Protein AF-A0A3D1RW85-F1 (afdb_monomer)

Radius of gyration: 30.06 Å; Cα contacts (8 Å, |Δi|>4): 1560; chains: 1; bounding box: 78×68×81 Å

pLDDT: mean 92.38, std 9.75, range [35.72, 98.94]

Nearest PDB structures (foldseek):
  4rjk-assembly1_D  TM=9.543E-01  e=1.472E-60  Bacillus subtilis PY79
  4rjk-assembly3_H-3  TM=9.537E-01  e=1.322E-58  Bacillus subtilis PY79
  1ozf-assembly1_B  TM=9.331E-01  e=2.661E-55  Klebsiella pneumoniae
  1ozh-assembly1_C  TM=9.400E-01  e=4.274E-54  Klebsiella pneumoniae
  2ez4-assembly1_A  TM=9.177E-01  e=3.997E-45  Lactiplantibacillus plantarum

Mean predicted aligned error: 10.15 Å

Structure (mmCIF, N/CA/C/O backbone):
data_AF-A0A3D1RW85-F1
#
_entry.id   AF-A0A3D1RW85-F1
#
loop_
_atom_site.group_PDB
_atom_site.id
_atom_site.type_symbol
_atom_site.label_atom_id
_atom_site.label_alt_id
_atom_site.label_comp_id
_atom_site.label_asym_id
_atom_site.label_entity_id
_atom_site.label_seq_id
_atom_site.pdbx_PDB_ins_code
_atom_site.Cartn_x
_atom_site.Cartn_y
_atom_site.Cartn_z
_atom_site.occupancy
_atom_site.B_iso_or_equiv
_atom_site.auth_seq_id
_atom_site.auth_comp_id
_atom_site.auth_asym_id
_atom_site.auth_atom_id
_atom_site.pdbx_PDB_model_num
ATOM 1 N N . MET A 1 1 ? 33.422 -11.230 -19.085 1.00 95.38 1 MET A N 1
ATOM 2 C CA . MET A 1 1 ? 32.113 -11.024 -19.757 1.00 95.38 1 MET A CA 1
ATOM 3 C C . MET A 1 1 ? 31.897 -9.533 -20.010 1.00 95.38 1 MET A C 1
ATOM 5 O O . MET A 1 1 ? 32.746 -8.760 -19.567 1.00 95.38 1 MET A O 1
ATOM 9 N N . LYS A 1 2 ? 30.890 -9.114 -20.792 1.00 97.25 2 LYS A N 1
ATOM 10 C CA . LYS A 1 2 ? 30.535 -7.681 -20.854 1.00 97.25 2 LYS A CA 1
ATOM 11 C C . LYS A 1 2 ? 29.948 -7.247 -19.506 1.00 97.25 2 LYS A C 1
ATOM 13 O O . LYS A 1 2 ? 29.463 -8.087 -18.752 1.00 97.25 2 LYS A O 1
ATOM 18 N N . ALA A 1 3 ? 30.000 -5.958 -19.203 1.00 98.19 3 ALA A N 1
ATOM 19 C CA . ALA A 1 3 ? 29.461 -5.406 -17.968 1.00 98.19 3 ALA A CA 1
ATOM 20 C C . ALA A 1 3 ? 27.942 -5.624 -17.870 1.00 98.19 3 ALA A C 1
ATOM 22 O O . ALA A 1 3 ? 27.457 -5.977 -16.803 1.00 98.19 3 ALA A O 1
ATOM 23 N N . SER A 1 4 ? 27.214 -5.522 -18.986 1.00 98.19 4 SER A N 1
ATOM 24 C CA . SER A 1 4 ? 25.789 -5.868 -19.068 1.00 98.19 4 SER A CA 1
ATOM 25 C C . SER A 1 4 ? 25.504 -7.339 -18.727 1.00 98.19 4 SER A C 1
ATOM 27 O O . SER A 1 4 ? 24.563 -7.620 -17.991 1.00 98.19 4 SER A O 1
ATOM 29 N N . ASP A 1 5 ? 26.352 -8.276 -19.173 1.00 98.38 5 ASP A N 1
ATOM 30 C CA . ASP A 1 5 ? 26.225 -9.703 -18.826 1.00 98.38 5 ASP A CA 1
ATOM 31 C C . ASP A 1 5 ? 26.448 -9.915 -17.321 1.00 98.38 5 ASP A C 1
ATOM 33 O O . ASP A 1 5 ? 25.742 -10.691 -16.681 1.00 98.38 5 ASP A O 1
ATOM 37 N N . LEU A 1 6 ? 27.440 -9.221 -16.748 1.00 98.62 6 LEU A N 1
ATOM 38 C CA . LEU A 1 6 ? 27.714 -9.264 -15.312 1.00 98.62 6 LEU A CA 1
ATOM 39 C C . LEU A 1 6 ? 26.547 -8.674 -14.514 1.00 98.62 6 LEU A C 1
ATOM 41 O O . LEU A 1 6 ? 26.152 -9.245 -13.506 1.00 98.62 6 LEU A O 1
ATOM 45 N N . PHE A 1 7 ? 25.984 -7.561 -14.984 1.00 98.56 7 PHE A N 1
ATOM 46 C CA . PHE A 1 7 ? 24.836 -6.896 -14.380 1.00 98.56 7 PHE A CA 1
ATOM 47 C C . PHE A 1 7 ? 23.625 -7.827 -14.308 1.00 98.56 7 PHE A C 1
ATOM 49 O O . PHE A 1 7 ? 23.094 -8.043 -13.222 1.00 98.56 7 PHE A O 1
ATOM 56 N N . VAL A 1 8 ? 23.252 -8.446 -15.432 1.00 98.62 8 VAL A N 1
ATOM 57 C CA . VAL A 1 8 ? 22.147 -9.415 -15.497 1.00 98.62 8 VAL A CA 1
ATOM 58 C C . VAL A 1 8 ? 22.411 -10.619 -14.590 1.00 98.62 8 VAL A C 1
ATOM 60 O O . VAL A 1 8 ? 21.548 -10.968 -13.793 1.00 98.62 8 VAL A O 1
ATOM 63 N N . ARG A 1 9 ? 23.624 -11.188 -14.595 1.00 98.19 9 ARG A N 1
ATOM 64 C CA . ARG A 1 9 ? 23.977 -12.295 -13.684 1.00 98.19 9 ARG A CA 1
ATOM 65 C C . ARG A 1 9 ? 23.903 -11.917 -12.209 1.00 98.19 9 ARG A C 1
ATOM 67 O O . ARG A 1 9 ? 23.579 -12.760 -11.379 1.00 98.19 9 ARG A O 1
ATOM 74 N N . CYS A 1 10 ? 24.225 -10.674 -11.858 1.00 98.44 10 CYS A N 1
ATOM 75 C CA . CYS A 1 10 ? 24.030 -10.190 -10.497 1.00 98.44 10 CYS A CA 1
ATOM 76 C C . CYS A 1 10 ? 22.540 -10.135 -10.142 1.00 98.44 10 CYS A C 1
ATOM 78 O O . CYS A 1 10 ? 22.197 -10.562 -9.049 1.00 98.44 10 CYS A O 1
ATOM 80 N N . LEU A 1 11 ? 21.663 -9.690 -11.049 1.00 98.50 11 LEU A N 1
ATOM 81 C CA . LEU A 1 11 ? 20.210 -9.726 -10.832 1.00 98.50 11 LEU A CA 1
ATOM 82 C C . LEU A 1 11 ? 19.678 -11.163 -10.689 1.00 98.50 11 LEU A C 1
ATOM 84 O O . LEU A 1 11 ? 18.889 -11.436 -9.790 1.00 98.50 11 LEU A O 1
ATOM 88 N N . GLU A 1 12 ? 20.157 -12.106 -11.506 1.00 98.25 12 GLU A N 1
ATOM 89 C CA . GLU A 1 12 ? 19.814 -13.532 -11.364 1.00 98.25 12 GLU A CA 1
ATOM 90 C C . GLU A 1 12 ? 20.242 -14.073 -9.995 1.00 98.25 12 GLU A C 1
ATOM 92 O O . GLU A 1 12 ? 19.501 -14.797 -9.334 1.00 98.25 12 GLU A O 1
ATOM 97 N N . GLN A 1 13 ? 21.430 -13.679 -9.533 1.00 97.25 13 GLN A N 1
ATOM 98 C CA . GLN A 1 13 ? 21.968 -14.068 -8.233 1.00 97.25 13 GLN A CA 1
ATOM 99 C C . GLN A 1 13 ? 21.178 -13.471 -7.052 1.00 97.25 13 GLN A C 1
ATOM 101 O O . GLN A 1 13 ? 21.243 -14.017 -5.950 1.00 97.25 13 GLN A O 1
ATOM 106 N N . GLU A 1 14 ? 20.451 -12.373 -7.270 1.00 97.38 14 GLU A N 1
ATOM 107 C CA . GLU A 1 14 ? 19.476 -11.795 -6.330 1.00 97.38 14 GLU A CA 1
ATOM 108 C C . GLU A 1 14 ? 18.097 -12.470 -6.405 1.00 97.38 14 GLU A C 1
ATOM 110 O O . GLU A 1 14 ? 17.219 -12.180 -5.594 1.00 97.38 14 GLU A O 1
ATOM 115 N N . GLY A 1 15 ? 17.897 -13.388 -7.355 1.00 96.69 15 GLY A N 1
ATOM 116 C CA . GLY A 1 15 ? 16.630 -14.083 -7.555 1.00 96.69 15 GLY A CA 1
ATOM 117 C C . GLY A 1 15 ? 15.567 -13.231 -8.245 1.00 96.69 15 GLY A C 1
ATOM 118 O O . GLY A 1 15 ? 14.381 -13.439 -7.992 1.00 96.69 15 GLY A O 1
ATOM 119 N N . VAL A 1 16 ? 15.975 -12.268 -9.079 1.00 98.56 16 VAL A N 1
ATOM 120 C CA . VAL A 1 16 ? 15.050 -11.526 -9.946 1.00 98.56 16 VAL A CA 1
ATOM 121 C C . VAL A 1 16 ? 14.423 -12.491 -10.947 1.00 98.56 16 VAL A C 1
ATOM 123 O O . VAL A 1 16 ? 15.127 -13.250 -11.606 1.00 98.56 16 VAL A O 1
ATOM 126 N N . GLU A 1 17 ? 13.099 -12.444 -11.055 1.00 98.25 17 GLU A N 1
ATOM 127 C CA . GLU A 1 17 ? 12.316 -13.279 -11.976 1.00 98.25 17 GLU A CA 1
ATOM 128 C C . GLU A 1 17 ? 11.824 -12.447 -13.167 1.00 98.25 17 GLU A C 1
ATOM 130 O O . GLU A 1 17 ? 11.892 -12.892 -14.310 1.00 98.25 17 GLU A O 1
ATOM 135 N N . TYR A 1 18 ? 11.417 -11.200 -12.903 1.00 98.75 18 TYR A N 1
ATOM 136 C CA . TYR A 1 18 ? 10.861 -10.286 -13.894 1.00 98.75 18 TYR A CA 1
ATOM 137 C C . TYR A 1 18 ? 11.536 -8.915 -13.846 1.00 98.75 18 TYR A C 1
ATOM 139 O O . TYR A 1 18 ? 11.852 -8.400 -12.771 1.00 98.75 18 TYR A O 1
ATOM 147 N N . ILE A 1 19 ? 11.683 -8.292 -15.016 1.00 98.88 19 ILE A N 1
ATOM 148 C CA . ILE A 1 19 ? 11.952 -6.857 -15.152 1.00 98.88 19 ILE A CA 1
ATOM 149 C C . ILE A 1 19 ? 10.813 -6.240 -15.956 1.00 98.88 19 ILE A C 1
ATOM 151 O O . ILE A 1 19 ? 10.582 -6.621 -17.101 1.00 98.88 19 ILE A O 1
ATOM 155 N N . PHE A 1 20 ? 10.130 -5.261 -15.371 1.00 98.88 20 PHE A N 1
ATOM 156 C CA . PHE A 1 20 ? 9.021 -4.548 -16.003 1.00 98.88 20 PHE A CA 1
ATOM 157 C C . PHE A 1 20 ? 9.533 -3.248 -16.608 1.00 98.88 20 PHE A C 1
ATOM 159 O O . PHE A 1 20 ? 10.178 -2.469 -15.908 1.00 98.88 20 PHE A O 1
ATOM 166 N N . GLY A 1 21 ? 9.254 -2.940 -17.872 1.00 98.38 21 GLY A N 1
ATOM 167 C CA . GLY A 1 21 ? 9.743 -1.666 -18.393 1.00 98.38 21 GLY A CA 1
ATOM 168 C C . GLY A 1 21 ? 9.508 -1.378 -19.857 1.00 98.38 21 GLY A C 1
ATOM 169 O O . GLY A 1 21 ? 8.965 -2.184 -20.613 1.00 98.38 21 GLY A O 1
ATOM 170 N N . VAL A 1 22 ? 9.976 -0.197 -20.250 1.00 98.12 22 VAL A N 1
ATOM 171 C CA . VAL A 1 22 ? 10.053 0.235 -21.645 1.00 98.12 22 VAL A CA 1
ATOM 172 C C . VAL A 1 22 ? 11.537 0.313 -22.021 1.00 98.12 22 VAL A C 1
ATOM 174 O O . VAL A 1 22 ? 12.278 1.096 -21.420 1.00 98.12 22 VAL A O 1
ATOM 177 N N . PRO A 1 23 ? 12.019 -0.514 -22.967 1.00 95.56 23 PRO A N 1
ATOM 178 C CA . PRO A 1 23 ? 13.420 -0.489 -23.363 1.00 95.56 23 PRO A CA 1
ATOM 179 C C . PRO A 1 23 ? 13.725 0.738 -24.235 1.00 95.56 23 PRO A C 1
ATOM 181 O O . PRO A 1 23 ? 12.888 1.184 -25.019 1.00 95.56 23 PRO A O 1
ATOM 184 N N . GLY A 1 24 ? 14.957 1.242 -24.142 1.00 93.44 24 GLY A N 1
ATOM 185 C CA . GLY A 1 24 ? 15.487 2.321 -24.983 1.00 93.44 24 GLY A CA 1
ATOM 186 C C . GLY A 1 24 ? 16.905 2.025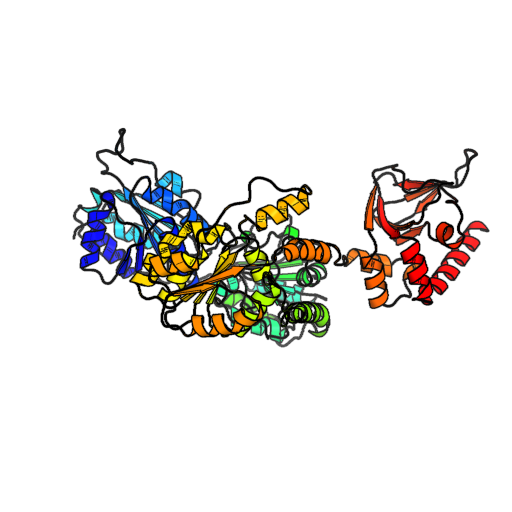 -25.474 1.00 93.44 24 GLY A C 1
ATOM 187 O O . GLY A 1 24 ? 17.491 1.003 -25.109 1.00 93.44 24 GLY A O 1
ATOM 188 N N . GLU A 1 25 ? 17.453 2.916 -26.305 1.00 93.12 25 GLU A N 1
ATOM 189 C CA . GLU A 1 25 ? 18.778 2.753 -26.927 1.00 93.12 25 GLU A CA 1
ATOM 190 C C . GLU A 1 25 ? 19.886 2.601 -25.874 1.00 93.12 25 GLU A C 1
ATOM 192 O O . GLU A 1 25 ? 20.688 1.670 -25.942 1.00 93.12 25 GLU A O 1
ATOM 197 N N . GLU A 1 26 ? 19.867 3.430 -24.832 1.00 94.75 26 GLU A N 1
ATOM 198 C CA . GLU A 1 26 ? 20.880 3.437 -23.775 1.00 94.75 26 GLU A CA 1
ATOM 199 C C . GLU A 1 26 ? 20.849 2.191 -22.874 1.00 94.75 26 GLU A C 1
ATOM 201 O O . GLU A 1 26 ? 21.807 1.925 -22.148 1.00 94.75 26 GLU A O 1
ATOM 206 N N . ASN A 1 27 ? 19.794 1.377 -22.963 1.00 94.75 27 ASN A N 1
ATOM 207 C CA . ASN A 1 27 ? 19.672 0.113 -22.236 1.00 94.75 27 ASN A CA 1
ATOM 208 C C . ASN A 1 27 ? 19.875 -1.094 -23.169 1.00 94.75 27 ASN A C 1
ATOM 210 O O . ASN A 1 27 ? 19.761 -2.234 -22.718 1.00 94.75 27 ASN A O 1
ATOM 214 N N . ALA A 1 28 ? 20.177 -0.884 -24.458 1.00 96.50 28 ALA A N 1
ATOM 215 C CA . ALA A 1 28 ? 20.192 -1.943 -25.468 1.00 96.50 28 ALA A CA 1
ATOM 216 C C . ALA A 1 28 ? 21.144 -3.098 -25.123 1.00 96.50 28 ALA A C 1
ATOM 218 O O . ALA A 1 28 ? 20.795 -4.257 -25.331 1.00 96.50 28 ALA A O 1
ATOM 219 N N . ASP A 1 29 ? 22.320 -2.817 -24.551 1.00 97.19 29 ASP A N 1
ATOM 220 C CA . ASP A 1 29 ? 23.250 -3.873 -24.133 1.00 97.19 29 ASP A CA 1
ATOM 221 C C . ASP A 1 29 ? 22.677 -4.755 -23.011 1.00 97.19 29 ASP A C 1
ATOM 223 O O . ASP A 1 29 ? 22.882 -5.968 -23.049 1.00 97.19 29 ASP A O 1
ATOM 227 N N . ILE A 1 30 ? 21.918 -4.185 -22.062 1.00 97.62 30 ILE A N 1
ATOM 228 C CA . ILE A 1 30 ? 21.187 -4.959 -21.040 1.00 97.62 30 ILE A CA 1
ATOM 229 C C . ILE A 1 30 ? 20.141 -5.844 -21.722 1.00 97.62 30 ILE A C 1
ATOM 231 O O . ILE A 1 30 ? 20.081 -7.039 -21.443 1.00 97.62 30 ILE A O 1
ATOM 235 N N . MET A 1 31 ? 19.372 -5.288 -22.666 1.00 97.94 31 MET A N 1
ATOM 236 C CA . MET A 1 31 ? 18.348 -6.037 -23.405 1.00 97.94 31 MET A CA 1
ATOM 237 C C . MET A 1 31 ? 18.937 -7.219 -24.178 1.00 97.94 31 MET A C 1
ATOM 239 O O . MET A 1 31 ? 18.340 -8.289 -24.209 1.00 97.94 31 MET A O 1
ATOM 243 N N . MET A 1 32 ? 20.120 -7.049 -24.776 1.00 97.94 32 MET A N 1
ATOM 244 C CA . MET A 1 32 ? 20.813 -8.144 -25.457 1.00 97.94 32 MET A CA 1
ATOM 245 C C . MET A 1 32 ? 21.316 -9.205 -24.473 1.00 97.94 32 MET A C 1
ATOM 247 O O . MET A 1 32 ? 21.241 -10.389 -24.781 1.00 97.94 32 MET A O 1
ATOM 251 N N . SER A 1 33 ? 21.809 -8.808 -23.296 1.00 98.19 33 SER A N 1
ATOM 252 C CA . SER A 1 33 ? 22.264 -9.754 -22.267 1.00 98.19 33 SER A CA 1
ATOM 253 C C . SER A 1 33 ? 21.118 -10.548 -21.625 1.00 98.19 33 SER A C 1
ATOM 255 O O . SER A 1 33 ? 21.346 -11.668 -21.179 1.00 98.19 33 SER A O 1
ATOM 257 N N . LEU A 1 34 ? 19.892 -10.013 -21.607 1.00 98.25 34 LEU A N 1
ATOM 258 C CA . LEU A 1 34 ? 18.709 -10.725 -21.106 1.00 98.25 34 LEU A CA 1
ATOM 259 C C . LEU A 1 34 ? 18.292 -11.914 -21.990 1.00 98.25 34 LEU A C 1
ATOM 261 O O . LEU A 1 34 ? 17.623 -12.813 -21.498 1.00 98.25 34 LEU A O 1
ATOM 265 N N . LEU A 1 35 ? 18.713 -11.971 -23.262 1.00 97.31 35 LEU A N 1
ATOM 266 C CA . LEU A 1 35 ? 18.368 -13.082 -24.167 1.00 97.31 35 LEU A CA 1
ATOM 267 C C . LEU A 1 35 ? 18.907 -14.444 -23.699 1.00 97.31 35 LEU A C 1
ATOM 269 O O . LEU A 1 35 ? 18.306 -15.470 -24.006 1.00 97.31 35 LEU A O 1
ATOM 273 N N . ASP A 1 36 ? 20.022 -14.443 -22.964 1.00 94.75 36 ASP A N 1
ATOM 274 C CA . ASP A 1 36 ? 20.655 -15.644 -22.405 1.00 94.75 36 ASP A CA 1
ATOM 275 C C . ASP A 1 36 ? 20.361 -15.812 -20.896 1.00 94.75 36 ASP A C 1
ATOM 277 O O . ASP A 1 36 ? 21.022 -16.605 -20.220 1.00 94.75 36 ASP A O 1
ATOM 281 N N . SER A 1 37 ? 19.408 -15.044 -20.353 1.00 97.88 37 SER A N 1
ATOM 282 C CA . SER A 1 37 ? 19.048 -15.027 -18.932 1.00 97.88 37 SER A CA 1
ATOM 283 C C . SER A 1 37 ? 17.775 -15.821 -18.645 1.00 97.88 37 SER A C 1
ATOM 285 O O . SER A 1 37 ? 16.940 -16.044 -19.519 1.00 97.88 37 SER A O 1
ATOM 287 N N . SER A 1 38 ? 17.618 -16.223 -17.385 1.00 97.56 38 SER A N 1
ATOM 288 C CA . SER A 1 38 ? 16.348 -16.736 -16.851 1.00 97.56 38 SER A CA 1
ATOM 289 C C . SER A 1 38 ? 15.326 -15.642 -16.513 1.00 97.56 38 SER A C 1
ATOM 291 O O . SER A 1 38 ? 14.157 -15.958 -16.316 1.00 97.56 38 SER A O 1
ATOM 293 N N . ILE A 1 39 ? 15.753 -14.377 -16.455 1.00 98.69 39 ILE A N 1
ATOM 294 C CA . ILE A 1 39 ? 14.887 -13.234 -16.157 1.00 98.69 39 ILE A CA 1
ATOM 295 C C . ILE A 1 39 ? 13.981 -12.944 -17.351 1.00 98.69 39 ILE A C 1
ATOM 297 O O . ILE A 1 39 ? 14.454 -12.717 -18.467 1.00 98.69 39 ILE A O 1
ATOM 301 N N . GLU A 1 40 ? 12.680 -12.851 -17.103 1.00 98.44 40 GLU A N 1
ATOM 302 C CA . GLU A 1 40 ? 11.717 -12.437 -18.113 1.00 98.44 40 GLU A CA 1
ATOM 303 C C . GLU A 1 40 ? 11.594 -10.907 -18.154 1.00 98.44 40 GLU A C 1
ATOM 305 O O . GLU A 1 40 ? 11.264 -10.249 -17.165 1.00 98.44 40 GLU A O 1
ATOM 310 N N . PHE A 1 41 ? 11.838 -10.314 -19.325 1.00 98.62 41 PHE A N 1
ATOM 311 C CA . PHE A 1 41 ? 11.554 -8.898 -19.536 1.00 98.62 41 PHE A CA 1
ATOM 312 C C . PHE A 1 41 ? 10.106 -8.702 -19.982 1.00 98.62 41 PHE A C 1
ATOM 314 O O . PHE A 1 41 ? 9.733 -9.017 -21.116 1.00 98.62 41 PHE A O 1
ATOM 321 N N . VAL A 1 42 ? 9.302 -8.108 -19.110 1.00 98.69 42 VAL A N 1
ATOM 322 C CA . VAL A 1 42 ? 7.915 -7.760 -19.389 1.00 98.69 42 VAL A CA 1
ATOM 323 C C . VAL A 1 42 ? 7.870 -6.355 -19.979 1.00 98.69 42 VAL A C 1
ATOM 325 O O . VAL A 1 42 ? 8.007 -5.348 -19.282 1.00 98.69 42 VAL A O 1
ATOM 328 N N . VAL A 1 43 ? 7.660 -6.293 -21.295 1.00 98.44 43 VAL A N 1
ATOM 329 C CA . VAL A 1 43 ? 7.458 -5.023 -22.002 1.00 98.44 43 VAL A CA 1
ATOM 330 C C . VAL A 1 43 ? 6.157 -4.385 -21.521 1.00 98.44 43 VAL A C 1
ATOM 332 O O . VAL A 1 43 ? 5.086 -4.977 -21.673 1.00 98.44 43 VAL A O 1
ATOM 335 N N . CYS A 1 44 ? 6.255 -3.171 -20.991 1.00 98.62 44 CYS A N 1
ATOM 336 C CA . CYS A 1 44 ? 5.119 -2.353 -20.575 1.00 98.62 44 CYS A CA 1
ATOM 337 C C . CYS A 1 44 ? 4.820 -1.262 -21.610 1.00 98.62 44 CYS A C 1
ATOM 339 O O . CYS A 1 44 ? 5.600 -1.015 -22.533 1.00 98.62 44 CYS A O 1
ATOM 341 N N . ARG A 1 45 ? 3.679 -0.582 -21.460 1.00 98.19 45 ARG A N 1
ATOM 342 C CA . ARG A 1 45 ? 3.271 0.505 -22.366 1.00 98.19 45 ARG A CA 1
ATOM 343 C C . ARG A 1 45 ? 3.650 1.897 -21.870 1.00 98.19 45 ARG A C 1
ATOM 345 O O . ARG A 1 45 ? 3.632 2.835 -22.663 1.00 98.19 45 ARG A O 1
ATOM 352 N N . HIS A 1 46 ? 4.006 2.014 -20.595 1.00 98.62 46 HIS A N 1
ATOM 353 C CA . HIS A 1 46 ? 4.506 3.230 -19.965 1.00 98.62 46 HIS A CA 1
ATOM 354 C C . HIS A 1 46 ? 5.339 2.863 -18.727 1.00 98.62 46 HIS A C 1
ATOM 356 O O . HIS A 1 46 ? 4.995 1.920 -18.012 1.00 98.62 46 HIS A O 1
ATOM 362 N N . GLU A 1 47 ? 6.411 3.601 -18.436 1.00 98.81 47 GLU A N 1
ATOM 363 C CA . GLU A 1 47 ? 7.306 3.288 -17.315 1.00 98.81 47 GLU A CA 1
ATOM 364 C C . GLU A 1 47 ? 6.618 3.447 -15.950 1.00 98.81 47 GLU A C 1
ATOM 366 O O . GLU A 1 47 ? 6.852 2.649 -15.048 1.00 98.81 47 GLU A O 1
ATOM 371 N N . GLN A 1 48 ? 5.696 4.405 -15.810 1.00 98.62 48 GLN A N 1
ATOM 372 C CA . GLN A 1 48 ? 4.849 4.526 -14.613 1.00 98.62 48 GLN A CA 1
ATOM 373 C C . GLN A 1 48 ? 4.111 3.214 -14.280 1.00 98.62 48 GLN A C 1
ATOM 375 O O . GLN A 1 48 ? 4.146 2.765 -13.137 1.00 98.62 48 GLN A O 1
ATOM 380 N N . GLY A 1 49 ? 3.480 2.581 -15.276 1.00 98.62 49 GLY A N 1
ATOM 381 C CA . GLY A 1 49 ? 2.810 1.290 -15.104 1.00 98.62 49 GLY A CA 1
ATOM 382 C C . GLY A 1 49 ? 3.793 0.184 -14.721 1.00 98.62 49 GLY A C 1
ATOM 383 O O . GLY A 1 49 ? 3.529 -0.590 -13.807 1.00 98.62 49 GLY A O 1
ATOM 384 N N . ALA A 1 50 ? 4.982 0.170 -15.333 1.00 98.88 50 ALA A N 1
ATOM 385 C CA . ALA A 1 50 ? 6.052 -0.759 -14.969 1.00 98.88 50 ALA A CA 1
ATOM 386 C C . ALA A 1 50 ? 6.499 -0.625 -13.503 1.00 98.88 50 ALA A C 1
ATOM 388 O O . ALA A 1 50 ? 6.704 -1.635 -12.830 1.00 98.88 50 ALA A O 1
ATOM 389 N N . ALA A 1 51 ? 6.617 0.605 -12.997 1.00 98.88 51 ALA A N 1
ATOM 390 C CA . ALA A 1 51 ? 6.944 0.856 -11.599 1.00 98.88 51 ALA A CA 1
ATOM 391 C C . ALA A 1 51 ? 5.831 0.378 -10.649 1.00 98.88 51 ALA A C 1
ATOM 393 O O . ALA A 1 51 ? 6.146 -0.242 -9.640 1.00 98.88 51 ALA A O 1
ATOM 394 N N . PHE A 1 52 ? 4.549 0.567 -10.986 1.00 98.88 52 PHE A N 1
ATOM 395 C CA . PHE A 1 52 ? 3.435 0.042 -10.178 1.00 98.88 52 PHE A CA 1
ATOM 396 C C . PHE A 1 52 ? 3.323 -1.492 -10.206 1.00 98.88 52 PHE A C 1
ATOM 398 O O . PHE A 1 52 ? 2.991 -2.103 -9.190 1.00 98.88 52 PHE A O 1
ATOM 405 N N . ILE A 1 53 ? 3.635 -2.137 -11.338 1.00 98.94 53 ILE A N 1
ATOM 406 C CA . ILE A 1 53 ? 3.727 -3.605 -11.412 1.00 98.94 53 ILE A CA 1
ATOM 407 C C . ILE A 1 53 ? 4.829 -4.102 -10.464 1.00 98.94 53 ILE A C 1
ATOM 409 O O . ILE A 1 53 ? 4.591 -5.005 -9.659 1.00 98.94 53 ILE A O 1
ATOM 413 N N . ALA A 1 54 ? 6.018 -3.489 -10.533 1.00 98.88 54 ALA A N 1
ATOM 414 C CA . ALA A 1 54 ? 7.152 -3.816 -9.671 1.00 98.88 54 ALA A CA 1
ATOM 415 C C . ALA A 1 54 ? 6.846 -3.570 -8.185 1.00 98.88 54 ALA A C 1
ATOM 417 O O . ALA A 1 54 ? 7.205 -4.390 -7.344 1.00 98.88 54 ALA A O 1
ATOM 418 N N . ASP A 1 55 ? 6.158 -2.476 -7.867 1.00 98.69 55 ASP A N 1
ATOM 419 C CA . ASP A 1 55 ? 5.712 -2.142 -6.516 1.00 98.69 55 ASP A CA 1
ATOM 420 C C . ASP A 1 55 ? 4.858 -3.271 -5.918 1.00 98.69 55 ASP A C 1
ATOM 422 O O . ASP A 1 55 ? 5.232 -3.882 -4.913 1.00 98.69 55 ASP A O 1
ATOM 426 N N . VAL A 1 56 ? 3.754 -3.634 -6.578 1.00 98.81 56 VAL A N 1
ATOM 427 C CA . VAL A 1 56 ? 2.869 -4.698 -6.080 1.00 98.81 56 VAL A CA 1
ATOM 428 C C . VAL A 1 56 ? 3.571 -6.052 -6.034 1.00 98.81 56 VAL A C 1
ATOM 430 O O . VAL A 1 56 ? 3.369 -6.810 -5.079 1.00 98.81 56 VAL A O 1
ATOM 433 N N . TYR A 1 57 ? 4.435 -6.347 -7.012 1.00 98.75 57 TYR A N 1
ATOM 434 C CA . TYR A 1 57 ? 5.271 -7.544 -6.967 1.00 98.75 57 TYR A CA 1
ATOM 435 C C . TYR A 1 57 ? 6.122 -7.575 -5.691 1.00 98.75 57 TYR A C 1
ATOM 437 O O . TYR A 1 57 ? 6.152 -8.587 -4.984 1.00 98.75 57 TYR A O 1
ATOM 445 N N . GLY A 1 58 ? 6.741 -6.441 -5.354 1.00 98.19 58 GLY A N 1
ATOM 446 C CA . GLY A 1 58 ? 7.539 -6.261 -4.149 1.00 98.19 58 GLY A CA 1
ATOM 447 C C . GLY A 1 58 ? 6.750 -6.447 -2.859 1.00 98.19 58 GLY A C 1
ATOM 448 O O . GLY A 1 58 ? 7.182 -7.195 -1.980 1.00 98.19 58 GLY A O 1
ATOM 449 N N . ARG A 1 59 ? 5.566 -5.830 -2.754 1.00 96.62 59 ARG A N 1
ATOM 450 C CA . ARG A 1 59 ? 4.701 -5.945 -1.565 1.00 96.62 59 ARG A CA 1
ATOM 451 C C . ARG A 1 59 ? 4.260 -7.383 -1.298 1.00 96.62 59 ARG A C 1
ATOM 453 O O . ARG A 1 59 ? 4.255 -7.813 -0.151 1.00 96.62 59 ARG A O 1
ATOM 460 N N . LEU A 1 60 ? 3.885 -8.120 -2.345 1.00 97.56 60 LEU A N 1
ATOM 461 C CA . LEU A 1 60 ? 3.324 -9.467 -2.201 1.00 97.56 60 LEU A CA 1
ATOM 462 C C . LEU A 1 60 ? 4.381 -10.555 -2.006 1.00 97.56 60 LEU A C 1
ATOM 464 O O . LEU A 1 60 ? 4.098 -11.559 -1.358 1.00 97.56 60 LEU A O 1
ATOM 468 N N . THR A 1 61 ? 5.576 -10.387 -2.578 1.00 96.69 61 THR A N 1
ATOM 469 C CA . THR A 1 61 ? 6.632 -11.413 -2.516 1.00 96.69 61 THR A CA 1
ATOM 470 C C . THR A 1 61 ? 7.670 -11.151 -1.427 1.00 96.69 61 THR A C 1
ATOM 472 O O . THR A 1 61 ? 8.398 -12.070 -1.055 1.00 96.69 61 THR A O 1
ATOM 475 N N . GLY A 1 62 ? 7.802 -9.904 -0.959 1.00 93.88 62 GLY A N 1
ATOM 476 C CA . GLY A 1 62 ? 8.910 -9.462 -0.104 1.00 93.88 62 GLY A CA 1
ATOM 477 C C . GLY A 1 62 ? 10.271 -9.398 -0.821 1.00 93.88 62 GLY A C 1
ATOM 478 O O . GLY A 1 62 ? 11.267 -8.969 -0.234 1.00 93.88 62 GLY A O 1
ATOM 479 N N . LYS A 1 63 ? 10.341 -9.798 -2.097 1.00 95.19 63 LYS A N 1
ATOM 480 C CA . LYS A 1 63 ? 11.525 -9.651 -2.952 1.00 95.19 63 LYS A CA 1
ATOM 481 C C . LYS A 1 63 ? 11.425 -8.334 -3.723 1.00 95.19 63 LYS A C 1
ATOM 483 O O . LYS A 1 63 ? 10.329 -8.009 -4.162 1.00 95.19 63 LYS A O 1
ATOM 488 N N . PRO A 1 64 ? 12.519 -7.590 -3.959 1.00 98.12 64 PRO A N 1
ATOM 489 C CA . PRO A 1 64 ? 12.432 -6.352 -4.718 1.00 98.12 64 PRO A CA 1
ATOM 490 C C . PRO A 1 64 ? 11.859 -6.562 -6.121 1.00 98.12 64 PRO A C 1
ATOM 492 O O . PRO A 1 64 ? 12.430 -7.308 -6.918 1.00 98.12 64 PRO A O 1
ATOM 495 N N . GLY A 1 65 ? 10.757 -5.880 -6.436 1.00 98.69 65 GLY A N 1
ATOM 496 C CA . GLY A 1 65 ? 10.297 -5.776 -7.818 1.00 98.69 65 GLY A CA 1
ATOM 497 C C . GLY A 1 65 ? 11.265 -4.914 -8.625 1.00 98.69 65 GLY A C 1
ATOM 498 O O . GLY A 1 65 ? 11.814 -3.945 -8.101 1.00 98.69 65 GLY A O 1
ATOM 499 N N . VAL A 1 66 ? 11.500 -5.250 -9.894 1.00 98.94 66 VAL A N 1
ATOM 500 C CA . VAL A 1 66 ? 12.470 -4.530 -10.731 1.00 98.94 66 VAL A CA 1
ATOM 501 C C . VAL A 1 66 ? 11.757 -3.829 -11.877 1.00 98.94 66 VAL A C 1
ATOM 503 O O . VAL A 1 66 ? 11.128 -4.481 -12.710 1.00 98.94 66 VAL A O 1
ATOM 506 N N . CYS A 1 67 ? 11.876 -2.504 -11.946 1.00 98.81 67 CYS A N 1
ATOM 507 C CA . CYS A 1 67 ? 11.373 -1.714 -13.067 1.00 98.81 67 CYS A CA 1
ATOM 508 C C . CYS A 1 67 ? 12.517 -1.068 -13.854 1.00 98.81 67 CYS A C 1
ATOM 510 O O . CYS A 1 67 ? 13.556 -0.730 -13.288 1.00 98.81 67 CYS A O 1
ATOM 512 N N . LEU A 1 68 ? 12.324 -0.867 -15.157 1.00 98.69 68 LEU A N 1
ATOM 513 C CA . LEU A 1 68 ? 13.332 -0.328 -16.064 1.00 98.69 68 LEU A CA 1
ATOM 514 C C . LEU A 1 68 ? 12.765 0.781 -16.954 1.00 98.69 68 LEU A C 1
ATOM 516 O O . LEU A 1 68 ? 11.705 0.638 -17.565 1.00 98.69 68 LEU A O 1
ATOM 520 N N . GLY A 1 69 ? 13.533 1.860 -17.069 1.00 97.94 69 GLY A N 1
ATOM 521 C CA . GLY A 1 69 ? 13.344 2.930 -18.040 1.00 97.94 69 GLY A CA 1
ATOM 522 C C . GLY A 1 69 ? 14.672 3.283 -18.704 1.00 97.94 69 GLY A C 1
ATOM 523 O O . GLY A 1 69 ? 15.749 2.921 -18.226 1.00 97.94 69 GLY A O 1
ATOM 524 N N . THR A 1 70 ? 14.619 3.982 -19.830 1.00 95.44 70 THR A N 1
ATOM 525 C CA . THR A 1 70 ? 15.830 4.573 -20.419 1.00 95.44 70 THR A CA 1
ATOM 526 C C . THR A 1 70 ? 16.205 5.893 -19.734 1.00 95.44 70 THR A C 1
ATOM 528 O O . THR A 1 70 ? 15.647 6.223 -18.687 1.00 95.44 70 THR A O 1
ATOM 531 N N . LEU A 1 71 ? 17.163 6.646 -20.275 1.00 94.19 71 LEU A N 1
ATOM 532 C CA . LEU A 1 71 ? 17.492 7.983 -19.770 1.00 94.19 71 LEU A CA 1
ATOM 533 C C . LEU A 1 71 ? 16.362 8.993 -20.049 1.00 94.19 71 LEU A C 1
ATOM 535 O O . LEU A 1 71 ? 15.378 8.690 -20.726 1.00 94.19 71 LEU A O 1
ATOM 539 N N . GLY A 1 72 ? 16.510 10.214 -19.529 1.00 94.06 72 GLY A N 1
ATOM 540 C CA . GLY A 1 72 ? 15.608 11.334 -19.809 1.00 94.06 72 GLY A CA 1
ATOM 541 C C . GLY A 1 72 ? 14.136 10.986 -19.541 1.00 94.06 72 GLY A C 1
ATOM 542 O O . GLY A 1 72 ? 13.799 10.746 -18.381 1.00 94.06 72 GLY A O 1
ATOM 543 N N . PRO A 1 73 ? 13.261 10.946 -20.569 1.00 96.19 73 PRO A N 1
ATOM 544 C CA . PRO A 1 73 ? 11.833 10.692 -20.387 1.00 96.19 73 PRO A CA 1
ATOM 545 C C . PRO A 1 73 ? 11.530 9.356 -19.697 1.00 96.19 73 PRO A C 1
ATOM 547 O O . PRO A 1 73 ? 10.640 9.318 -18.849 1.00 96.19 73 PRO A O 1
ATOM 550 N N . GLY A 1 74 ? 12.281 8.288 -19.994 1.00 97.50 74 GLY A N 1
ATOM 551 C CA . GLY A 1 74 ? 12.041 6.983 -19.370 1.00 97.50 74 GLY A CA 1
ATOM 552 C C . GLY A 1 74 ? 12.295 7.018 -17.864 1.00 97.50 74 GLY A C 1
ATOM 553 O O . GLY A 1 74 ? 11.461 6.587 -17.070 1.00 97.50 74 GLY A O 1
ATOM 554 N N . ALA A 1 75 ? 13.404 7.637 -17.462 1.00 97.50 75 ALA A N 1
ATOM 555 C CA . ALA A 1 75 ? 13.736 7.860 -16.064 1.00 97.50 75 ALA A CA 1
ATOM 556 C C . ALA A 1 75 ? 12.712 8.768 -15.361 1.00 97.50 75 ALA A C 1
ATOM 558 O O . ALA A 1 75 ? 12.295 8.470 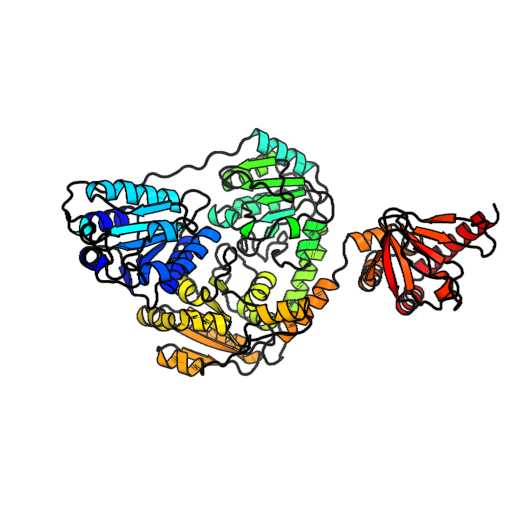-14.244 1.00 97.50 75 ALA A O 1
ATOM 559 N N . THR A 1 76 ? 12.260 9.854 -16.002 1.00 98.00 76 THR A N 1
ATOM 560 C CA . THR A 1 76 ? 11.265 10.754 -15.395 1.00 98.00 76 THR A CA 1
ATOM 561 C C . THR A 1 76 ? 9.877 10.123 -15.284 1.00 98.00 76 THR A C 1
ATOM 563 O O . THR A 1 76 ? 9.165 10.399 -14.323 1.00 98.00 76 THR A O 1
ATOM 566 N N . ASN A 1 77 ? 9.504 9.239 -16.213 1.00 98.50 77 ASN A N 1
ATOM 567 C CA . ASN A 1 77 ? 8.224 8.529 -16.188 1.00 98.50 77 ASN A CA 1
ATOM 568 C C . ASN A 1 77 ? 8.145 7.468 -15.077 1.00 98.50 77 ASN A C 1
ATOM 570 O O . ASN A 1 77 ? 7.043 7.109 -14.665 1.00 98.50 77 ASN A O 1
ATOM 574 N N . LEU A 1 78 ? 9.284 6.977 -14.575 1.00 98.56 78 LEU A N 1
ATOM 575 C CA . LEU A 1 78 ? 9.332 6.063 -13.427 1.00 98.56 78 LEU A CA 1
ATOM 576 C C . LEU A 1 78 ? 9.056 6.761 -12.087 1.00 98.56 78 LEU A C 1
ATOM 578 O O . LEU A 1 78 ? 8.622 6.099 -11.146 1.00 98.56 78 LEU A O 1
ATOM 582 N N . LEU A 1 79 ? 9.318 8.071 -11.980 1.00 98.12 79 LEU A N 1
ATOM 583 C CA . LEU A 1 79 ? 9.401 8.781 -10.695 1.00 98.12 79 LEU A CA 1
ATOM 584 C C . LEU A 1 79 ? 8.166 8.576 -9.808 1.00 98.12 79 LEU A C 1
ATOM 586 O O . LEU A 1 79 ? 8.323 8.271 -8.630 1.00 98.12 79 LEU A O 1
ATOM 590 N N . THR A 1 80 ? 6.954 8.707 -10.357 1.00 98.44 80 THR A N 1
ATOM 591 C CA . THR A 1 80 ? 5.707 8.584 -9.582 1.00 98.44 80 THR A CA 1
ATOM 592 C C . THR A 1 80 ? 5.546 7.195 -8.969 1.00 98.44 80 THR A C 1
ATOM 594 O O . THR A 1 80 ? 5.325 7.086 -7.767 1.00 98.44 80 THR A O 1
ATOM 597 N N . GLY A 1 81 ? 5.696 6.129 -9.763 1.00 98.44 81 GLY A N 1
ATOM 598 C CA . GLY A 1 81 ? 5.529 4.764 -9.255 1.00 98.44 81 GLY A CA 1
ATOM 599 C C . GLY A 1 81 ? 6.648 4.345 -8.300 1.00 98.44 81 GLY A C 1
ATOM 600 O O . GLY A 1 81 ? 6.403 3.640 -7.328 1.00 98.44 81 GLY A O 1
ATOM 601 N N . VAL A 1 82 ? 7.869 4.842 -8.517 1.00 98.75 82 VAL A N 1
ATOM 602 C CA . VAL A 1 82 ? 9.001 4.610 -7.607 1.00 98.75 82 VAL A CA 1
ATOM 603 C C . VAL A 1 82 ? 8.806 5.338 -6.272 1.00 98.75 82 VAL A C 1
ATOM 605 O O . VAL A 1 82 ? 9.104 4.773 -5.219 1.00 98.75 82 VAL A O 1
ATOM 608 N N . ALA A 1 83 ? 8.284 6.567 -6.299 1.00 98.56 83 ALA A N 1
ATOM 609 C CA . ALA A 1 83 ? 7.939 7.307 -5.090 1.00 98.56 83 ALA A CA 1
ATOM 610 C C . ALA A 1 83 ? 6.815 6.616 -4.303 1.00 98.56 83 ALA A C 1
ATOM 612 O O . ALA A 1 83 ? 6.922 6.520 -3.080 1.00 98.56 83 ALA A O 1
ATOM 613 N N . ASP A 1 84 ? 5.792 6.094 -4.993 1.00 98.44 84 ASP A N 1
ATOM 614 C CA . ASP A 1 84 ? 4.710 5.311 -4.380 1.00 98.44 84 ASP A CA 1
ATOM 615 C C . ASP A 1 84 ? 5.256 4.093 -3.634 1.00 98.44 84 ASP A C 1
ATOM 617 O O . ASP A 1 84 ? 5.083 3.993 -2.419 1.00 98.44 84 ASP A O 1
ATOM 621 N N . ALA A 1 85 ? 6.035 3.255 -4.327 1.00 98.19 85 ALA A N 1
ATOM 622 C CA . ALA A 1 85 ? 6.672 2.078 -3.747 1.00 98.19 85 ALA A CA 1
ATOM 623 C C . ALA A 1 85 ? 7.492 2.422 -2.494 1.00 98.19 85 ALA A C 1
ATOM 625 O O . ALA A 1 85 ? 7.411 1.743 -1.471 1.00 98.19 85 ALA A O 1
ATOM 626 N N . ASN A 1 86 ? 8.269 3.508 -2.535 1.00 98.12 86 ASN A N 1
ATOM 627 C CA . ASN A 1 86 ? 9.096 3.910 -1.402 1.00 98.12 86 ASN A CA 1
ATOM 628 C C . ASN A 1 86 ? 8.277 4.398 -0.194 1.00 98.12 86 ASN A C 1
ATOM 630 O O . ASN A 1 86 ? 8.625 4.078 0.946 1.00 98.12 86 ASN A O 1
ATOM 634 N N . MET A 1 87 ? 7.211 5.175 -0.420 1.00 96.06 87 MET A N 1
ATOM 635 C CA . MET A 1 87 ? 6.355 5.674 0.665 1.00 96.06 87 MET A CA 1
ATOM 636 C C . MET A 1 87 ? 5.496 4.573 1.282 1.00 96.06 87 MET A C 1
ATOM 638 O O . MET A 1 87 ? 5.281 4.576 2.491 1.00 96.06 87 MET A O 1
ATOM 642 N N . ASP A 1 88 ? 5.079 3.599 0.480 1.00 96.19 88 ASP A N 1
ATOM 643 C CA . ASP A 1 88 ? 4.248 2.481 0.924 1.00 96.19 88 ASP A CA 1
ATOM 644 C C . ASP A 1 88 ? 5.060 1.256 1.385 1.00 96.19 88 ASP A C 1
ATOM 646 O O . ASP A 1 88 ? 4.502 0.205 1.716 1.00 96.19 88 ASP A O 1
ATOM 650 N N . ARG A 1 89 ? 6.385 1.410 1.475 1.00 96.69 89 ARG A N 1
ATOM 651 C CA . ARG A 1 89 ? 7.332 0.407 1.986 1.00 96.69 89 ARG A CA 1
ATOM 652 C C . ARG A 1 89 ? 7.412 -0.868 1.147 1.00 96.69 89 ARG A C 1
ATOM 654 O O . ARG A 1 89 ? 7.579 -1.961 1.688 1.00 96.69 89 ARG A O 1
ATOM 661 N N . ALA A 1 90 ? 7.315 -0.735 -0.169 1.00 97.44 90 ALA A N 1
ATOM 662 C CA . ALA A 1 90 ? 7.556 -1.822 -1.102 1.00 97.44 90 ALA A CA 1
ATOM 663 C C . ALA A 1 90 ? 9.045 -1.902 -1.478 1.00 97.44 90 ALA A C 1
ATOM 665 O O . ALA A 1 90 ? 9.632 -0.894 -1.889 1.00 97.44 90 ALA A O 1
ATOM 666 N N . PRO A 1 91 ? 9.681 -3.082 -1.373 1.00 98.19 91 PRO A N 1
ATOM 667 C CA . PRO A 1 91 ? 11.032 -3.264 -1.880 1.00 98.19 91 PRO A CA 1
ATOM 668 C C . PRO A 1 91 ? 11.018 -3.157 -3.412 1.00 98.19 91 PRO A C 1
ATOM 670 O O . PRO A 1 91 ? 10.304 -3.900 -4.088 1.00 98.19 91 PRO A O 1
ATOM 673 N N . LEU A 1 92 ? 11.817 -2.244 -3.969 1.00 98.81 92 LEU A N 1
ATOM 674 C CA . LEU A 1 92 ? 11.859 -2.005 -5.414 1.00 98.81 92 LEU A CA 1
ATOM 675 C C . LEU A 1 92 ? 13.258 -1.596 -5.888 1.00 98.81 92 LEU A C 1
ATOM 677 O O . LEU A 1 92 ? 13.943 -0.812 -5.232 1.00 98.81 92 LEU A O 1
ATOM 681 N N . ILE A 1 93 ? 13.661 -2.082 -7.063 1.00 98.88 93 ILE A N 1
ATOM 682 C CA . ILE A 1 93 ? 14.859 -1.642 -7.785 1.00 98.88 93 ILE A CA 1
ATOM 683 C C . ILE A 1 93 ? 14.442 -0.952 -9.086 1.00 98.88 93 ILE A C 1
ATOM 685 O O . ILE A 1 93 ? 13.913 -1.582 -9.999 1.00 98.88 93 ILE A O 1
ATOM 689 N N . ALA A 1 94 ? 14.716 0.345 -9.182 1.00 98.88 94 ALA A N 1
ATOM 690 C CA . ALA A 1 94 ? 14.531 1.137 -10.388 1.00 98.88 94 ALA A CA 1
ATOM 691 C C . ALA A 1 94 ? 15.835 1.193 -11.187 1.00 98.88 94 ALA A C 1
ATOM 693 O O . ALA A 1 94 ? 16.860 1.671 -10.697 1.00 98.88 94 ALA A O 1
ATOM 694 N N . LEU A 1 95 ? 15.790 0.721 -12.427 1.00 98.81 95 LEU A N 1
ATOM 695 C CA . LEU A 1 95 ? 16.920 0.693 -13.343 1.00 98.81 95 LEU A CA 1
ATOM 696 C C . LEU A 1 95 ? 16.753 1.750 -14.425 1.00 98.81 95 LEU A C 1
ATOM 698 O O . LEU A 1 95 ? 15.723 1.796 -15.100 1.00 98.81 95 LEU A O 1
ATOM 702 N N . THR A 1 96 ? 17.784 2.563 -14.631 1.00 98.44 96 THR A N 1
ATOM 703 C CA . THR A 1 96 ? 17.823 3.524 -15.736 1.00 98.44 96 THR A CA 1
ATOM 704 C C . THR A 1 96 ? 19.073 3.358 -16.588 1.00 98.44 96 THR A C 1
ATOM 706 O O . THR A 1 96 ? 20.138 2.961 -16.107 1.00 98.44 96 THR A O 1
ATOM 709 N N . GLY A 1 97 ? 18.939 3.639 -17.883 1.00 96.81 97 GLY A N 1
ATOM 710 C CA . GLY A 1 97 ? 20.093 3.867 -18.748 1.00 96.81 97 GLY A CA 1
ATOM 711 C C . GLY A 1 97 ? 20.599 5.297 -18.626 1.00 96.81 97 GLY A C 1
ATOM 712 O O . GLY A 1 97 ? 19.891 6.186 -18.155 1.00 96.81 97 GLY A O 1
ATOM 713 N N . GLN A 1 98 ? 21.812 5.532 -19.114 1.00 95.94 98 GLN A N 1
ATOM 714 C CA . GLN A 1 98 ? 22.383 6.870 -19.242 1.00 95.94 98 GLN A CA 1
ATOM 715 C C . GLN A 1 98 ? 23.245 6.969 -20.497 1.00 95.94 98 GLN A C 1
ATOM 717 O O . GLN A 1 98 ? 23.803 5.978 -20.976 1.00 95.94 98 GLN A O 1
ATOM 722 N N . GLY A 1 99 ? 23.363 8.182 -21.033 1.00 94.88 99 GLY A N 1
ATOM 723 C CA . GLY A 1 99 ? 24.238 8.442 -22.163 1.00 94.88 99 GLY A CA 1
ATOM 724 C C . GLY A 1 99 ? 25.705 8.187 -21.815 1.00 94.88 99 GLY A C 1
ATOM 725 O O . GLY A 1 99 ? 26.108 8.252 -20.654 1.00 94.88 99 GLY A O 1
ATOM 726 N N . SER A 1 100 ? 26.514 7.923 -22.843 1.00 95.19 100 SER A N 1
ATOM 727 C CA . SER A 1 100 ? 27.947 7.651 -22.688 1.00 95.19 100 SER A CA 1
ATOM 728 C C . SER A 1 100 ? 28.642 8.654 -21.762 1.00 95.19 100 SER A C 1
ATOM 730 O O . SER A 1 100 ? 28.496 9.871 -21.936 1.00 95.19 100 SER A O 1
ATOM 732 N N . THR A 1 101 ? 29.484 8.172 -20.845 1.00 94.31 101 THR A N 1
ATOM 733 C CA . THR A 1 101 ? 30.241 9.032 -19.915 1.00 94.31 101 THR A CA 1
ATOM 734 C C . THR A 1 101 ? 31.082 10.096 -20.638 1.00 94.31 101 THR A C 1
ATOM 736 O O . THR A 1 101 ? 31.324 11.184 -20.113 1.00 94.31 101 THR A O 1
ATOM 739 N N . THR A 1 102 ? 31.444 9.855 -21.903 1.00 93.56 102 THR A N 1
ATOM 740 C CA . THR A 1 102 ? 32.173 10.804 -22.758 1.00 93.56 102 THR A CA 1
ATOM 741 C C . THR A 1 102 ? 31.347 12.007 -23.236 1.00 93.56 102 THR A C 1
ATOM 743 O O . THR A 1 102 ? 31.934 12.980 -23.714 1.00 93.56 102 THR A O 1
ATOM 746 N N . ARG A 1 103 ? 30.008 11.985 -23.123 1.00 93.44 103 ARG A N 1
ATOM 747 C CA . ARG A 1 103 ? 29.112 13.063 -23.597 1.00 93.44 103 ARG A CA 1
ATOM 748 C C . ARG A 1 103 ? 28.328 13.792 -22.502 1.00 93.44 103 ARG A C 1
ATOM 750 O O . ARG A 1 103 ? 27.709 14.799 -22.821 1.00 93.44 103 ARG A O 1
ATOM 757 N N . LEU A 1 104 ? 28.406 13.360 -21.242 1.00 90.19 104 LEU A N 1
ATOM 758 C CA . LEU A 1 104 ? 27.607 13.930 -20.141 1.00 90.19 104 LEU A CA 1
ATOM 759 C C . LEU A 1 104 ? 27.995 15.365 -19.729 1.00 90.19 104 LEU A C 1
ATOM 761 O O . LEU A 1 104 ? 27.205 16.056 -19.102 1.00 90.19 104 LEU A O 1
ATOM 765 N N . HIS A 1 105 ? 29.190 15.843 -20.089 1.00 89.31 105 HIS A N 1
ATOM 766 C CA . HIS A 1 105 ? 29.686 17.181 -19.722 1.00 89.31 105 HIS A CA 1
ATOM 767 C C . HIS A 1 105 ? 29.143 18.330 -20.595 1.00 89.31 105 HIS A C 1
ATOM 769 O O . HIS A 1 105 ? 29.508 19.486 -20.384 1.00 89.31 105 HIS A O 1
ATOM 775 N N . LYS A 1 106 ? 28.346 18.022 -21.621 1.00 87.25 106 LYS A N 1
ATOM 776 C CA . LYS A 1 106 ? 27.836 18.982 -22.608 1.00 87.25 106 LYS A CA 1
ATOM 777 C C . LYS A 1 106 ? 26.353 18.750 -22.859 1.00 87.25 106 LYS A C 1
ATOM 779 O O . LYS A 1 106 ? 25.822 17.694 -22.526 1.00 87.25 106 LYS A O 1
ATOM 784 N N . GLU A 1 107 ? 25.711 19.711 -23.514 1.00 88.12 107 GLU A N 1
ATOM 785 C CA . GLU A 1 107 ? 24.357 19.531 -24.033 1.00 88.12 107 GLU A CA 1
ATOM 786 C C . GLU A 1 107 ? 24.317 18.295 -24.940 1.00 88.12 107 GLU A C 1
ATOM 788 O O . GLU A 1 107 ? 25.041 18.184 -25.935 1.00 88.12 107 GLU A O 1
ATOM 793 N N . SER A 1 108 ? 23.503 17.328 -24.538 1.00 89.06 108 SER A N 1
ATOM 794 C CA . SER A 1 108 ? 23.411 16.018 -25.161 1.00 89.06 108 SER A CA 1
ATOM 795 C C . SER A 1 108 ? 21.958 15.568 -25.141 1.00 89.06 108 SER A C 1
ATOM 797 O O . SER A 1 108 ? 21.209 15.885 -24.218 1.00 89.06 108 SER A O 1
ATOM 799 N N . HIS A 1 109 ? 21.559 14.825 -26.172 1.00 87.94 109 HIS A N 1
ATOM 800 C CA . HIS A 1 109 ? 20.204 14.304 -26.300 1.00 87.94 109 HIS A CA 1
ATOM 801 C C . HIS A 1 109 ? 19.803 13.525 -25.038 1.00 87.94 109 HIS A C 1
ATOM 803 O O . HIS A 1 109 ? 20.531 12.619 -24.637 1.00 87.94 109 HIS A O 1
ATOM 809 N N . GLN A 1 110 ? 18.683 13.929 -24.423 1.00 90.31 110 GLN A N 1
ATOM 810 C CA . GLN A 1 110 ? 18.069 13.337 -23.221 1.00 90.31 110 GLN A CA 1
ATOM 811 C C . GLN A 1 110 ? 18.947 13.276 -21.953 1.00 90.31 110 GLN A C 1
ATOM 813 O O . GLN A 1 110 ? 18.518 12.722 -20.943 1.00 90.31 110 GLN A O 1
ATOM 818 N N . ALA A 1 111 ? 20.144 13.872 -21.964 1.00 88.44 111 ALA A N 1
ATOM 819 C CA . ALA A 1 111 ? 21.028 13.879 -20.805 1.00 88.44 111 ALA A CA 1
ATOM 820 C C . ALA A 1 111 ? 20.441 14.757 -19.688 1.00 88.44 111 ALA A C 1
ATOM 822 O O . ALA A 1 111 ? 20.233 15.957 -19.866 1.00 88.44 111 ALA A O 1
ATOM 823 N N . MET A 1 112 ? 20.186 14.145 -18.534 1.00 90.81 112 MET A N 1
ATOM 824 C CA . MET A 1 112 ? 19.691 14.789 -17.316 1.00 90.81 112 MET A CA 1
ATOM 825 C C . MET A 1 112 ? 20.370 14.160 -16.098 1.00 90.81 112 MET A C 1
ATOM 827 O O . MET A 1 112 ? 20.848 13.028 -16.169 1.00 90.81 112 MET A O 1
ATOM 831 N N . ASP A 1 113 ? 20.387 14.878 -14.973 1.00 94.31 113 ASP A N 1
ATOM 832 C CA . ASP A 1 113 ? 20.891 14.352 -13.700 1.00 94.31 113 ASP A CA 1
ATOM 833 C C . ASP A 1 113 ? 19.831 13.464 -13.027 1.00 94.31 113 ASP A C 1
ATOM 835 O O . ASP A 1 113 ? 19.091 13.888 -12.134 1.00 94.31 113 ASP A O 1
ATOM 839 N N . VAL A 1 114 ? 19.729 12.220 -13.503 1.00 96.06 114 VAL A N 1
ATOM 840 C CA . VAL A 1 114 ? 18.761 11.232 -13.009 1.00 96.06 114 VAL A CA 1
ATOM 841 C C . VAL A 1 114 ? 19.005 10.917 -11.536 1.00 96.06 114 VAL A C 1
ATOM 843 O O . VAL A 1 114 ? 18.063 10.881 -10.746 1.00 96.06 114 VAL A O 1
ATOM 846 N N . VAL A 1 115 ? 20.266 10.760 -11.126 1.00 97.44 115 VAL A N 1
ATOM 847 C CA . VAL A 1 115 ? 20.614 10.460 -9.731 1.00 97.44 115 VAL A CA 1
ATOM 848 C C . VAL A 1 115 ? 20.078 11.530 -8.783 1.00 97.44 115 VAL A C 1
ATOM 850 O O . VAL A 1 115 ? 19.487 11.181 -7.758 1.00 97.44 115 VAL A O 1
ATOM 853 N N . SER A 1 116 ? 20.239 12.816 -9.102 1.00 97.69 116 SER A N 1
ATOM 854 C CA . SER A 1 116 ? 19.695 13.896 -8.271 1.00 97.69 116 SER A CA 1
ATOM 855 C C . SER A 1 116 ? 18.165 13.929 -8.263 1.00 97.69 116 SER A C 1
ATOM 857 O O . SER A 1 116 ? 17.590 14.200 -7.210 1.00 97.69 116 SER A O 1
ATOM 859 N N . MET A 1 117 ? 17.501 13.606 -9.381 1.00 97.75 117 MET A N 1
ATOM 860 C CA . MET A 1 117 ? 16.031 13.535 -9.450 1.00 97.75 117 MET A CA 1
ATOM 861 C C . MET A 1 117 ? 15.449 12.401 -8.595 1.00 97.75 117 MET A C 1
ATOM 863 O O . MET A 1 117 ? 14.419 12.593 -7.955 1.00 97.75 117 MET A O 1
ATOM 867 N N . PHE A 1 118 ? 16.113 11.242 -8.543 1.00 98.50 118 PHE A N 1
ATOM 868 C CA . PHE A 1 118 ? 15.652 10.094 -7.752 1.00 98.50 118 PHE A CA 1
ATOM 869 C C . PHE A 1 118 ? 15.985 10.215 -6.265 1.00 98.50 118 PHE A C 1
ATOM 871 O O . PHE A 1 118 ? 15.242 9.705 -5.432 1.00 98.50 118 PHE A O 1
ATOM 878 N N . ARG A 1 119 ? 17.077 10.902 -5.906 1.00 98.50 119 ARG A N 1
ATOM 879 C CA . ARG A 1 119 ? 17.573 11.007 -4.522 1.00 98.50 119 ARG A CA 1
ATOM 880 C C . ARG A 1 119 ? 16.510 11.298 -3.446 1.00 98.50 119 ARG A C 1
ATOM 882 O O . ARG A 1 119 ? 16.620 10.674 -2.396 1.00 98.50 119 ARG A O 1
ATOM 889 N N . PRO A 1 120 ? 15.524 12.200 -3.633 1.00 97.50 120 PRO A N 1
ATOM 890 C CA . PRO A 1 120 ? 14.521 12.468 -2.600 1.00 97.50 120 PRO A CA 1
ATOM 891 C C . PRO A 1 120 ? 13.433 11.391 -2.460 1.00 97.50 120 PRO A C 1
ATOM 893 O O . PRO A 1 120 ? 12.686 11.437 -1.488 1.00 97.50 120 PRO A O 1
ATOM 896 N N . ILE A 1 121 ? 13.314 10.454 -3.406 1.00 97.44 121 ILE A N 1
ATOM 897 C CA . ILE A 1 121 ? 12.204 9.485 -3.465 1.00 97.44 121 ILE A CA 1
ATOM 898 C C . ILE A 1 121 ? 12.647 8.020 -3.329 1.00 97.44 121 ILE A C 1
ATOM 900 O O . ILE A 1 121 ? 11.816 7.125 -3.426 1.00 97.44 121 ILE A O 1
ATOM 904 N N . VAL A 1 122 ? 13.938 7.760 -3.100 1.00 98.69 122 VAL A N 1
ATOM 905 C CA . VAL A 1 122 ? 14.495 6.410 -2.912 1.00 98.69 122 VAL A CA 1
ATOM 906 C C . VAL A 1 122 ? 15.414 6.360 -1.694 1.00 98.69 122 VAL A C 1
ATOM 908 O O . VAL A 1 122 ? 16.003 7.366 -1.302 1.00 98.69 122 VAL A O 1
ATOM 911 N N . LYS A 1 123 ? 15.618 5.167 -1.130 1.00 98.62 123 LYS A N 1
ATOM 912 C CA . LYS A 1 123 ? 16.568 4.926 -0.031 1.00 98.62 123 LYS A CA 1
ATOM 913 C C . LYS A 1 123 ? 18.019 5.126 -0.464 1.00 98.62 123 LYS A C 1
ATOM 915 O O . LYS A 1 123 ? 18.863 5.541 0.329 1.00 98.62 123 LYS A O 1
ATOM 920 N N . TRP A 1 124 ? 18.328 4.802 -1.720 1.00 98.75 124 TRP A N 1
ATOM 921 C CA . TRP A 1 124 ? 19.664 4.951 -2.285 1.00 98.75 124 TRP A CA 1
ATOM 922 C C . TRP A 1 124 ? 19.619 5.086 -3.806 1.00 98.75 124 TRP A C 1
ATOM 924 O O . TRP A 1 124 ? 18.765 4.501 -4.463 1.00 98.75 124 TRP A O 1
ATOM 934 N N . THR A 1 125 ? 20.537 5.869 -4.366 1.00 98.81 125 THR A N 1
ATOM 935 C CA . THR A 1 125 ? 20.652 6.097 -5.810 1.00 98.81 125 THR A CA 1
ATOM 936 C C . THR A 1 125 ? 22.117 6.239 -6.205 1.00 98.81 125 THR A C 1
ATOM 938 O O . THR A 1 125 ? 22.892 6.884 -5.487 1.00 98.81 125 THR A O 1
ATOM 941 N N . THR A 1 126 ? 22.526 5.628 -7.318 1.00 98.62 126 THR A N 1
ATOM 942 C CA . THR A 1 126 ? 23.898 5.760 -7.824 1.00 98.62 126 THR A CA 1
ATOM 943 C C . THR A 1 126 ? 24.021 5.487 -9.323 1.00 98.62 126 THR A C 1
ATOM 945 O O . THR A 1 126 ? 23.197 4.775 -9.893 1.00 98.62 126 THR A O 1
ATOM 948 N N . THR A 1 127 ? 25.098 5.996 -9.926 1.00 98.12 127 THR A N 1
ATOM 949 C CA . THR A 1 127 ? 25.530 5.661 -11.290 1.00 98.12 127 THR A CA 1
ATOM 950 C C . THR A 1 127 ? 26.679 4.661 -11.240 1.00 98.12 127 THR A C 1
ATOM 952 O O . THR A 1 127 ? 27.652 4.844 -10.502 1.00 98.12 127 THR A O 1
ATOM 955 N N . ILE A 1 128 ? 26.617 3.627 -12.073 1.00 98.38 128 ILE A N 1
ATOM 956 C CA . ILE A 1 128 ? 27.708 2.670 -12.250 1.00 98.38 128 ILE A CA 1
ATOM 957 C C . ILE A 1 128 ? 28.773 3.292 -13.157 1.00 98.38 128 ILE A C 1
ATOM 959 O O . ILE A 1 128 ? 28.643 3.312 -14.377 1.00 98.38 128 ILE A O 1
ATOM 963 N N . ALA A 1 129 ? 29.858 3.781 -12.557 1.00 96.88 129 ALA A N 1
ATOM 964 C CA . ALA A 1 129 ? 30.978 4.378 -13.290 1.00 96.88 129 ALA A CA 1
ATOM 965 C C . ALA A 1 129 ? 32.059 3.362 -13.716 1.00 96.88 129 ALA A C 1
ATOM 967 O O . ALA A 1 129 ? 32.920 3.681 -14.535 1.00 96.88 129 ALA A O 1
ATOM 968 N N . ASN A 1 130 ? 32.052 2.148 -13.154 1.00 97.69 130 ASN A N 1
ATOM 969 C CA . ASN A 1 130 ? 33.019 1.092 -13.454 1.00 97.69 130 ASN A CA 1
ATOM 970 C C . ASN A 1 130 ? 32.319 -0.278 -13.511 1.00 97.69 130 ASN A C 1
ATOM 972 O O . ASN A 1 130 ? 31.508 -0.609 -12.649 1.00 97.69 130 ASN A O 1
ATOM 976 N N . ALA A 1 131 ? 32.652 -1.089 -14.516 1.00 97.88 131 ALA A N 1
ATOM 977 C CA . ALA A 1 131 ? 32.104 -2.432 -14.682 1.00 97.88 131 ALA A CA 1
ATOM 978 C C . ALA A 1 131 ? 32.447 -3.369 -13.510 1.00 97.88 131 ALA A C 1
ATOM 980 O O . ALA A 1 131 ? 31.618 -4.185 -13.115 1.00 97.88 131 ALA A O 1
ATOM 981 N N . ASP A 1 132 ? 33.637 -3.235 -12.920 1.00 98.31 132 ASP A N 1
ATOM 982 C CA . ASP A 1 132 ? 34.087 -4.127 -11.844 1.00 98.31 132 ASP A CA 1
ATOM 983 C C . ASP A 1 132 ? 33.345 -3.890 -10.517 1.00 98.31 132 ASP A C 1
ATOM 985 O O . ASP A 1 132 ? 33.318 -4.778 -9.669 1.00 98.31 132 ASP A O 1
ATOM 989 N N . THR A 1 133 ? 32.684 -2.737 -10.345 1.00 98.12 133 THR A N 1
ATOM 990 C CA . THR A 1 133 ? 31.898 -2.422 -9.136 1.00 98.12 133 THR A CA 1
ATOM 991 C C . THR A 1 133 ? 30.447 -2.902 -9.206 1.00 98.12 133 THR A C 1
ATOM 993 O O . THR A 1 133 ? 29.717 -2.780 -8.225 1.00 98.12 133 THR A O 1
ATOM 996 N N . ILE A 1 134 ? 30.004 -3.446 -10.347 1.00 98.69 134 ILE A N 1
ATOM 997 C CA . ILE A 1 134 ? 28.622 -3.912 -10.548 1.00 98.69 134 ILE A CA 1
ATOM 998 C C . ILE A 1 134 ? 28.167 -4.885 -9.447 1.00 98.69 134 ILE A C 1
ATOM 1000 O O . ILE A 1 134 ? 27.104 -4.645 -8.874 1.00 98.69 134 ILE A O 1
ATOM 1004 N N . PRO A 1 135 ? 28.931 -5.937 -9.086 1.00 98.44 135 PRO A N 1
ATOM 1005 C CA . PRO A 1 135 ? 28.485 -6.892 -8.072 1.00 98.44 135 PRO A CA 1
ATOM 1006 C C . PRO A 1 135 ? 28.252 -6.262 -6.699 1.00 98.44 135 PRO A C 1
ATOM 1008 O O . PRO A 1 135 ? 27.283 -6.610 -6.031 1.00 98.44 135 PRO A O 1
ATOM 1011 N N . GLU A 1 136 ? 29.095 -5.310 -6.294 1.00 98.00 136 GLU A N 1
ATOM 1012 C CA . GLU A 1 136 ? 28.956 -4.590 -5.022 1.00 98.00 136 GLU A CA 1
ATOM 1013 C C . GLU A 1 136 ? 27.750 -3.645 -5.031 1.00 98.00 136 GLU A C 1
ATOM 1015 O O . GLU A 1 136 ? 26.991 -3.599 -4.061 1.00 98.00 136 GLU A O 1
ATOM 1020 N N . ILE A 1 137 ? 27.550 -2.915 -6.133 1.00 98.69 137 ILE A N 1
ATOM 1021 C CA . ILE A 1 137 ? 26.439 -1.970 -6.295 1.00 98.69 137 ILE A CA 1
ATOM 1022 C C . ILE A 1 137 ? 25.098 -2.701 -6.284 1.00 98.69 137 ILE A C 1
ATOM 1024 O O . ILE A 1 137 ? 24.209 -2.294 -5.540 1.00 98.69 137 ILE A O 1
ATOM 1028 N N . ILE A 1 138 ? 24.963 -3.790 -7.050 1.00 98.56 138 ILE A N 1
ATOM 1029 C CA . ILE A 1 138 ? 23.737 -4.599 -7.064 1.00 98.56 138 ILE A CA 1
ATOM 1030 C C . ILE A 1 138 ? 23.471 -5.179 -5.673 1.00 98.56 138 ILE A C 1
ATOM 1032 O O . ILE A 1 138 ? 22.400 -4.952 -5.117 1.00 98.56 138 ILE A O 1
ATOM 1036 N N . ARG A 1 139 ? 24.474 -5.815 -5.056 1.00 97.56 139 ARG A N 1
ATOM 1037 C CA . ARG A 1 139 ? 24.345 -6.412 -3.719 1.00 97.56 139 ARG A CA 1
ATOM 1038 C C . ARG A 1 139 ? 23.863 -5.410 -2.675 1.00 97.56 139 ARG A C 1
ATOM 1040 O O . ARG A 1 139 ? 22.970 -5.700 -1.880 1.00 97.56 139 ARG A O 1
ATOM 1047 N N . LYS A 1 140 ? 24.458 -4.216 -2.682 1.00 97.88 140 LYS A N 1
ATOM 1048 C CA . LYS A 1 140 ? 24.068 -3.123 -1.793 1.00 97.88 140 LYS A CA 1
ATOM 1049 C C . LYS A 1 140 ? 22.660 -2.619 -2.102 1.00 97.88 140 LYS A C 1
ATOM 1051 O O . LYS A 1 140 ? 21.918 -2.331 -1.168 1.00 97.88 140 LYS A O 1
ATOM 1056 N N . ALA A 1 141 ? 22.298 -2.498 -3.377 1.00 98.44 141 ALA A N 1
ATOM 1057 C CA . ALA A 1 141 ? 20.988 -2.008 -3.780 1.00 98.44 141 ALA A CA 1
ATOM 1058 C C . ALA A 1 141 ? 19.859 -2.909 -3.275 1.00 98.44 141 ALA A C 1
ATOM 1060 O O . ALA A 1 141 ? 18.935 -2.413 -2.636 1.00 98.44 141 ALA A O 1
ATOM 1061 N N . PHE A 1 142 ? 19.973 -4.221 -3.490 1.00 97.94 142 PHE A N 1
ATOM 1062 C CA . PHE A 1 142 ? 18.983 -5.195 -3.028 1.00 97.94 142 PHE A CA 1
ATOM 1063 C C . PHE A 1 142 ? 18.906 -5.239 -1.503 1.00 97.94 142 PHE A C 1
ATOM 1065 O O . PHE A 1 142 ? 17.816 -5.129 -0.947 1.00 97.94 142 PHE A O 1
ATOM 1072 N N . HIS A 1 143 ? 20.056 -5.260 -0.819 1.00 96.38 143 HIS A N 1
ATOM 1073 C CA . HIS A 1 143 ? 20.084 -5.183 0.641 1.00 96.38 143 HIS A CA 1
ATOM 1074 C C . HIS A 1 143 ? 19.355 -3.937 1.175 1.00 96.38 143 HIS A C 1
ATOM 1076 O O . HIS A 1 143 ? 18.543 -4.044 2.091 1.00 96.38 143 HIS A O 1
ATOM 1082 N N . LEU A 1 144 ? 19.598 -2.756 0.594 1.00 97.19 144 LEU A N 1
ATOM 1083 C CA . LEU A 1 144 ? 18.948 -1.517 1.032 1.00 97.19 144 LEU A CA 1
ATOM 1084 C C . LEU A 1 144 ? 17.465 -1.455 0.659 1.00 97.19 144 LEU A C 1
ATOM 1086 O O . LEU A 1 144 ? 16.690 -0.882 1.422 1.00 97.19 144 LEU A O 1
ATOM 1090 N N . ALA A 1 145 ? 17.056 -2.035 -0.469 1.00 98.12 145 ALA A N 1
ATOM 1091 C CA . ALA A 1 145 ? 15.646 -2.117 -0.839 1.00 98.12 145 ALA A CA 1
ATOM 1092 C C . ALA A 1 145 ? 14.850 -2.996 0.140 1.00 98.12 145 ALA A C 1
ATOM 1094 O O . ALA A 1 145 ? 13.699 -2.684 0.430 1.00 98.12 145 ALA A O 1
ATOM 1095 N N . GLN A 1 146 ? 15.474 -4.048 0.686 1.00 95.25 146 GLN A N 1
ATOM 1096 C CA . GLN A 1 146 ? 14.832 -5.028 1.572 1.00 95.25 146 GLN A CA 1
ATOM 1097 C C . GLN A 1 146 ? 14.942 -4.711 3.066 1.00 95.25 146 GLN A C 1
ATOM 1099 O O . GLN A 1 146 ? 14.044 -5.075 3.815 1.00 95.25 146 GLN A O 1
ATOM 1104 N N . VAL A 1 147 ? 16.028 -4.072 3.524 1.00 93.44 147 VAL A N 1
ATOM 1105 C CA . VAL A 1 147 ? 16.203 -3.783 4.957 1.00 93.44 147 VAL A CA 1
ATOM 1106 C C . VAL A 1 147 ? 15.050 -2.925 5.474 1.00 93.44 147 VAL A C 1
ATOM 1108 O O . VAL A 1 147 ? 14.642 -1.970 4.810 1.00 93.44 147 VAL A O 1
ATOM 1111 N N . GLU A 1 148 ? 14.535 -3.247 6.656 1.00 92.69 148 GLU A N 1
ATOM 1112 C CA . GLU A 1 148 ? 13.371 -2.558 7.206 1.00 92.69 148 GLU A CA 1
ATOM 1113 C C . GLU A 1 148 ? 13.676 -1.085 7.561 1.00 92.69 148 GLU A C 1
ATOM 1115 O O . GLU A 1 148 ? 14.760 -0.751 8.041 1.00 92.69 148 GLU A O 1
ATOM 1120 N N . LYS A 1 149 ? 12.758 -0.148 7.296 1.00 93.19 149 LYS A N 1
ATOM 1121 C CA . LYS A 1 149 ? 11.544 -0.321 6.472 1.00 93.19 149 LYS A CA 1
ATOM 1122 C C . LYS A 1 149 ? 11.917 -0.435 4.977 1.00 93.19 149 LYS A C 1
ATOM 1124 O O . LYS A 1 149 ? 12.735 0.380 4.525 1.00 93.19 149 LYS A O 1
ATOM 1129 N N . PRO A 1 150 ? 11.370 -1.395 4.197 1.00 96.44 150 PRO A N 1
ATOM 1130 C CA . PRO A 1 150 ? 11.719 -1.582 2.794 1.00 96.44 150 PRO A CA 1
ATOM 1131 C C . PRO A 1 150 ? 11.358 -0.350 1.970 1.00 96.44 150 PRO A C 1
ATOM 1133 O O . PRO A 1 150 ? 10.603 0.520 2.409 1.00 96.44 150 PRO A O 1
ATOM 1136 N N . GLY A 1 151 ? 11.917 -0.256 0.773 1.00 98.00 151 GLY A N 1
ATOM 1137 C CA . GLY A 1 151 ? 11.632 0.860 -0.116 1.00 98.00 151 GLY A CA 1
ATOM 1138 C C . GLY A 1 151 ? 12.372 0.755 -1.435 1.00 98.00 151 GLY A C 1
ATOM 1139 O O . GLY A 1 151 ? 13.046 -0.237 -1.726 1.00 98.00 151 GLY A O 1
ATOM 1140 N N . ALA A 1 152 ? 12.267 1.814 -2.229 1.00 98.75 152 ALA A N 1
ATOM 1141 C CA . ALA A 1 152 ? 12.868 1.837 -3.545 1.00 98.75 152 ALA A CA 1
ATOM 1142 C C . ALA A 1 152 ? 14.358 2.193 -3.492 1.00 98.75 152 ALA A C 1
ATOM 1144 O O . ALA A 1 152 ? 14.810 2.983 -2.659 1.00 98.75 152 ALA A O 1
ATOM 1145 N N . VAL A 1 153 ? 15.120 1.652 -4.436 1.00 98.88 153 VAL A N 1
ATOM 1146 C CA . VAL A 1 153 ? 16.514 1.999 -4.722 1.00 98.88 153 VAL A CA 1
ATOM 1147 C C . VAL A 1 153 ? 16.668 2.195 -6.224 1.00 98.88 153 VAL A C 1
ATOM 1149 O O . VAL A 1 153 ? 16.057 1.480 -7.009 1.00 98.88 153 VAL A O 1
ATOM 1152 N N . HIS A 1 154 ? 17.496 3.150 -6.635 1.00 98.88 154 HIS A N 1
ATOM 1153 C CA . HIS A 1 154 ? 17.749 3.454 -8.038 1.00 98.88 154 HIS A CA 1
ATOM 1154 C C . HIS A 1 154 ? 19.196 3.149 -8.446 1.00 98.88 154 HIS A C 1
ATOM 1156 O O . HIS A 1 154 ? 20.143 3.460 -7.719 1.00 98.88 154 HIS A O 1
ATOM 1162 N N . ILE A 1 155 ? 19.372 2.578 -9.635 1.00 98.69 155 ILE A N 1
ATOM 1163 C CA . ILE A 1 155 ? 20.679 2.308 -10.233 1.00 98.69 155 ILE A CA 1
ATOM 1164 C C . ILE A 1 155 ? 20.662 2.767 -11.688 1.00 98.69 155 ILE A C 1
ATOM 1166 O O . ILE A 1 155 ? 19.829 2.330 -12.478 1.00 98.69 155 ILE A O 1
ATOM 1170 N N . GLU A 1 156 ? 21.627 3.606 -12.044 1.00 98.12 156 GLU A N 1
ATOM 1171 C CA . GLU A 1 156 ? 21.834 4.088 -13.406 1.00 98.12 156 GLU A CA 1
ATOM 1172 C C . GLU A 1 156 ? 23.053 3.401 -14.039 1.00 98.12 156 GLU A C 1
ATOM 1174 O O . GLU A 1 156 ? 24.143 3.397 -13.454 1.00 98.12 156 GLU A O 1
ATOM 1179 N N . LEU A 1 157 ? 22.896 2.841 -15.243 1.00 98.00 157 LEU A N 1
ATOM 1180 C CA . LEU A 1 157 ? 23.988 2.244 -16.019 1.00 98.00 157 LEU A CA 1
ATOM 1181 C C . LEU A 1 157 ? 24.213 3.011 -17.336 1.00 98.00 157 LEU A C 1
ATOM 1183 O O . LEU A 1 157 ? 23.377 2.930 -18.237 1.00 98.00 157 LEU A O 1
ATOM 1187 N N . PRO A 1 158 ? 25.354 3.706 -17.497 1.00 97.56 158 PRO A N 1
ATOM 1188 C CA . PRO A 1 158 ? 25.716 4.324 -18.767 1.00 97.56 158 PRO A CA 1
ATOM 1189 C C . PRO A 1 158 ? 25.984 3.305 -19.884 1.00 97.56 158 PRO A C 1
ATOM 1191 O O . PRO A 1 158 ? 26.619 2.266 -19.672 1.00 97.56 158 PRO A O 1
ATOM 1194 N N . GLU A 1 159 ? 25.550 3.636 -21.101 1.00 96.94 159 GLU A N 1
ATOM 1195 C CA . GLU A 1 159 ? 25.616 2.766 -22.286 1.00 96.94 159 GLU A CA 1
ATOM 1196 C C . GLU A 1 159 ? 27.044 2.342 -22.690 1.00 96.94 159 GLU A C 1
ATOM 1198 O O . GLU A 1 159 ? 27.247 1.287 -23.294 1.00 96.94 159 GLU A O 1
ATOM 1203 N N . ASP A 1 160 ? 28.056 3.164 -22.404 1.00 97.12 160 ASP A N 1
ATOM 1204 C CA . ASP A 1 160 ? 29.462 2.878 -22.701 1.00 97.12 160 ASP A CA 1
ATOM 1205 C C . ASP A 1 160 ? 30.056 1.930 -21.658 1.00 97.12 160 ASP A C 1
ATOM 1207 O O . ASP A 1 160 ? 30.734 0.961 -22.015 1.00 97.12 160 ASP A O 1
ATOM 1211 N N . ILE A 1 161 ? 29.713 2.137 -20.384 1.00 98.25 161 ILE A N 1
ATOM 1212 C CA . ILE A 1 161 ? 30.114 1.254 -19.286 1.00 98.25 161 ILE A CA 1
ATOM 1213 C C . ILE A 1 161 ? 29.517 -0.144 -19.465 1.00 98.25 161 ILE A C 1
ATOM 1215 O O . ILE A 1 161 ? 30.230 -1.126 -19.262 1.00 98.25 161 ILE A O 1
ATOM 1219 N N . ALA A 1 162 ? 28.270 -0.261 -19.935 1.00 97.75 162 ALA A N 1
ATOM 1220 C CA . ALA A 1 162 ? 27.618 -1.544 -20.226 1.00 97.75 162 ALA A CA 1
ATOM 1221 C C . ALA A 1 162 ? 28.428 -2.445 -21.190 1.00 97.75 162 ALA A C 1
ATOM 1223 O O . ALA A 1 162 ? 28.370 -3.677 -21.102 1.00 97.75 162 ALA A O 1
ATOM 1224 N N . LYS A 1 163 ? 29.239 -1.840 -22.070 1.00 97.69 163 LYS A N 1
ATOM 1225 C CA . LYS A 1 163 ? 30.057 -2.522 -23.090 1.00 97.69 163 LYS A CA 1
ATOM 1226 C C . LYS A 1 163 ? 31.439 -2.941 -22.584 1.00 97.69 163 LYS A C 1
ATOM 1228 O O . LYS A 1 163 ? 32.113 -3.745 -23.237 1.00 97.69 163 LYS A O 1
ATOM 1233 N N . HIS A 1 164 ? 31.885 -2.414 -21.444 1.00 97.94 164 HIS A N 1
ATOM 1234 C CA . HIS A 1 164 ? 33.200 -2.725 -20.886 1.00 97.94 164 HIS A CA 1
ATOM 1235 C C . HIS A 1 164 ? 33.325 -4.210 -20.517 1.00 97.94 164 HIS A C 1
ATOM 1237 O O . HIS A 1 164 ? 32.340 -4.910 -20.288 1.00 97.94 164 HIS A O 1
ATOM 1243 N N . ARG A 1 165 ? 34.560 -4.722 -20.477 1.00 97.94 165 ARG A N 1
ATOM 1244 C CA . ARG A 1 165 ? 34.841 -6.104 -20.066 1.00 97.94 165 ARG A CA 1
ATOM 1245 C C . ARG A 1 165 ? 35.164 -6.148 -18.579 1.00 97.94 165 ARG A C 1
ATOM 1247 O O . ARG A 1 165 ? 35.975 -5.359 -18.117 1.00 97.94 165 ARG A O 1
ATOM 1254 N N . SER A 1 166 ? 34.594 -7.127 -17.883 1.00 96.94 166 SER A N 1
ATOM 1255 C CA . SER A 1 166 ? 34.936 -7.456 -16.498 1.00 96.94 166 SER A CA 1
ATOM 1256 C C . SER A 1 166 ? 35.219 -8.954 -16.342 1.00 96.94 166 SER A C 1
ATOM 1258 O O . SER A 1 166 ? 34.693 -9.789 -17.097 1.00 96.94 166 SER A O 1
ATOM 1260 N N . LEU A 1 167 ? 36.076 -9.284 -15.375 1.00 96.12 167 LEU A N 1
ATOM 1261 C CA . LEU A 1 167 ? 36.384 -10.648 -14.929 1.00 96.12 167 LEU A CA 1
ATOM 1262 C C . LEU A 1 167 ? 35.836 -10.942 -13.522 1.00 96.12 167 LEU A C 1
ATOM 1264 O O . LEU A 1 167 ? 36.034 -12.046 -13.016 1.00 96.12 167 LEU A O 1
ATOM 1268 N N . ILE A 1 168 ? 35.166 -9.972 -12.892 1.00 97.31 168 ILE A N 1
ATOM 1269 C CA . ILE A 1 168 ? 34.589 -10.124 -11.556 1.00 97.31 168 ILE A CA 1
ATOM 1270 C C . ILE A 1 168 ? 33.350 -11.027 -11.630 1.00 97.31 168 ILE A C 1
ATOM 1272 O O . ILE A 1 168 ? 32.677 -11.110 -12.658 1.00 97.31 168 ILE A O 1
ATOM 1276 N N . SER A 1 169 ? 33.084 -11.746 -10.542 1.00 95.69 169 SER A N 1
ATOM 1277 C CA . SER A 1 169 ? 31.912 -12.614 -10.397 1.00 95.69 169 SER A CA 1
ATOM 1278 C C . SER A 1 169 ? 30.852 -11.962 -9.500 1.00 95.69 169 SER A C 1
ATOM 1280 O O . SER A 1 169 ? 31.218 -11.170 -8.629 1.00 95.69 169 SER A O 1
ATOM 1282 N N . PRO A 1 170 ? 29.559 -12.294 -9.673 1.00 96.69 170 PRO A N 1
ATOM 1283 C CA . PRO A 1 170 ? 28.506 -11.859 -8.761 1.00 96.69 170 PRO A CA 1
ATOM 1284 C C . PRO A 1 170 ? 28.813 -12.189 -7.296 1.00 96.69 170 PRO A C 1
ATOM 1286 O O . PRO A 1 170 ? 29.386 -13.237 -6.989 1.00 96.69 170 PRO A O 1
ATOM 1289 N N . LEU A 1 171 ? 28.402 -11.303 -6.388 1.00 96.19 171 LEU A N 1
ATOM 1290 C CA . LEU A 1 171 ? 28.425 -11.575 -4.951 1.00 96.19 171 LEU A CA 1
ATOM 1291 C C . LEU A 1 171 ? 27.237 -12.458 -4.568 1.00 96.19 171 LEU A C 1
ATOM 1293 O O . LEU A 1 171 ? 26.169 -12.335 -5.161 1.00 96.19 171 LEU A O 1
ATOM 1297 N N . VAL A 1 172 ? 27.405 -13.297 -3.548 1.00 92.06 172 VAL A N 1
ATOM 1298 C CA . VAL A 1 172 ? 26.337 -14.156 -3.014 1.00 92.06 172 VAL A CA 1
ATOM 1299 C C . VAL A 1 172 ? 25.492 -13.371 -1.996 1.00 92.06 172 VAL A C 1
ATOM 1301 O O . VAL A 1 172 ? 26.076 -12.677 -1.158 1.00 92.06 172 VAL A O 1
ATOM 1304 N N . PRO A 1 173 ? 24.147 -13.470 -2.028 1.00 88.12 173 PRO A N 1
ATOM 1305 C CA . PRO A 1 173 ? 23.292 -12.907 -0.991 1.00 88.12 173 PRO A CA 1
ATOM 1306 C C . PRO A 1 173 ? 23.571 -13.509 0.377 1.00 88.12 173 PRO A C 1
ATOM 1308 O O . PRO A 1 173 ? 23.700 -14.722 0.516 1.00 88.12 173 PRO A O 1
ATOM 1311 N N . ALA A 1 174 ? 23.616 -12.653 1.394 1.00 80.25 174 ALA A N 1
ATOM 1312 C CA . ALA A 1 174 ? 23.609 -13.066 2.789 1.00 80.25 174 ALA A CA 1
ATOM 1313 C C . ALA A 1 174 ? 22.248 -12.726 3.402 1.00 80.25 174 ALA A C 1
ATOM 1315 O O . ALA A 1 174 ? 21.690 -11.664 3.122 1.00 80.25 174 ALA A O 1
ATOM 1316 N N . SER A 1 175 ? 21.728 -13.611 4.250 1.00 75.75 175 SER A N 1
ATOM 1317 C CA . SER A 1 175 ? 20.528 -13.337 5.040 1.00 75.75 175 SER A CA 1
ATOM 1318 C C . SER A 1 175 ? 20.810 -12.238 6.066 1.00 75.75 175 SER A C 1
ATOM 1320 O O . SER A 1 175 ? 21.786 -12.331 6.814 1.00 75.75 175 SER A O 1
ATOM 1322 N N . SER A 1 176 ? 19.948 -11.227 6.142 1.00 74.38 176 SER A N 1
ATOM 1323 C CA . SER A 1 176 ? 19.929 -10.288 7.266 1.00 74.38 176 SER A CA 1
ATOM 1324 C C . SER A 1 176 ? 19.122 -10.871 8.422 1.00 74.38 176 SER A C 1
ATOM 1326 O O . SER A 1 176 ? 18.045 -11.418 8.199 1.00 74.38 176 SER A O 1
ATOM 1328 N N . VAL A 1 177 ? 19.626 -10.725 9.644 1.00 78.50 177 VAL A N 1
ATOM 1329 C CA . VAL A 1 177 ? 18.903 -11.071 10.874 1.00 78.50 177 VAL A CA 1
ATOM 1330 C C . VAL A 1 177 ? 18.421 -9.771 11.508 1.00 78.50 177 VAL A C 1
ATOM 1332 O O . VAL A 1 177 ? 19.199 -8.817 11.598 1.00 78.50 177 VAL A O 1
ATOM 1335 N N . GLN A 1 178 ? 17.152 -9.724 11.907 1.00 84.38 178 GLN A N 1
ATOM 1336 C CA . GLN A 1 178 ? 16.608 -8.592 12.651 1.00 84.38 178 GLN A CA 1
ATOM 1337 C C . GLN A 1 178 ? 17.097 -8.632 14.107 1.00 84.38 178 GLN A C 1
ATOM 1339 O O . GLN A 1 178 ? 17.341 -9.715 14.641 1.00 84.38 178 GLN A O 1
ATOM 1344 N N . PRO A 1 179 ? 17.303 -7.477 14.755 1.00 89.62 179 PRO A N 1
ATOM 1345 C CA . PRO A 1 179 ? 17.710 -7.452 16.151 1.00 89.62 179 PRO A CA 1
ATOM 1346 C C . PRO A 1 179 ? 16.588 -7.973 17.060 1.00 89.62 179 PRO A C 1
ATOM 1348 O O . PRO A 1 179 ? 15.415 -7.660 16.862 1.00 89.62 179 PRO A O 1
ATOM 1351 N N . GLU A 1 180 ? 16.976 -8.739 18.079 1.00 93.31 180 GLU A N 1
ATOM 1352 C CA . GLU A 1 180 ? 16.068 -9.208 19.131 1.00 93.31 180 GLU A CA 1
ATOM 1353 C C . GLU A 1 180 ? 15.516 -8.027 19.951 1.00 93.31 180 GLU A C 1
ATOM 1355 O O . GLU A 1 180 ? 16.270 -7.090 20.259 1.00 93.31 180 GLU A O 1
ATOM 1360 N N . PRO A 1 181 ? 14.235 -8.067 20.356 1.00 95.31 181 PRO A N 1
ATOM 1361 C CA . PRO A 1 181 ? 13.635 -7.029 21.180 1.00 95.31 181 PRO A CA 1
ATOM 1362 C C . PRO A 1 181 ? 14.275 -6.975 22.573 1.00 95.31 181 PRO A C 1
ATOM 1364 O O . PRO A 1 181 ? 14.683 -7.980 23.162 1.00 95.31 181 PRO A O 1
ATOM 1367 N N . ASN A 1 182 ? 14.349 -5.775 23.151 1.00 97.31 182 ASN A N 1
ATOM 1368 C CA . ASN A 1 182 ? 14.906 -5.603 24.488 1.00 97.31 182 ASN A CA 1
ATOM 1369 C C . ASN A 1 182 ? 13.960 -6.169 25.563 1.00 97.31 182 ASN A C 1
ATOM 1371 O O . ASN A 1 182 ? 12.891 -5.614 25.806 1.00 97.31 182 ASN A O 1
ATOM 1375 N N . ALA A 1 183 ? 14.394 -7.210 26.280 1.00 97.50 183 ALA A N 1
ATOM 1376 C CA . ALA A 1 183 ? 13.600 -7.850 27.335 1.00 97.50 183 ALA A CA 1
ATOM 1377 C C . ALA A 1 183 ? 13.124 -6.887 28.445 1.00 97.50 183 ALA A C 1
ATOM 1379 O O . ALA A 1 183 ? 12.052 -7.072 29.016 1.00 97.50 183 ALA A O 1
ATOM 1380 N N . GLY A 1 184 ? 13.896 -5.838 28.753 1.00 98.19 184 GLY A N 1
ATOM 1381 C CA . GLY A 1 184 ? 13.502 -4.821 29.728 1.00 98.19 184 GLY A CA 1
ATOM 1382 C C . GLY A 1 184 ? 12.343 -3.945 29.244 1.00 98.19 184 GLY A C 1
ATOM 1383 O O . GLY A 1 184 ? 11.459 -3.625 30.036 1.00 98.19 184 GLY A O 1
ATOM 1384 N N . GLU A 1 185 ? 12.318 -3.588 27.958 1.00 98.38 185 GLU A N 1
ATOM 1385 C CA . GLU A 1 185 ? 11.196 -2.857 27.354 1.00 98.38 185 GLU A CA 1
ATOM 1386 C C . GLU A 1 185 ? 9.953 -3.750 27.219 1.00 98.38 185 GLU A C 1
ATOM 1388 O O . GLU A 1 185 ? 8.854 -3.295 27.528 1.00 98.38 185 GLU A O 1
ATOM 1393 N N . ILE A 1 186 ? 10.121 -5.041 26.902 1.00 98.69 186 ILE A N 1
ATOM 1394 C CA . ILE A 1 186 ? 9.027 -6.032 26.933 1.00 98.69 186 ILE A CA 1
ATOM 1395 C C . ILE A 1 186 ? 8.381 -6.102 28.327 1.00 98.69 186 ILE A C 1
ATOM 1397 O O . ILE A 1 186 ? 7.163 -5.964 28.456 1.00 98.69 186 ILE A O 1
ATOM 1401 N N . ALA A 1 187 ? 9.182 -6.228 29.391 1.00 98.56 187 ALA A N 1
ATOM 1402 C CA . ALA A 1 187 ? 8.673 -6.280 30.764 1.00 98.56 187 ALA A CA 1
ATOM 1403 C C . ALA A 1 187 ? 7.936 -4.991 31.181 1.00 98.56 187 ALA A C 1
ATOM 1405 O O . ALA A 1 187 ? 6.920 -5.039 31.889 1.00 98.56 187 ALA A O 1
ATOM 1406 N N . LYS A 1 188 ? 8.412 -3.821 30.731 1.00 98.62 188 LYS A N 1
ATOM 1407 C CA . LYS A 1 188 ? 7.720 -2.539 30.946 1.00 98.62 188 LYS A CA 1
ATOM 1408 C C . LYS A 1 188 ? 6.393 -2.486 30.192 1.00 98.62 188 LYS A C 1
ATOM 1410 O O . LYS A 1 188 ? 5.386 -2.136 30.804 1.00 98.62 188 LYS A O 1
ATOM 1415 N N . ALA A 1 189 ? 6.376 -2.864 28.913 1.00 98.62 189 ALA A N 1
ATOM 1416 C CA . ALA A 1 189 ? 5.162 -2.918 28.101 1.00 98.62 189 ALA A CA 1
ATOM 1417 C C . ALA A 1 189 ? 4.104 -3.831 28.735 1.00 98.62 189 ALA A C 1
ATOM 1419 O O . ALA A 1 189 ? 2.967 -3.407 28.936 1.00 98.62 189 ALA A O 1
ATOM 1420 N N . ALA A 1 190 ? 4.492 -5.038 29.155 1.00 98.62 190 ALA A N 1
ATOM 1421 C CA . ALA A 1 190 ? 3.603 -5.959 29.856 1.00 98.62 190 ALA A CA 1
ATOM 1422 C C . ALA A 1 190 ? 3.061 -5.367 31.166 1.00 98.62 190 ALA A C 1
ATOM 1424 O O . ALA A 1 190 ? 1.881 -5.509 31.474 1.00 98.62 190 ALA A O 1
ATOM 1425 N N . THR A 1 191 ? 3.901 -4.670 31.938 1.00 98.44 191 THR A N 1
ATOM 1426 C CA . THR A 1 191 ? 3.475 -4.002 33.180 1.00 98.44 191 THR A CA 1
ATOM 1427 C C . THR A 1 191 ? 2.425 -2.922 32.916 1.00 98.44 191 THR A C 1
ATOM 1429 O O . THR A 1 191 ? 1.426 -2.872 33.632 1.00 98.44 191 THR A O 1
ATOM 1432 N N . LEU A 1 192 ? 2.623 -2.089 31.889 1.00 98.50 192 LEU A N 1
ATOM 1433 C CA . LEU A 1 192 ? 1.658 -1.056 31.504 1.00 98.50 192 LEU A CA 1
ATOM 1434 C C . LEU A 1 192 ? 0.340 -1.670 31.016 1.00 98.50 192 LEU A C 1
ATOM 1436 O O . LEU A 1 192 ? -0.723 -1.266 31.479 1.00 98.50 192 LEU A O 1
ATOM 1440 N N . LEU A 1 193 ? 0.400 -2.695 30.159 1.00 98.38 193 LEU A N 1
ATOM 1441 C CA . LEU A 1 193 ? -0.793 -3.380 29.650 1.00 98.38 193 LEU A CA 1
ATOM 1442 C C . LEU A 1 193 ? -1.594 -4.066 30.763 1.00 98.38 193 LEU A C 1
ATOM 1444 O O . LEU A 1 193 ? -2.816 -3.964 30.775 1.00 98.38 193 LEU A O 1
ATOM 1448 N N . ARG A 1 194 ? -0.933 -4.713 31.736 1.00 97.75 194 ARG A N 1
ATOM 1449 C CA . ARG A 1 194 ? -1.614 -5.324 32.897 1.00 97.75 194 ARG A CA 1
ATOM 1450 C C . ARG A 1 194 ? -2.355 -4.300 33.766 1.00 97.75 194 ARG A C 1
ATOM 1452 O O . ARG A 1 194 ? -3.272 -4.683 34.488 1.00 97.75 194 ARG A O 1
ATOM 1459 N N . GLY A 1 195 ? -1.932 -3.036 33.742 1.00 96.00 195 GLY A N 1
ATOM 1460 C CA . GLY A 1 195 ? -2.554 -1.942 34.489 1.00 96.00 195 GLY A CA 1
ATOM 1461 C C . GLY A 1 195 ? -3.649 -1.190 33.729 1.00 96.00 195 GLY A C 1
ATOM 1462 O O . GLY A 1 195 ? -4.265 -0.306 34.320 1.00 96.00 195 GLY A O 1
ATOM 1463 N N . ALA A 1 196 ? -3.876 -1.508 32.453 1.00 96.69 196 ALA A N 1
ATOM 1464 C CA . ALA A 1 196 ? -4.819 -0.794 31.604 1.00 96.69 196 ALA A CA 1
ATOM 1465 C C . ALA A 1 196 ? -6.264 -1.272 31.793 1.00 96.69 196 ALA A C 1
ATOM 1467 O O . ALA A 1 196 ? -6.533 -2.462 31.955 1.00 96.69 196 ALA A O 1
ATOM 1468 N N . GLU A 1 197 ? -7.206 -0.336 31.725 1.00 94.75 197 GLU A N 1
ATOM 1469 C CA . GLU A 1 197 ? -8.643 -0.599 31.805 1.00 94.75 197 GLU A CA 1
ATOM 1470 C C . GLU A 1 197 ? -9.278 -0.770 30.421 1.00 94.75 197 GLU A C 1
ATOM 1472 O O . GLU A 1 197 ? -10.266 -1.496 30.300 1.00 94.75 197 GLU A O 1
ATOM 1477 N N . PHE A 1 198 ? -8.747 -0.090 29.396 1.00 96.12 198 PHE A N 1
ATOM 1478 C CA . PHE A 1 198 ? -9.300 -0.071 28.039 1.00 96.12 198 PHE A CA 1
ATOM 1479 C C . PHE A 1 198 ? -8.203 -0.090 26.942 1.00 96.12 198 PHE A C 1
ATOM 1481 O O . PHE A 1 198 ? -8.165 0.790 26.081 1.00 96.12 198 PHE A O 1
ATOM 1488 N N . PRO A 1 199 ? -7.301 -1.089 26.912 1.00 98.00 199 PRO A N 1
ATOM 1489 C CA . PRO A 1 199 ? -6.261 -1.219 25.894 1.00 98.00 199 PRO A CA 1
ATOM 1490 C C . PRO A 1 199 ? -6.818 -1.484 24.486 1.00 98.00 199 PRO A C 1
ATOM 1492 O O . PRO A 1 199 ? -7.773 -2.237 24.309 1.00 98.00 199 PRO A O 1
ATOM 1495 N N . VAL A 1 200 ? -6.175 -0.938 23.453 1.00 98.50 200 VAL A N 1
ATOM 1496 C CA . VAL A 1 200 ? -6.459 -1.269 22.042 1.00 98.50 200 VAL A CA 1
A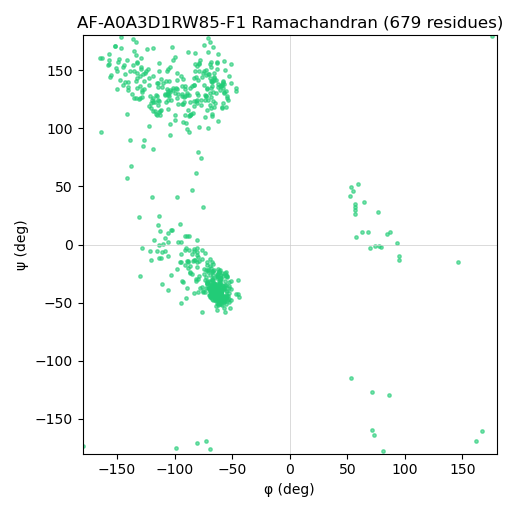TOM 1497 C C . VAL A 1 200 ? -5.153 -1.523 21.296 1.00 98.50 200 VAL A C 1
ATOM 1499 O O . VAL A 1 200 ? -4.175 -0.805 21.494 1.00 98.50 200 VAL A O 1
ATOM 1502 N N . ILE A 1 201 ? -5.134 -2.515 20.403 1.00 98.88 201 ILE A N 1
ATOM 1503 C CA . ILE A 1 201 ? -4.030 -2.701 19.458 1.00 98.88 201 ILE A CA 1
ATOM 1504 C C . ILE A 1 201 ? -4.329 -1.940 18.164 1.00 98.88 201 ILE A C 1
ATOM 1506 O O . ILE A 1 201 ? -5.388 -2.125 17.561 1.00 98.88 201 ILE A O 1
ATOM 1510 N N . LEU A 1 202 ? -3.383 -1.111 17.720 1.00 98.75 202 LEU A N 1
ATOM 1511 C CA . LEU A 1 202 ? -3.383 -0.475 16.404 1.00 98.75 202 LEU A CA 1
ATOM 1512 C C . LEU A 1 202 ? -2.373 -1.198 15.503 1.00 98.75 202 LEU A C 1
ATOM 1514 O O . LEU A 1 202 ? -1.165 -1.005 15.641 1.00 98.75 202 LEU A O 1
ATOM 1518 N N . ALA A 1 203 ? -2.868 -2.028 14.587 1.00 98.69 203 ALA A N 1
ATOM 1519 C CA . ALA A 1 203 ? -2.050 -2.813 13.667 1.00 98.69 203 ALA A CA 1
ATOM 1520 C C . ALA A 1 203 ? -1.838 -2.073 12.337 1.00 98.69 203 ALA A C 1
ATOM 1522 O O . ALA A 1 203 ? -2.802 -1.743 11.639 1.00 98.69 203 ALA A O 1
ATOM 1523 N N . GLY A 1 204 ? -0.575 -1.816 11.991 1.00 97.88 204 GLY A N 1
ATOM 1524 C CA . GLY A 1 204 ? -0.173 -1.232 10.710 1.00 97.88 204 GLY A CA 1
ATOM 1525 C C . GLY A 1 204 ? 0.321 -2.254 9.688 1.00 97.88 204 GLY A C 1
ATOM 1526 O O . GLY A 1 204 ? 0.339 -3.463 9.933 1.00 97.88 204 GLY A O 1
ATOM 1527 N N . ASN A 1 205 ? 0.789 -1.762 8.540 1.00 95.88 205 ASN A N 1
ATOM 1528 C CA . ASN A 1 205 ? 1.337 -2.599 7.466 1.00 95.88 205 ASN A CA 1
ATOM 1529 C C . ASN A 1 205 ? 2.585 -3.396 7.895 1.00 95.88 205 ASN A C 1
ATOM 1531 O O . ASN A 1 205 ? 2.908 -4.421 7.300 1.00 95.88 205 ASN A O 1
ATOM 1535 N N . GLY A 1 206 ? 3.310 -2.948 8.924 1.00 97.06 206 GLY A N 1
ATOM 1536 C CA . GLY A 1 206 ? 4.487 -3.655 9.436 1.00 97.06 206 GLY A CA 1
ATOM 1537 C C . GLY A 1 206 ? 4.179 -5.064 9.942 1.00 97.06 206 GLY A C 1
ATOM 1538 O O . GLY A 1 206 ? 5.012 -5.945 9.767 1.00 97.06 206 GLY A O 1
ATOM 1539 N N . VAL A 1 207 ? 2.969 -5.315 10.462 1.00 98.12 207 VAL A N 1
ATOM 1540 C CA . VAL A 1 207 ? 2.546 -6.668 10.874 1.00 98.12 207 VAL A CA 1
ATOM 1541 C C . VAL A 1 207 ? 2.547 -7.625 9.681 1.00 98.12 207 VAL A C 1
ATOM 1543 O O . VAL A 1 207 ? 3.058 -8.738 9.774 1.00 98.12 207 VAL A O 1
ATOM 1546 N N . LEU A 1 208 ? 2.010 -7.177 8.544 1.00 97.00 208 LEU A N 1
ATOM 1547 C CA . LEU A 1 208 ? 1.888 -7.981 7.328 1.00 97.00 208 LEU A CA 1
ATOM 1548 C C . LEU A 1 208 ? 3.264 -8.237 6.710 1.00 97.00 208 LEU A C 1
ATOM 1550 O O . LEU A 1 208 ? 3.561 -9.366 6.324 1.00 97.00 208 LEU A O 1
ATOM 1554 N N . ARG A 1 209 ? 4.117 -7.203 6.647 1.00 95.06 209 ARG A N 1
ATOM 1555 C CA . ARG A 1 209 ? 5.485 -7.329 6.117 1.00 95.06 209 ARG A CA 1
ATOM 1556 C C . ARG A 1 209 ? 6.349 -8.267 6.960 1.00 95.06 209 ARG A C 1
ATOM 1558 O O . ARG A 1 209 ? 7.079 -9.075 6.397 1.00 95.06 209 ARG A O 1
ATOM 1565 N N . ALA A 1 210 ? 6.224 -8.195 8.286 1.00 95.12 210 ALA A N 1
ATOM 1566 C CA . ALA A 1 210 ? 6.928 -9.079 9.215 1.00 95.12 210 ALA A CA 1
ATOM 1567 C C . ALA A 1 210 ? 6.325 -10.494 9.297 1.00 95.12 210 ALA A C 1
ATOM 1569 O O . ALA A 1 210 ? 6.890 -11.348 9.972 1.00 95.12 210 ALA A O 1
ATOM 1570 N N . GLN A 1 211 ? 5.196 -10.751 8.621 1.00 95.88 211 GLN A N 1
ATOM 1571 C CA . GLN A 1 211 ? 4.441 -12.008 8.709 1.00 95.88 211 GLN A CA 1
ATOM 1572 C C . GLN A 1 211 ? 4.023 -12.354 10.152 1.00 95.88 211 GLN A C 1
ATOM 1574 O O . GLN A 1 211 ? 3.950 -13.519 10.523 1.00 95.88 211 GLN A O 1
ATOM 1579 N N . ALA A 1 212 ? 3.714 -11.333 10.957 1.00 97.75 212 ALA A N 1
ATOM 1580 C CA . ALA A 1 212 ? 3.460 -11.452 12.394 1.00 97.75 212 ALA A CA 1
ATOM 1581 C C . ALA A 1 212 ? 1.963 -11.582 12.753 1.00 97.75 212 ALA A C 1
ATOM 1583 O O . ALA A 1 212 ? 1.557 -11.316 13.887 1.00 97.75 212 ALA A O 1
ATOM 1584 N N . THR A 1 213 ? 1.117 -11.938 11.779 1.00 98.00 213 THR A N 1
ATOM 1585 C CA . THR A 1 213 ? -0.341 -12.062 11.947 1.00 98.00 213 THR A CA 1
ATOM 1586 C C . THR A 1 213 ? -0.705 -13.081 13.029 1.00 98.00 213 THR A C 1
ATOM 1588 O O . THR A 1 213 ? -1.520 -12.773 13.895 1.00 98.00 213 THR A O 1
ATOM 1591 N N . ASP A 1 214 ? -0.070 -14.255 13.040 1.00 98.31 214 ASP A N 1
ATOM 1592 C CA . ASP A 1 214 ? -0.387 -15.314 14.007 1.00 98.31 214 ASP A CA 1
ATOM 1593 C C . ASP A 1 214 ? -0.009 -14.903 15.436 1.00 98.31 214 ASP A C 1
ATOM 1595 O O . ASP A 1 214 ? -0.780 -15.090 16.374 1.00 98.31 214 ASP A O 1
ATOM 1599 N N . GLN A 1 215 ? 1.150 -14.267 15.609 1.00 98.62 215 GLN A N 1
ATOM 1600 C CA . GLN A 1 215 ? 1.628 -13.757 16.893 1.00 98.62 215 GLN A CA 1
ATOM 1601 C C . GLN A 1 215 ? 0.729 -12.639 17.425 1.00 98.62 215 GLN A C 1
ATOM 1603 O O . GLN A 1 215 ? 0.411 -12.609 18.615 1.00 98.62 215 GLN A O 1
ATOM 1608 N N . LEU A 1 216 ? 0.271 -11.745 16.543 1.00 98.75 216 LEU A N 1
ATOM 1609 C CA . LEU A 1 216 ? -0.682 -10.696 16.891 1.00 98.75 216 LEU A CA 1
ATOM 1610 C C . LEU A 1 216 ? -2.028 -11.286 17.336 1.00 98.75 216 LEU A C 1
ATOM 1612 O O . LEU A 1 216 ? -2.594 -10.833 18.335 1.00 98.75 216 LEU A O 1
ATOM 1616 N N . ILE A 1 217 ? -2.534 -12.293 16.615 1.00 98.50 217 ILE A N 1
ATOM 1617 C CA . ILE A 1 217 ? -3.772 -12.999 16.967 1.00 98.50 217 ILE A CA 1
ATOM 1618 C C . ILE A 1 217 ? -3.614 -13.676 18.326 1.00 98.50 217 ILE A C 1
ATOM 1620 O O . ILE A 1 217 ? -4.442 -13.442 19.203 1.00 98.50 217 ILE A O 1
ATOM 1624 N N . ASN A 1 218 ? -2.528 -14.421 18.541 1.00 98.19 218 ASN A N 1
ATOM 1625 C CA . ASN A 1 218 ? -2.260 -15.109 19.803 1.00 98.19 218 ASN A CA 1
ATOM 1626 C C . ASN A 1 218 ? -2.220 -14.133 20.988 1.00 98.19 218 ASN A C 1
ATOM 1628 O O . ASN A 1 218 ? -2.862 -14.384 22.008 1.00 98.19 218 ASN A O 1
ATOM 1632 N N . LEU A 1 219 ? -1.530 -12.993 20.844 1.00 98.50 219 LEU A N 1
ATOM 1633 C CA . LEU A 1 219 ? -1.504 -11.943 21.867 1.00 98.50 219 LEU A CA 1
ATOM 1634 C C . LEU A 1 219 ? -2.908 -11.372 22.121 1.00 98.50 219 LEU A C 1
ATOM 1636 O O . LEU A 1 219 ? -3.312 -11.195 23.270 1.00 98.50 219 LEU A O 1
ATOM 1640 N N . SER A 1 220 ? -3.669 -11.082 21.064 1.00 98.12 220 SER A N 1
ATOM 1641 C CA . SER A 1 220 ? -5.037 -10.565 21.178 1.00 98.12 220 SER A CA 1
ATOM 1642 C C . SER A 1 220 ? -5.979 -11.568 21.856 1.00 98.12 220 SER A C 1
ATOM 1644 O O . SER A 1 220 ? -6.821 -11.182 22.669 1.00 98.12 220 SER A O 1
ATOM 1646 N N . GLU A 1 221 ? -5.864 -12.857 21.540 1.00 97.25 221 GLU A N 1
ATOM 1647 C CA . GLU A 1 221 ? -6.700 -13.913 22.107 1.00 97.25 221 GLU A CA 1
ATOM 1648 C C . GLU A 1 221 ? -6.403 -14.167 23.584 1.00 97.25 221 GLU A C 1
ATOM 1650 O O . GLU A 1 221 ? -7.352 -14.256 24.368 1.00 97.25 221 GLU A O 1
ATOM 1655 N N . SER A 1 222 ? -5.125 -14.245 23.968 1.00 96.19 222 SER A N 1
ATOM 1656 C CA . SER A 1 222 ? -4.718 -14.521 25.352 1.00 96.19 222 SER A CA 1
ATOM 1657 C C . SER A 1 222 ? -5.045 -13.362 26.296 1.00 96.19 222 SER A C 1
ATOM 1659 O O . SER A 1 222 ? -5.533 -13.575 27.406 1.00 96.19 222 SER A O 1
ATOM 1661 N N . THR A 1 223 ? -4.849 -12.125 25.835 1.00 97.25 223 THR A N 1
ATOM 1662 C CA . THR A 1 223 ? -5.072 -10.914 26.641 1.00 97.25 223 THR A CA 1
ATOM 1663 C C . THR A 1 223 ? -6.502 -10.381 26.559 1.00 97.25 223 THR A C 1
ATOM 1665 O O . THR A 1 223 ? -6.932 -9.620 27.428 1.00 97.25 223 THR A O 1
ATOM 1668 N N . GLY A 1 224 ? -7.246 -10.755 25.516 1.00 96.75 224 GLY A N 1
ATOM 1669 C CA . GLY A 1 224 ? -8.561 -10.202 25.195 1.00 96.75 224 GLY A CA 1
ATOM 1670 C C . GLY A 1 224 ? -8.528 -8.823 24.524 1.00 96.75 224 GLY A C 1
ATOM 1671 O O . GLY A 1 224 ? -9.596 -8.305 24.195 1.00 96.75 224 GLY A O 1
ATOM 1672 N N . ILE A 1 225 ? -7.346 -8.230 24.302 1.00 98.12 225 ILE A N 1
ATOM 1673 C CA . ILE A 1 225 ? -7.207 -6.880 23.737 1.00 98.12 225 ILE A CA 1
ATOM 1674 C C . ILE A 1 225 ? -7.660 -6.877 22.266 1.00 98.12 225 ILE A C 1
ATOM 1676 O O . ILE A 1 225 ? -7.159 -7.680 21.471 1.00 98.12 225 ILE A O 1
ATOM 1680 N N . PRO A 1 226 ? -8.586 -5.991 21.862 1.00 98.25 226 PRO A N 1
ATOM 1681 C CA . PRO A 1 226 ? -9.076 -5.935 20.493 1.00 98.25 226 PRO A CA 1
ATOM 1682 C C . PRO A 1 226 ? -8.095 -5.228 19.546 1.00 98.25 226 PRO A C 1
ATOM 1684 O O . PRO A 1 226 ? -7.261 -4.424 19.965 1.00 98.25 226 PRO A O 1
ATOM 1687 N N . VAL A 1 227 ? -8.230 -5.500 18.247 1.00 98.69 227 VAL A N 1
ATOM 1688 C CA . VAL A 1 227 ? -7.320 -5.024 17.197 1.00 98.69 227 VAL A CA 1
ATOM 1689 C C . VAL A 1 227 ? -8.077 -4.162 16.187 1.00 98.69 227 VAL A C 1
ATOM 1691 O O . VAL A 1 227 ? -9.048 -4.613 15.577 1.00 98.69 227 VAL A O 1
ATOM 1694 N N . ALA A 1 228 ? -7.606 -2.935 15.973 1.00 98.19 228 ALA A N 1
ATOM 1695 C CA . ALA A 1 228 ? -7.995 -2.071 14.865 1.00 98.19 228 ALA A CA 1
ATOM 1696 C C . ALA A 1 228 ? -6.855 -2.001 13.842 1.00 98.19 228 ALA A C 1
ATOM 1698 O O . ALA A 1 228 ? -5.700 -1.785 14.202 1.00 98.19 228 ALA A O 1
ATOM 1699 N N . ASN A 1 229 ? -7.180 -2.152 12.561 1.00 97.50 229 ASN A N 1
ATOM 1700 C CA . ASN A 1 229 ? -6.195 -2.124 11.479 1.00 97.50 229 ASN A CA 1
ATOM 1701 C C . ASN A 1 229 ? -6.142 -0.738 10.830 1.00 97.50 229 ASN A C 1
ATOM 1703 O O . ASN A 1 229 ? -7.179 -0.090 10.688 1.00 97.50 229 ASN A O 1
ATOM 1707 N N . THR A 1 230 ? -4.982 -0.302 10.352 1.00 97.56 230 THR A N 1
ATOM 1708 C CA . THR A 1 230 ? -4.897 0.790 9.367 1.00 97.56 230 THR A CA 1
ATOM 1709 C C . THR A 1 230 ? -5.404 0.328 7.990 1.00 97.56 230 THR A C 1
ATOM 1711 O O . THR A 1 230 ? -5.742 -0.841 7.784 1.00 97.56 230 THR A O 1
ATOM 1714 N N . PHE A 1 231 ? -5.438 1.227 7.000 1.00 96.88 231 PHE A N 1
ATOM 1715 C CA . PHE A 1 231 ? -5.799 0.868 5.621 1.00 96.88 231 PHE A CA 1
ATOM 1716 C C . PHE A 1 231 ? -4.847 -0.150 4.992 1.00 96.88 231 PHE A C 1
ATOM 1718 O O . PHE A 1 231 ? -5.326 -1.071 4.334 1.00 96.88 231 PHE A O 1
ATOM 1725 N N . MET A 1 232 ? -3.533 -0.010 5.194 1.00 96.75 232 MET A N 1
ATOM 1726 C CA . MET A 1 232 ? -2.561 -0.966 4.656 1.00 96.75 232 MET A CA 1
ATOM 1727 C C . MET A 1 232 ? -2.334 -2.157 5.599 1.00 96.75 232 MET A C 1
ATOM 1729 O O . MET A 1 232 ? -1.897 -3.198 5.136 1.00 96.75 232 MET A O 1
ATOM 1733 N N . GLY A 1 233 ? -2.689 -2.053 6.885 1.00 96.88 233 GLY A N 1
ATOM 1734 C CA . GLY A 1 233 ? -2.682 -3.161 7.850 1.00 96.88 233 GLY A CA 1
ATOM 1735 C C . GLY A 1 233 ? -3.901 -4.089 7.766 1.00 96.88 233 GLY A C 1
ATOM 1736 O O . GLY A 1 233 ? -4.054 -4.992 8.589 1.00 96.88 233 GLY A O 1
ATOM 1737 N N . LYS A 1 234 ? -4.814 -3.879 6.807 1.00 95.75 234 LYS A N 1
ATOM 1738 C CA . LYS A 1 234 ? -5.988 -4.743 6.612 1.00 95.75 234 LYS A CA 1
ATOM 1739 C C . LYS A 1 234 ? -5.572 -6.204 6.440 1.00 95.75 234 LYS A C 1
ATOM 1741 O O . LYS A 1 234 ? -4.780 -6.530 5.563 1.00 95.75 234 LYS A O 1
ATOM 1746 N N . GLY A 1 235 ? -6.174 -7.083 7.240 1.00 96.06 235 GLY A N 1
ATOM 1747 C CA . GLY A 1 235 ? -5.839 -8.507 7.249 1.00 96.06 235 GLY A CA 1
ATOM 1748 C C . GLY A 1 235 ? -4.792 -8.904 8.291 1.00 96.06 235 GLY A C 1
ATOM 1749 O O . GLY A 1 235 ? -4.478 -10.085 8.384 1.00 96.06 235 GLY A O 1
ATOM 1750 N N . ALA A 1 236 ? -4.294 -7.969 9.115 1.00 97.81 236 ALA A N 1
ATOM 1751 C CA . ALA A 1 236 ? -3.482 -8.312 10.290 1.00 97.81 236 ALA A CA 1
ATOM 1752 C C . ALA A 1 236 ? -4.257 -9.166 11.311 1.00 97.81 236 ALA A C 1
ATOM 1754 O O . ALA A 1 236 ? -3.659 -9.897 12.089 1.00 97.81 236 ALA A O 1
ATOM 1755 N N . ILE A 1 237 ? -5.588 -9.089 11.287 1.00 98.00 237 ILE A N 1
ATOM 1756 C CA . ILE A 1 237 ? -6.505 -9.983 11.990 1.00 98.00 237 ILE A CA 1
ATOM 1757 C C . ILE A 1 237 ? -7.709 -10.257 11.069 1.00 98.00 237 ILE A C 1
ATOM 1759 O O . ILE A 1 237 ? -8.181 -9.315 10.415 1.00 98.00 237 ILE A O 1
ATOM 1763 N N . PRO A 1 238 ? -8.232 -11.496 10.999 1.00 98.06 238 PRO A N 1
ATOM 1764 C CA . PRO A 1 238 ? -9.396 -11.799 10.173 1.00 98.06 238 PRO A CA 1
ATOM 1765 C C . PRO A 1 238 ? -10.610 -10.955 10.572 1.00 98.06 238 PRO A C 1
ATOM 1767 O O . PRO A 1 238 ? -10.895 -10.772 11.759 1.00 98.06 238 PRO A O 1
ATOM 1770 N N . ALA A 1 239 ? -11.361 -10.446 9.598 1.00 97.25 239 ALA A N 1
ATOM 1771 C CA . ALA A 1 239 ? -12.561 -9.650 9.854 1.00 97.25 239 ALA A CA 1
ATOM 1772 C C . ALA A 1 239 ? -13.636 -10.430 10.627 1.00 97.25 239 ALA A C 1
ATOM 1774 O O . ALA A 1 239 ? -14.354 -9.849 11.450 1.00 97.25 239 ALA A O 1
ATOM 1775 N N . SER A 1 240 ? -13.710 -11.745 10.402 1.00 96.88 240 SER A N 1
ATOM 1776 C CA . SER A 1 240 ? -14.556 -12.693 11.132 1.00 96.88 240 SER A CA 1
ATOM 1777 C C . SER A 1 240 ? -14.164 -12.871 12.604 1.00 96.88 240 SER A C 1
ATOM 1779 O O . SER A 1 240 ? -15.015 -13.236 13.421 1.00 96.88 240 SER A O 1
ATOM 1781 N N . HIS A 1 241 ? -12.922 -12.554 12.979 1.00 97.81 241 HIS A N 1
ATOM 1782 C CA . HIS A 1 241 ? -12.427 -12.756 14.334 1.00 97.81 241 HIS A CA 1
ATOM 1783 C C . HIS A 1 241 ? -13.137 -11.827 15.343 1.00 97.81 241 HIS A C 1
ATOM 1785 O O . HIS A 1 241 ? -13.292 -10.629 15.082 1.00 97.81 241 HIS A O 1
ATOM 1791 N N . PRO A 1 242 ? -13.545 -12.321 16.531 1.00 96.50 242 PRO A N 1
ATOM 1792 C CA . PRO A 1 242 ? -14.317 -11.537 17.501 1.00 96.50 242 PRO A CA 1
ATOM 1793 C C . PRO A 1 242 ? -13.578 -10.314 18.062 1.00 96.50 242 PRO A C 1
ATOM 1795 O O . PRO A 1 242 ? -14.230 -9.339 18.426 1.00 96.50 242 PRO A O 1
ATOM 1798 N N . ASN A 1 243 ? -12.242 -10.340 18.099 1.00 97.06 243 ASN A N 1
ATOM 1799 C CA . ASN A 1 243 ? -11.418 -9.206 18.544 1.00 97.06 243 ASN A CA 1
ATOM 1800 C C . ASN A 1 243 ? -11.155 -8.156 17.451 1.00 97.06 243 ASN A C 1
ATOM 1802 O O . ASN A 1 243 ? -10.515 -7.146 17.728 1.00 97.06 243 ASN A O 1
ATOM 1806 N N . CYS A 1 244 ? -11.608 -8.371 16.214 1.00 98.00 244 CYS A N 1
ATOM 1807 C CA . CYS A 1 244 ? -11.399 -7.407 15.139 1.00 98.00 244 CYS A CA 1
ATOM 1808 C C . CYS A 1 244 ? -12.367 -6.219 15.285 1.00 98.00 244 CYS A C 1
ATOM 1810 O O . CYS A 1 244 ? -13.587 -6.383 15.214 1.00 98.00 244 CYS A O 1
ATOM 1812 N N . LEU A 1 245 ? -11.830 -5.008 15.436 1.00 97.25 245 LEU A N 1
ATOM 1813 C CA . LEU A 1 245 ? -12.588 -3.749 15.383 1.00 97.25 245 LEU A CA 1
ATOM 1814 C C . LEU A 1 245 ? -12.690 -3.189 13.963 1.00 97.25 245 LEU A C 1
ATOM 1816 O O . LEU A 1 245 ? -13.180 -2.082 13.780 1.00 97.25 245 LEU A O 1
ATOM 1820 N N . PHE A 1 246 ? -12.244 -3.945 12.959 1.00 96.81 246 PHE A N 1
ATOM 1821 C CA . PHE A 1 246 ? -12.161 -3.540 11.559 1.00 96.81 246 PHE A CA 1
ATOM 1822 C C . PHE A 1 246 ? -11.053 -2.518 11.305 1.00 96.81 246 PHE A C 1
ATOM 1824 O O . PHE A 1 246 ? -9.885 -2.799 11.582 1.00 96.81 246 PHE A O 1
ATOM 1831 N N . THR A 1 247 ? -11.367 -1.386 10.680 1.00 95.44 247 THR A N 1
ATOM 1832 C CA . THR A 1 247 ? -10.361 -0.508 10.082 1.00 95.44 247 THR A CA 1
ATOM 1833 C C . THR A 1 247 ? -10.533 0.938 10.515 1.00 95.44 247 THR A C 1
ATOM 1835 O O . THR A 1 247 ? -11.633 1.482 10.486 1.00 95.44 247 THR A O 1
ATOM 1838 N N . VAL A 1 248 ? -9.412 1.571 10.845 1.00 94.50 248 VAL A N 1
ATOM 1839 C CA . VAL A 1 248 ? -9.260 3.006 11.059 1.00 94.50 248 VAL A CA 1
ATOM 1840 C C . VAL A 1 248 ? -8.354 3.595 9.966 1.00 94.50 248 VAL A C 1
ATOM 1842 O O . VAL A 1 248 ? -7.568 2.885 9.344 1.00 94.50 248 VAL A O 1
ATOM 1845 N N . GLY A 1 249 ? -8.479 4.892 9.684 1.00 87.69 249 GLY A N 1
ATOM 1846 C CA . GLY A 1 249 ? -7.703 5.557 8.625 1.00 87.69 249 GLY A CA 1
ATOM 1847 C C . GLY A 1 249 ? -8.460 6.674 7.914 1.00 87.69 249 GLY A C 1
ATOM 1848 O O . GLY A 1 249 ? -7.864 7.522 7.250 1.00 87.69 249 GLY A O 1
ATOM 1849 N N . LEU A 1 250 ? -9.786 6.731 8.082 1.00 84.88 250 LEU A N 1
ATOM 1850 C CA . LEU A 1 250 ? -10.557 7.898 7.673 1.00 84.88 250 LEU A CA 1
ATOM 1851 C C . LEU A 1 250 ? -10.102 9.118 8.478 1.00 84.88 250 LEU A C 1
ATOM 1853 O O . LEU A 1 250 ? -9.930 9.055 9.689 1.00 84.88 250 LEU A O 1
ATOM 1857 N N . GLN A 1 251 ? -9.963 10.260 7.806 1.00 77.12 251 GLN A N 1
ATOM 1858 C CA . GLN A 1 251 ? -9.672 11.526 8.489 1.00 77.12 251 GLN A CA 1
ATOM 1859 C C . GLN A 1 251 ? -10.844 11.998 9.370 1.00 77.12 251 GLN A C 1
ATOM 1861 O O . GLN A 1 251 ? -10.647 12.777 10.302 1.00 77.12 251 GLN A O 1
ATOM 1866 N N . ALA A 1 252 ? -12.064 11.553 9.061 1.00 75.44 252 ALA A N 1
ATOM 1867 C CA . ALA A 1 252 ? -13.248 11.805 9.872 1.00 75.44 252 ALA A CA 1
ATOM 1868 C C . ALA A 1 252 ? -13.315 10.838 11.065 1.00 75.44 252 ALA A C 1
ATOM 1870 O O . ALA A 1 252 ? -12.801 9.723 11.007 1.00 75.44 252 ALA A O 1
ATOM 1871 N N . ARG A 1 253 ? -13.979 11.264 12.145 1.00 79.19 253 ARG A N 1
ATOM 1872 C CA . ARG A 1 253 ? -14.284 10.408 13.297 1.00 79.19 253 ARG A CA 1
ATOM 1873 C C . ARG A 1 253 ? -15.262 9.317 12.861 1.00 79.19 253 ARG A C 1
ATOM 1875 O O . ARG A 1 253 ? -16.354 9.633 12.413 1.00 79.19 253 ARG A O 1
ATOM 1882 N N . ASP A 1 254 ? -14.845 8.063 12.973 1.00 86.75 254 ASP A N 1
ATOM 1883 C CA . ASP A 1 254 ? -15.658 6.880 12.673 1.00 86.75 254 ASP A CA 1
ATOM 1884 C C . ASP A 1 254 ? -15.819 6.018 13.932 1.00 86.75 254 ASP A C 1
ATOM 1886 O O . ASP A 1 254 ? -15.121 6.237 14.924 1.00 86.75 254 ASP A O 1
ATOM 1890 N N . VAL A 1 255 ? -16.704 5.023 13.896 1.00 88.62 255 VAL A N 1
ATOM 1891 C CA . VAL A 1 255 ? -17.020 4.145 15.035 1.00 88.62 255 VAL A CA 1
ATOM 1892 C C . VAL A 1 255 ? -15.766 3.471 15.597 1.00 88.62 255 VAL A C 1
ATOM 1894 O O . VAL A 1 255 ? -15.562 3.459 16.805 1.00 88.62 255 VAL A O 1
ATOM 1897 N N . VAL A 1 256 ? -14.874 2.975 14.735 1.00 92.19 256 VAL A N 1
ATOM 1898 C CA . VAL A 1 256 ? -13.608 2.345 15.159 1.00 92.19 256 VAL A CA 1
ATOM 1899 C C . VAL A 1 256 ? -12.684 3.345 15.861 1.00 92.19 256 VAL A C 1
ATOM 1901 O O . VAL A 1 256 ? -11.998 2.997 16.820 1.00 92.19 256 VAL A O 1
ATOM 1904 N N . ALA A 1 257 ? -12.691 4.609 15.425 1.00 91.19 257 ALA A N 1
ATOM 1905 C CA . ALA A 1 257 ? -11.896 5.654 16.061 1.00 91.19 257 ALA A CA 1
ATOM 1906 C C . ALA A 1 257 ? -12.386 5.953 17.486 1.00 91.19 257 ALA A C 1
ATOM 1908 O O . ALA A 1 257 ? -11.567 6.310 18.324 1.00 91.19 257 ALA A O 1
ATOM 1909 N N . LEU A 1 258 ? -13.677 5.761 17.790 1.00 89.19 258 LEU A N 1
ATOM 1910 C CA . LEU A 1 258 ? -14.211 5.925 19.149 1.00 89.19 258 LEU A CA 1
ATOM 1911 C C . LEU A 1 258 ? -13.546 4.976 20.148 1.00 89.19 258 LEU A C 1
ATOM 1913 O O . LEU A 1 258 ? -13.142 5.417 21.218 1.00 89.19 258 LEU A O 1
ATOM 1917 N N . ALA A 1 259 ? -13.368 3.707 19.771 1.00 91.88 259 ALA A N 1
ATOM 1918 C CA . ALA A 1 259 ? -12.693 2.729 20.619 1.00 91.88 259 ALA A CA 1
ATOM 1919 C C . ALA A 1 259 ? -11.250 3.157 20.934 1.00 91.88 259 ALA A C 1
ATOM 1921 O O . ALA A 1 259 ? -10.799 3.044 22.070 1.00 91.88 259 ALA A O 1
ATOM 1922 N N . ILE A 1 260 ? -10.537 3.706 19.945 1.00 94.81 260 ILE A N 1
ATOM 1923 C CA . ILE A 1 260 ? -9.177 4.226 20.146 1.00 94.81 260 ILE A CA 1
ATOM 1924 C C . ILE A 1 260 ? -9.195 5.494 21.009 1.00 94.81 260 ILE A C 1
ATOM 1926 O O . ILE A 1 260 ? -8.320 5.679 21.846 1.00 94.81 260 ILE A O 1
ATOM 1930 N N . GLU A 1 261 ? -10.183 6.373 20.846 1.00 91.50 261 GLU A N 1
ATOM 1931 C CA . GLU A 1 261 ? -10.307 7.592 21.653 1.00 91.50 261 GLU A CA 1
ATOM 1932 C C . GLU A 1 261 ? -10.604 7.325 23.135 1.00 91.50 261 GLU A C 1
ATOM 1934 O O . GLU A 1 261 ? -10.202 8.123 23.988 1.00 91.50 261 GLU A O 1
ATOM 1939 N N . GLU A 1 262 ? -11.305 6.230 23.435 1.00 91.50 262 GLU A N 1
ATOM 1940 C CA . GLU A 1 262 ? -11.613 5.774 24.797 1.00 91.50 262 GLU A CA 1
ATOM 1941 C C . GLU A 1 262 ? -10.466 5.020 25.464 1.00 91.50 262 GLU A C 1
ATOM 1943 O O . GLU A 1 262 ? -10.423 4.937 26.698 1.00 91.50 262 GLU A O 1
ATOM 1948 N N . ALA A 1 263 ? -9.525 4.525 24.660 1.00 95.38 263 ALA A N 1
ATOM 1949 C CA . ALA A 1 263 ? -8.374 3.798 25.150 1.00 95.38 263 ALA A CA 1
ATOM 1950 C C . ALA A 1 263 ? -7.529 4.635 26.105 1.00 95.38 263 ALA A C 1
ATOM 1952 O O . ALA A 1 263 ? -7.262 5.811 25.862 1.00 95.38 263 ALA A O 1
ATOM 1953 N N . ASP A 1 264 ? -7.106 4.012 27.199 1.00 96.00 264 ASP A N 1
ATOM 1954 C CA . ASP A 1 264 ? -6.082 4.529 28.106 1.00 96.00 264 ASP A CA 1
ATOM 1955 C C . ASP A 1 264 ? -4.678 4.068 27.728 1.00 96.00 264 ASP A C 1
ATOM 1957 O O . ASP A 1 264 ? -3.703 4.704 28.126 1.00 96.00 264 ASP A O 1
ATOM 1961 N N . ILE A 1 265 ? -4.571 3.023 26.908 1.00 98.25 265 ILE A N 1
ATOM 1962 C CA . ILE A 1 265 ? -3.322 2.615 26.278 1.00 98.25 265 ILE A CA 1
ATOM 1963 C C . ILE A 1 265 ? -3.552 2.106 24.854 1.00 98.25 265 ILE A C 1
ATOM 1965 O O . ILE A 1 265 ? -4.514 1.388 24.576 1.00 98.25 265 ILE A O 1
ATOM 1969 N N . VAL A 1 266 ? -2.650 2.461 23.943 1.00 98.62 266 VAL A N 1
ATOM 1970 C CA . VAL A 1 266 ? -2.610 1.919 22.581 1.00 98.62 266 VAL A CA 1
ATOM 1971 C C . VAL A 1 266 ? -1.303 1.170 22.375 1.00 98.62 266 VAL A C 1
ATOM 1973 O O . VAL A 1 266 ? -0.225 1.745 22.507 1.00 98.62 266 VAL A O 1
ATOM 1976 N N . LEU A 1 267 ? -1.399 -0.110 22.019 1.00 98.81 267 LEU A N 1
ATOM 1977 C CA . LEU A 1 267 ? -0.271 -0.893 21.526 1.00 98.81 267 LEU A CA 1
ATOM 1978 C C . LEU A 1 267 ? -0.214 -0.738 20.001 1.00 98.81 267 LEU A C 1
ATOM 1980 O O . LEU A 1 267 ? -0.986 -1.362 19.277 1.00 98.81 267 LEU A O 1
ATOM 1984 N N . ALA A 1 268 ? 0.660 0.134 19.511 1.00 98.69 268 ALA A N 1
ATOM 1985 C CA . ALA A 1 268 ? 0.909 0.322 18.089 1.00 98.69 268 ALA A CA 1
ATOM 1986 C C . ALA A 1 268 ? 1.911 -0.736 17.604 1.00 98.69 268 ALA A C 1
ATOM 1988 O O . ALA A 1 268 ? 3.036 -0.795 18.098 1.00 98.69 268 ALA A O 1
ATOM 1989 N N . VAL A 1 269 ? 1.506 -1.579 16.651 1.00 98.81 269 VAL A N 1
ATOM 1990 C CA . VAL A 1 269 ? 2.324 -2.695 16.147 1.00 98.81 269 VAL A CA 1
ATOM 1991 C C . VAL A 1 269 ? 2.520 -2.549 14.646 1.00 98.81 269 VAL A C 1
ATOM 1993 O O . VAL A 1 269 ? 1.550 -2.533 13.885 1.00 98.81 269 VAL A O 1
ATOM 1996 N N . GLY A 1 270 ? 3.775 -2.426 14.211 1.00 97.94 270 GLY A N 1
ATOM 1997 C CA . GLY A 1 270 ? 4.133 -2.231 12.805 1.00 97.94 270 GLY A CA 1
ATOM 1998 C C . GLY A 1 270 ? 3.463 -1.005 12.176 1.00 97.94 270 GLY A C 1
ATOM 1999 O O . GLY A 1 270 ? 3.189 -0.998 10.975 1.00 97.94 270 GLY A O 1
ATOM 2000 N N . TYR A 1 271 ? 3.125 -0.009 12.992 1.00 97.44 271 TYR A N 1
ATOM 2001 C CA . TYR A 1 271 ? 2.380 1.176 12.595 1.00 97.44 271 TYR A CA 1
ATOM 2002 C C . TYR A 1 271 ? 3.306 2.208 11.947 1.00 97.44 271 TYR A C 1
ATOM 2004 O O . TYR A 1 271 ? 4.289 2.648 12.541 1.00 97.44 271 TYR A O 1
ATOM 2012 N N . ASP A 1 272 ? 2.988 2.617 10.718 1.00 93.75 272 ASP A N 1
ATOM 2013 C CA . ASP A 1 272 ? 3.675 3.719 10.050 1.00 93.75 272 ASP A CA 1
ATOM 2014 C C . ASP A 1 272 ? 2.802 4.983 10.057 1.00 93.75 272 ASP A C 1
ATOM 2016 O O . ASP A 1 272 ? 1.627 4.961 9.682 1.00 93.75 272 ASP A O 1
ATOM 2020 N N . LEU A 1 273 ? 3.390 6.112 10.465 1.00 93.00 273 LEU A N 1
ATOM 2021 C CA . LEU A 1 273 ? 2.718 7.414 10.526 1.00 93.00 273 LEU A CA 1
ATOM 2022 C C . LEU A 1 273 ? 2.171 7.844 9.161 1.00 93.00 273 LEU A C 1
ATOM 2024 O O . LEU A 1 273 ? 1.183 8.581 9.109 1.00 93.00 273 LEU A O 1
ATOM 2028 N N . VAL A 1 274 ? 2.794 7.378 8.070 1.00 91.38 274 VAL A N 1
ATOM 2029 C CA . VAL A 1 274 ? 2.340 7.650 6.703 1.00 91.38 274 VAL A CA 1
ATOM 2030 C C . VAL A 1 274 ? 0.948 7.067 6.432 1.00 91.38 274 VAL A C 1
ATOM 2032 O O . VAL A 1 274 ? 0.199 7.608 5.623 1.00 91.38 274 VAL A O 1
ATOM 2035 N N . GLU A 1 275 ? 0.565 5.991 7.129 1.00 93.31 275 GLU A N 1
ATOM 2036 C CA . GLU A 1 275 ? -0.716 5.319 6.911 1.00 93.31 275 GLU A CA 1
ATOM 2037 C C . GLU A 1 275 ? -1.884 6.107 7.498 1.00 93.31 275 GLU A C 1
ATOM 2039 O O . GLU A 1 275 ? -2.968 6.151 6.907 1.00 93.31 275 GLU A O 1
ATOM 2044 N N . TYR A 1 276 ? -1.682 6.686 8.686 1.00 94.00 276 TYR A N 1
ATOM 2045 C CA . TYR A 1 276 ? -2.728 7.391 9.411 1.00 94.00 276 TYR A CA 1
ATOM 2046 C C . TYR A 1 276 ? -2.168 8.284 10.520 1.00 94.00 276 TYR A C 1
ATOM 2048 O O . TYR A 1 276 ? -1.952 7.830 11.633 1.00 94.00 276 TYR A O 1
ATOM 2056 N N . HIS A 1 277 ? -1.991 9.575 10.236 1.00 94.19 277 HIS A N 1
ATOM 2057 C CA . HIS A 1 277 ? -1.318 10.522 11.131 1.00 94.19 277 HIS A CA 1
ATOM 2058 C C . HIS A 1 277 ? -1.786 10.452 12.614 1.00 94.19 277 HIS A C 1
ATOM 2060 O O . HIS A 1 277 ? -2.987 10.591 12.874 1.00 94.19 277 HIS A O 1
ATOM 2066 N N . PRO A 1 278 ? -0.866 10.397 13.607 1.00 94.50 278 PRO A N 1
ATOM 2067 C CA . PRO A 1 278 ? -1.188 10.228 15.031 1.00 94.50 278 PRO A CA 1
ATOM 2068 C C . PRO A 1 278 ? -2.196 11.215 15.609 1.00 94.50 278 PRO A C 1
ATOM 2070 O O . PRO A 1 278 ? -3.122 10.817 16.303 1.00 94.50 278 PRO A O 1
ATOM 2073 N N . LYS A 1 279 ? -2.100 12.500 15.249 1.00 91.56 279 LYS A N 1
ATOM 2074 C CA . LYS A 1 279 ? -3.096 13.538 15.580 1.00 91.56 279 LYS A CA 1
ATOM 2075 C C . LYS A 1 279 ? -4.566 13.131 15.358 1.00 91.56 279 LYS A C 1
ATOM 2077 O O . LYS A 1 279 ? -5.452 13.661 16.026 1.00 91.56 279 LYS A O 1
ATOM 2082 N N . LEU A 1 280 ? -4.846 12.257 14.390 1.00 90.50 280 LEU A N 1
ATOM 2083 C CA . LEU A 1 280 ? -6.209 11.857 14.040 1.00 90.50 280 LEU A CA 1
ATOM 2084 C C . LEU A 1 280 ? -6.773 10.778 14.974 1.00 90.50 280 LEU A C 1
ATOM 2086 O O . LEU A 1 280 ? -7.982 10.771 15.202 1.00 90.50 280 LEU A O 1
ATOM 2090 N N . TRP A 1 281 ? -5.927 9.912 15.542 1.00 92.75 281 TRP A N 1
ATOM 2091 C CA . TRP A 1 281 ? -6.355 8.820 16.426 1.00 92.75 281 TRP A CA 1
ATOM 2092 C C . TRP A 1 281 ? -5.941 8.994 17.880 1.00 92.75 281 TRP A C 1
ATOM 2094 O O . TRP A 1 281 ? -6.703 8.639 18.775 1.00 92.75 281 TRP A O 1
ATOM 2104 N N . ASN A 1 282 ? -4.781 9.594 18.138 1.00 93.06 282 ASN A N 1
ATOM 2105 C CA . ASN A 1 282 ? -4.295 9.871 19.480 1.00 93.06 282 ASN A CA 1
ATOM 2106 C C . ASN A 1 282 ? -4.934 11.152 20.043 1.00 93.06 282 ASN A C 1
ATOM 2108 O O . ASN A 1 282 ? -4.281 12.162 20.305 1.00 93.06 282 ASN A O 1
ATOM 2112 N N . ARG A 1 283 ? -6.260 11.114 20.176 1.00 85.38 283 ARG A N 1
ATOM 2113 C CA . ARG A 1 283 ? -7.113 12.171 20.737 1.00 85.38 283 ARG A CA 1
ATOM 2114 C C . ARG A 1 283 ? -8.111 11.563 21.726 1.00 85.38 283 ARG A C 1
ATOM 2116 O O . ARG A 1 283 ? -8.170 10.344 21.859 1.00 85.38 283 ARG A O 1
ATOM 2123 N N . GLY A 1 284 ? -8.893 12.382 22.422 1.00 82.31 284 GLY A N 1
ATOM 2124 C CA . GLY A 1 284 ? -9.843 11.891 23.429 1.00 82.31 284 GLY A CA 1
ATOM 2125 C C . GLY A 1 284 ? -9.186 11.711 24.798 1.00 82.31 284 GLY A C 1
ATOM 2126 O O . GLY A 1 284 ? -8.537 12.640 25.280 1.00 82.31 284 GLY A O 1
ATOM 2127 N N . ARG A 1 285 ? -9.359 10.543 25.433 1.00 84.69 285 ARG A N 1
ATOM 2128 C CA . ARG A 1 285 ? -8.772 10.241 26.750 1.00 84.69 285 ARG A CA 1
ATOM 2129 C C . ARG A 1 285 ? -7.240 10.378 26.680 1.00 84.69 285 ARG A C 1
ATOM 2131 O O . ARG A 1 285 ? -6.649 9.890 25.712 1.00 84.69 285 ARG A O 1
ATOM 2138 N N . PRO A 1 286 ? -6.575 11.027 27.655 1.00 88.25 286 PRO A N 1
ATOM 2139 C CA . PRO A 1 286 ? -5.125 10.930 27.786 1.00 88.25 286 PRO A CA 1
ATOM 2140 C C . PRO A 1 286 ? -4.733 9.459 27.872 1.00 88.25 286 PRO A C 1
ATOM 2142 O O . PRO A 1 286 ? -5.290 8.728 28.691 1.00 88.25 286 PRO A O 1
ATOM 2145 N N . LYS A 1 287 ? -3.828 9.031 26.999 1.00 94.00 287 LYS A N 1
ATOM 2146 C CA . LYS A 1 287 ? -3.502 7.621 26.838 1.00 94.00 287 LYS A CA 1
ATOM 2147 C C . LYS A 1 287 ? -2.012 7.423 26.668 1.00 94.00 287 LYS A C 1
ATOM 2149 O O . LYS A 1 287 ? -1.341 8.289 26.110 1.00 94.00 287 LYS A O 1
ATOM 2154 N N . GLN A 1 288 ? -1.549 6.277 27.138 1.00 97.44 288 GLN A N 1
ATOM 2155 C CA . GLN A 1 288 ? -0.200 5.795 26.907 1.00 97.44 288 GLN A CA 1
ATOM 2156 C C . GLN A 1 288 ? -0.126 5.108 25.537 1.00 97.44 288 GLN A C 1
ATOM 2158 O O . GLN A 1 288 ? -1.123 4.623 25.001 1.00 97.44 288 GLN A O 1
ATOM 2163 N N . VAL A 1 289 ? 1.057 5.060 24.953 1.00 98.06 289 VAL A N 1
ATOM 2164 C CA . VAL A 1 289 ? 1.374 4.434 23.681 1.00 98.06 289 VAL A CA 1
ATOM 2165 C C . VAL A 1 289 ? 2.587 3.529 23.881 1.00 98.06 289 VAL A C 1
ATOM 2167 O O . VAL A 1 289 ? 3.642 3.954 24.346 1.00 98.06 289 VAL A O 1
ATOM 2170 N N . ILE A 1 290 ? 2.441 2.266 23.500 1.00 98.69 290 ILE A N 1
ATOM 2171 C CA . ILE A 1 290 ? 3.554 1.328 23.347 1.00 98.69 290 ILE A CA 1
ATOM 2172 C C . ILE A 1 290 ? 3.768 1.145 21.850 1.00 98.69 290 ILE A C 1
ATOM 2174 O O . ILE A 1 290 ? 2.804 0.882 21.132 1.00 98.69 290 ILE A O 1
ATOM 2178 N N . ASN A 1 291 ? 5.004 1.273 21.378 1.00 98.62 291 ASN A N 1
ATOM 2179 C CA . ASN A 1 291 ? 5.357 1.021 19.986 1.00 98.62 291 ASN A CA 1
ATOM 2180 C C . ASN A 1 291 ? 6.168 -0.274 19.859 1.00 98.62 291 ASN A C 1
ATOM 2182 O O . ASN A 1 291 ? 7.174 -0.442 20.544 1.00 98.62 291 ASN A O 1
ATOM 2186 N N . ILE A 1 292 ? 5.740 -1.164 18.967 1.00 98.62 292 ILE A N 1
ATOM 2187 C CA . ILE A 1 292 ? 6.512 -2.312 18.484 1.00 98.62 292 ILE A CA 1
ATOM 2188 C C . ILE A 1 292 ? 6.681 -2.133 16.979 1.00 98.62 292 ILE A C 1
ATOM 2190 O O . ILE A 1 292 ? 5.701 -2.179 16.234 1.00 98.62 292 ILE A O 1
ATOM 2194 N N . ASP A 1 293 ? 7.910 -1.950 16.514 1.00 97.69 293 ASP A N 1
ATOM 2195 C CA . ASP A 1 293 ? 8.216 -1.860 15.087 1.00 97.69 293 ASP A CA 1
ATOM 2196 C C . ASP A 1 293 ? 9.647 -2.354 14.827 1.00 97.69 293 ASP A C 1
ATOM 2198 O O . ASP A 1 293 ? 10.436 -2.584 15.737 1.00 97.69 293 ASP A O 1
ATOM 2202 N N . THR A 1 294 ? 9.998 -2.509 13.560 1.00 95.25 294 THR A N 1
ATOM 2203 C CA . THR A 1 294 ? 11.331 -2.937 13.104 1.00 95.25 294 THR A CA 1
ATOM 2204 C C . THR A 1 294 ? 12.412 -1.876 13.310 1.00 95.25 294 THR A C 1
ATOM 2206 O O . THR A 1 294 ? 13.602 -2.180 13.395 1.00 95.25 294 THR A O 1
ATOM 2209 N N . THR A 1 295 ? 11.999 -0.615 13.417 1.00 93.94 295 THR A N 1
ATOM 2210 C CA . THR A 1 295 ? 12.849 0.546 13.682 1.00 93.94 295 THR A CA 1
ATOM 2211 C C . THR A 1 295 ? 12.279 1.353 14.842 1.00 93.94 295 THR A C 1
ATOM 2213 O O . THR A 1 295 ? 11.090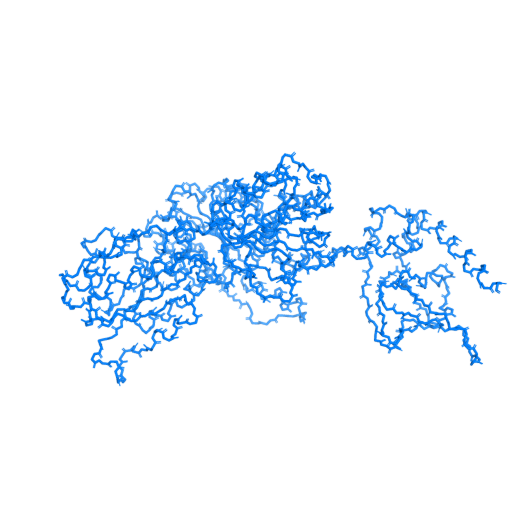 1.257 15.126 1.00 93.94 295 THR A O 1
ATOM 2216 N N . ALA A 1 296 ? 13.104 2.189 15.476 1.00 94.31 296 ALA A N 1
ATOM 2217 C CA . ALA A 1 296 ? 12.633 3.096 16.524 1.00 94.31 296 ALA A CA 1
ATOM 2218 C C . ALA A 1 296 ? 11.493 4.001 16.024 1.00 94.31 296 ALA A C 1
ATOM 2220 O O . ALA A 1 296 ? 11.440 4.341 14.834 1.00 94.31 296 ALA A O 1
ATOM 2221 N N . ALA A 1 297 ? 10.607 4.393 16.937 1.00 93.69 297 ALA A N 1
ATOM 2222 C CA . ALA A 1 297 ? 9.488 5.278 16.638 1.00 93.69 297 ALA A CA 1
ATOM 2223 C C . ALA A 1 297 ? 9.955 6.625 16.055 1.00 93.69 297 ALA A C 1
ATOM 2225 O O . ALA A 1 297 ? 10.929 7.222 16.518 1.00 93.69 297 ALA A O 1
ATOM 2226 N N . GLU A 1 298 ? 9.219 7.133 15.063 1.00 92.62 298 GLU A N 1
ATOM 2227 C CA . GLU A 1 298 ? 9.399 8.506 14.582 1.00 92.62 298 GLU A CA 1
ATOM 2228 C C . GLU A 1 298 ? 8.908 9.509 15.636 1.00 92.62 298 GLU A C 1
ATOM 2230 O O . GLU A 1 298 ? 7.937 9.255 16.354 1.00 92.62 298 GLU A O 1
ATOM 2235 N N . VAL A 1 299 ? 9.565 10.665 15.715 1.00 90.69 299 VAL A N 1
ATOM 2236 C CA . VAL A 1 299 ? 9.237 11.712 16.682 1.00 90.69 299 VAL A CA 1
ATOM 2237 C C . VAL A 1 299 ? 8.124 12.599 16.128 1.00 90.69 299 VAL A C 1
ATOM 2239 O O . VAL A 1 299 ? 8.340 13.396 15.217 1.00 90.69 299 VAL A O 1
ATOM 2242 N N . ASP A 1 300 ? 6.944 12.532 16.741 1.00 95.31 300 ASP A N 1
ATOM 2243 C CA . ASP A 1 300 ? 5.826 13.435 16.460 1.00 95.31 300 ASP A CA 1
ATOM 2244 C C . ASP A 1 300 ? 5.173 13.920 17.762 1.00 95.31 300 ASP A C 1
ATOM 2246 O O . ASP A 1 300 ? 5.116 13.206 18.761 1.00 95.31 300 ASP A O 1
ATOM 2250 N N . ALA A 1 301 ? 4.629 15.139 17.759 1.00 93.06 301 ALA A N 1
ATOM 2251 C CA . ALA A 1 301 ? 3.984 15.716 18.943 1.00 93.06 301 ALA A CA 1
ATOM 2252 C C . ALA A 1 301 ? 2.753 14.920 19.422 1.00 93.06 301 ALA A C 1
ATOM 2254 O O . ALA A 1 301 ? 2.344 15.055 20.575 1.00 93.06 301 ALA A O 1
ATOM 2255 N N . HIS A 1 302 ? 2.156 14.109 18.546 1.00 93.75 302 HIS A N 1
ATOM 2256 C CA . HIS A 1 302 ? 1.020 13.242 18.838 1.00 93.75 302 HIS A CA 1
ATOM 2257 C C . HIS A 1 302 ? 1.400 11.751 18.871 1.00 93.75 302 HIS A C 1
ATOM 2259 O O . HIS A 1 302 ? 0.514 10.907 19.013 1.00 93.75 302 HIS A O 1
ATOM 2265 N N . PHE A 1 303 ? 2.689 11.413 18.760 1.00 95.94 303 PHE A N 1
ATOM 2266 C CA . PHE A 1 303 ? 3.206 10.050 18.888 1.00 95.94 303 PHE A CA 1
ATOM 2267 C C . PHE A 1 303 ? 4.505 10.061 19.689 1.00 95.94 303 PHE A C 1
ATOM 2269 O O . PHE A 1 303 ? 5.598 10.209 19.151 1.00 95.94 303 PHE A O 1
ATOM 2276 N N . ALA A 1 304 ? 4.356 9.920 21.003 1.00 93.12 304 ALA A N 1
ATOM 2277 C CA . ALA A 1 304 ? 5.458 9.864 21.951 1.00 93.12 304 ALA A CA 1
ATOM 2278 C C . ALA A 1 304 ? 5.295 8.603 22.813 1.00 93.12 304 ALA A C 1
ATOM 2280 O O . ALA A 1 304 ? 4.683 8.691 23.876 1.00 93.12 304 ALA A O 1
ATOM 2281 N N . PRO A 1 305 ? 5.767 7.434 22.340 1.00 97.06 305 PRO A N 1
ATOM 2282 C CA . PRO A 1 305 ? 5.607 6.182 23.069 1.00 97.06 305 PRO A CA 1
ATOM 2283 C C . PRO A 1 305 ? 6.287 6.221 24.442 1.00 97.06 305 PRO A C 1
ATOM 2285 O O . PRO A 1 305 ? 7.451 6.606 24.558 1.00 97.06 305 PRO A O 1
ATOM 2288 N N . GLU A 1 306 ? 5.585 5.779 25.484 1.00 97.50 306 GLU A N 1
ATOM 2289 C CA . GLU A 1 306 ? 6.153 5.542 26.815 1.00 97.50 306 GLU A CA 1
ATOM 2290 C C . GLU A 1 306 ? 7.139 4.373 26.802 1.00 97.50 306 GLU A C 1
ATOM 2292 O O . GLU A 1 306 ? 8.078 4.344 27.601 1.00 97.50 306 GLU A O 1
ATOM 2297 N N . VAL A 1 307 ? 6.908 3.413 25.905 1.00 98.38 307 VAL A N 1
ATOM 2298 C CA . VAL A 1 307 ? 7.778 2.266 25.650 1.00 98.38 307 VAL A CA 1
ATOM 2299 C C . VAL A 1 307 ? 7.911 2.100 24.139 1.00 98.38 307 VAL A C 1
ATOM 2301 O O . VAL A 1 307 ? 6.908 1.995 23.434 1.00 98.38 307 VAL A O 1
ATOM 2304 N N . ASP A 1 308 ? 9.149 2.067 23.654 1.00 98.19 308 ASP A N 1
ATOM 2305 C CA . ASP A 1 308 ? 9.486 1.824 22.250 1.00 98.19 308 ASP A CA 1
ATOM 2306 C C . ASP A 1 308 ? 10.333 0.551 22.150 1.00 98.19 308 ASP A C 1
ATOM 2308 O O . ASP A 1 308 ? 11.377 0.436 22.799 1.00 98.19 308 ASP A O 1
ATOM 2312 N N . ILE A 1 309 ? 9.865 -0.419 21.366 1.00 98.31 309 ILE A N 1
ATOM 2313 C CA . ILE A 1 309 ? 10.468 -1.744 21.199 1.00 98.31 309 ILE A CA 1
ATOM 2314 C C . ILE A 1 309 ? 10.859 -1.901 19.721 1.00 98.31 309 ILE A C 1
ATOM 2316 O O . ILE A 1 309 ? 10.104 -2.491 18.944 1.00 98.31 309 ILE A O 1
ATOM 2320 N N . PRO A 1 310 ? 12.027 -1.369 19.312 1.00 96.88 310 PRO A N 1
ATOM 2321 C CA . PRO A 1 310 ? 12.583 -1.640 17.997 1.00 96.88 310 PRO A CA 1
ATOM 2322 C C . PRO A 1 310 ? 13.150 -3.064 17.942 1.00 96.88 310 PRO A C 1
ATOM 2324 O O . PRO A 1 310 ? 13.970 -3.441 18.784 1.00 96.88 310 PRO A O 1
ATOM 2327 N N . GLY A 1 311 ? 12.754 -3.841 16.940 1.00 95.69 311 GLY A N 1
ATOM 2328 C CA . GLY A 1 311 ? 13.261 -5.193 16.726 1.00 95.69 311 GLY A CA 1
ATOM 2329 C C . GLY A 1 311 ? 12.370 -6.028 15.821 1.00 95.69 311 GLY A C 1
ATOM 2330 O O . GLY A 1 311 ? 11.450 -5.527 15.178 1.00 95.69 311 GLY A O 1
ATOM 2331 N N . ASP A 1 312 ? 12.645 -7.324 15.765 1.00 96.56 312 ASP A N 1
ATOM 2332 C CA . ASP A 1 312 ? 11.759 -8.263 15.087 1.00 96.56 312 ASP A CA 1
ATOM 2333 C C . ASP A 1 312 ? 10.346 -8.237 15.715 1.00 96.56 312 ASP A C 1
ATOM 2335 O O . ASP A 1 312 ? 10.176 -8.512 16.904 1.00 96.56 312 ASP A O 1
ATOM 2339 N N . ILE A 1 313 ? 9.330 -7.862 14.923 1.00 98.06 313 ILE A N 1
ATOM 2340 C CA . ILE A 1 313 ? 7.943 -7.702 15.400 1.00 98.06 313 ILE A CA 1
ATOM 2341 C C . ILE A 1 313 ? 7.379 -9.042 15.887 1.00 98.06 313 ILE A C 1
ATOM 2343 O O . ILE A 1 313 ? 6.672 -9.077 16.895 1.00 98.06 313 ILE A O 1
ATOM 2347 N N . THR A 1 314 ? 7.700 -10.135 15.195 1.00 97.88 314 THR A N 1
ATOM 2348 C CA . THR A 1 314 ? 7.252 -11.489 15.532 1.00 97.88 314 THR A CA 1
ATOM 2349 C C . THR A 1 314 ? 7.799 -11.887 16.901 1.00 97.88 314 THR A C 1
ATOM 2351 O O . THR A 1 314 ? 7.019 -12.200 17.802 1.00 97.88 314 THR A O 1
ATOM 2354 N N . ALA A 1 315 ? 9.112 -11.750 17.105 1.00 97.88 315 ALA A N 1
ATOM 2355 C CA . ALA A 1 315 ? 9.761 -12.027 18.386 1.00 97.88 315 ALA A CA 1
ATOM 2356 C C . ALA A 1 315 ? 9.258 -11.106 19.512 1.00 97.88 315 ALA A C 1
ATOM 2358 O O . ALA A 1 315 ? 9.078 -11.549 20.646 1.00 97.88 315 ALA A O 1
ATOM 2359 N N . ALA A 1 316 ? 8.994 -9.827 19.221 1.00 98.50 316 ALA A N 1
ATOM 2360 C CA . ALA A 1 316 ? 8.483 -8.876 20.208 1.00 98.50 316 ALA A CA 1
ATOM 2361 C C . ALA A 1 316 ? 7.071 -9.232 20.691 1.00 98.50 316 ALA A C 1
ATOM 2363 O O . ALA A 1 316 ? 6.801 -9.166 21.890 1.00 98.50 316 ALA A O 1
ATOM 2364 N N . LEU A 1 317 ? 6.179 -9.631 19.780 1.00 98.69 317 LEU A N 1
ATOM 2365 C CA . LEU A 1 317 ? 4.826 -10.067 20.127 1.00 98.69 317 LEU A CA 1
ATOM 2366 C C . LEU A 1 317 ? 4.836 -11.385 20.912 1.00 98.69 317 LEU A C 1
ATOM 2368 O O . LEU A 1 317 ? 4.098 -11.502 21.888 1.00 98.69 317 LEU A O 1
ATOM 2372 N N . GLU A 1 318 ? 5.688 -12.343 20.535 1.00 98.12 318 GLU A N 1
ATOM 2373 C CA . GLU A 1 318 ? 5.856 -13.611 21.262 1.00 98.12 318 GLU A CA 1
ATOM 2374 C C . GLU A 1 318 ? 6.385 -13.382 22.678 1.00 98.12 318 GLU A C 1
ATOM 2376 O O . GLU A 1 318 ? 5.777 -13.846 23.642 1.00 98.12 318 GLU A O 1
ATOM 2381 N N . ALA A 1 319 ? 7.459 -12.601 22.819 1.00 98.31 319 ALA A N 1
ATOM 2382 C CA . ALA A 1 319 ? 8.036 -12.272 24.118 1.00 98.31 319 ALA A CA 1
ATOM 2383 C C . ALA A 1 319 ? 7.048 -11.499 25.004 1.00 98.31 319 ALA A C 1
ATOM 2385 O O . ALA A 1 319 ? 6.984 -11.729 26.211 1.00 98.31 319 ALA A O 1
ATOM 2386 N N . LEU A 1 320 ? 6.255 -10.595 24.419 1.00 98.62 320 LEU A N 1
ATOM 2387 C CA . LEU A 1 320 ? 5.222 -9.864 25.149 1.00 98.62 320 LEU A CA 1
ATOM 2388 C C . LEU A 1 320 ? 4.083 -10.783 25.607 1.00 98.62 320 LEU A C 1
ATOM 2390 O O . LEU A 1 320 ? 3.628 -10.659 26.745 1.00 98.62 320 LEU A O 1
ATOM 2394 N N . ALA A 1 321 ? 3.636 -11.705 24.752 1.00 97.94 321 ALA A N 1
ATOM 2395 C CA . ALA A 1 321 ? 2.619 -12.690 25.107 1.00 97.94 321 ALA A CA 1
ATOM 2396 C C . ALA A 1 321 ? 3.112 -13.637 26.215 1.00 97.94 321 ALA A C 1
ATOM 2398 O O . ALA A 1 321 ? 2.379 -13.877 27.173 1.00 97.94 321 ALA A O 1
ATOM 2399 N N . GLU A 1 322 ? 4.355 -14.124 26.126 1.00 97.75 322 GLU A N 1
ATOM 2400 C CA . GLU A 1 322 ? 4.975 -14.971 27.154 1.00 97.75 322 GLU A CA 1
ATOM 2401 C C . GLU A 1 322 ? 5.108 -14.233 28.489 1.00 97.75 322 GLU A C 1
ATOM 2403 O O . GLU A 1 322 ? 4.744 -14.773 29.534 1.00 97.75 322 GLU A O 1
ATOM 2408 N N . GLU A 1 323 ? 5.577 -12.984 28.458 1.00 98.19 323 GLU A N 1
ATOM 2409 C CA . GLU A 1 323 ? 5.715 -12.163 29.656 1.00 98.19 323 GLU A CA 1
ATOM 2410 C C . GLU A 1 323 ? 4.351 -11.935 30.323 1.00 98.19 323 GLU A C 1
ATOM 2412 O O . GLU A 1 323 ? 4.229 -12.104 31.535 1.00 98.19 323 GLU A O 1
ATOM 2417 N N . ILE A 1 324 ? 3.297 -11.591 29.572 1.00 97.69 324 ILE A N 1
ATOM 2418 C CA . ILE A 1 324 ? 1.947 -11.419 30.140 1.00 97.69 324 ILE A CA 1
ATOM 2419 C C . ILE A 1 324 ? 1.390 -12.752 30.676 1.00 97.69 324 ILE A C 1
ATOM 2421 O O . ILE A 1 324 ? 0.758 -12.754 31.738 1.00 97.69 324 ILE A O 1
ATOM 2425 N N . GLY A 1 325 ? 1.661 -13.864 29.989 1.00 94.00 325 GLY A N 1
ATOM 2426 C CA . GLY A 1 325 ? 1.134 -15.195 30.288 1.00 94.00 325 GLY A CA 1
ATOM 2427 C C . GLY A 1 325 ? -0.350 -15.347 29.925 1.00 94.00 325 GLY A C 1
ATOM 2428 O O . GLY A 1 325 ? -0.926 -14.517 29.225 1.00 94.00 325 GLY A O 1
ATOM 2429 N N . ASP A 1 326 ? -1.007 -16.385 30.452 1.00 88.56 326 ASP A N 1
ATOM 2430 C CA . ASP A 1 326 ? -2.430 -16.699 30.191 1.00 88.56 326 ASP A CA 1
ATOM 2431 C C . ASP A 1 326 ? -3.422 -15.765 30.927 1.00 88.56 326 ASP A C 1
ATOM 2433 O O . ASP A 1 326 ? -4.504 -16.171 31.366 1.00 88.56 326 ASP A O 1
ATOM 2437 N N . GLN A 1 327 ? -3.046 -14.501 31.127 1.00 91.19 327 GLN A N 1
ATOM 2438 C CA . GLN A 1 327 ? -3.861 -13.521 31.828 1.00 91.19 327 GLN A CA 1
ATOM 2439 C C . GLN A 1 327 ? -4.759 -12.756 30.849 1.00 91.19 327 GLN A C 1
ATOM 2441 O O . GLN A 1 327 ? -4.301 -11.882 30.116 1.00 91.19 327 GLN A O 1
ATOM 2446 N N . VAL A 1 328 ? -6.071 -12.994 30.932 1.00 93.12 328 VAL A N 1
ATOM 2447 C CA . VAL A 1 328 ? -7.066 -12.135 30.274 1.00 93.12 328 VAL A CA 1
ATOM 2448 C C . VAL A 1 328 ? -7.060 -10.768 30.959 1.00 93.12 328 VAL A C 1
ATOM 2450 O O . VAL A 1 328 ? -7.451 -10.648 32.124 1.00 93.12 328 VAL A O 1
ATOM 2453 N N . LEU A 1 329 ? -6.604 -9.747 30.238 1.00 93.50 329 LEU A N 1
ATOM 2454 C CA . LEU A 1 329 ? -6.494 -8.374 30.726 1.00 93.50 329 LEU A CA 1
ATOM 2455 C C . LEU A 1 329 ? -7.830 -7.646 30.604 1.00 93.50 329 LEU A C 1
ATOM 2457 O O . LEU A 1 329 ? -8.252 -6.970 31.541 1.00 93.50 329 LEU A O 1
ATOM 2461 N N . VAL A 1 330 ? -8.533 -7.848 29.486 1.00 94.94 330 VAL A N 1
ATOM 2462 C CA . VAL A 1 330 ? -9.835 -7.228 29.230 1.00 94.94 330 VAL A CA 1
ATOM 2463 C C . VAL A 1 330 ? -10.858 -8.185 28.647 1.00 94.94 330 VAL A C 1
ATOM 2465 O O . VAL A 1 330 ? -10.552 -9.198 28.022 1.00 94.94 330 VAL A O 1
ATOM 2468 N N . LYS A 1 331 ? -12.124 -7.851 28.889 1.00 90.81 331 LYS A N 1
ATOM 2469 C CA . LYS A 1 331 ? -13.276 -8.616 28.421 1.00 90.81 331 LYS A CA 1
ATOM 2470 C C . LYS A 1 331 ? -13.765 -8.057 27.093 1.00 90.81 331 LYS A C 1
ATOM 2472 O O . LYS A 1 331 ? -14.080 -6.873 27.004 1.00 90.81 331 LYS A O 1
ATOM 2477 N N . ARG A 1 332 ? -13.902 -8.925 26.089 1.00 85.62 332 ARG A N 1
ATOM 2478 C CA . ARG A 1 332 ? -14.332 -8.574 24.721 1.00 85.62 332 ARG A CA 1
ATOM 2479 C C . ARG A 1 332 ? -15.646 -7.793 24.687 1.00 85.62 332 ARG A C 1
ATOM 2481 O O . ARG A 1 332 ? -15.842 -6.934 23.833 1.00 85.62 332 ARG A O 1
ATOM 2488 N N . GLU A 1 333 ? -16.535 -8.065 25.639 1.00 88.69 333 GLU A N 1
ATOM 2489 C CA . GLU A 1 333 ? -17.836 -7.412 25.776 1.00 88.69 333 GLU A CA 1
ATOM 2490 C C . GLU A 1 333 ? -17.725 -5.889 25.942 1.00 88.69 333 GLU A C 1
ATOM 2492 O O . GLU A 1 333 ? -18.654 -5.180 25.562 1.00 88.69 333 GLU A O 1
ATOM 2497 N N . GLN A 1 334 ? -16.592 -5.378 26.442 1.00 88.62 334 GLN A N 1
ATOM 2498 C CA . GLN A 1 334 ? -16.330 -3.939 26.571 1.00 88.62 334 GLN A CA 1
ATOM 2499 C C . GLN A 1 334 ? -16.295 -3.210 25.217 1.00 88.62 334 GLN A C 1
ATOM 2501 O O . GLN A 1 334 ? -16.589 -2.021 25.165 1.00 88.62 334 GLN A O 1
ATOM 2506 N N . TYR A 1 335 ? -15.985 -3.918 24.125 1.00 92.38 335 TYR A N 1
ATOM 2507 C CA . TYR A 1 335 ? -15.828 -3.344 22.782 1.00 92.38 335 TYR A CA 1
ATOM 2508 C C . TYR A 1 335 ? -16.903 -3.809 21.796 1.00 92.38 335 TYR A C 1
ATOM 2510 O O . TYR A 1 335 ? -16.897 -3.428 20.622 1.00 92.38 335 TYR A O 1
ATOM 2518 N N . LEU A 1 336 ? -17.823 -4.659 22.258 1.00 87.38 336 LEU A N 1
ATOM 2519 C CA . LEU A 1 336 ? -18.782 -5.351 21.404 1.00 87.38 336 LEU A CA 1
ATOM 2520 C C . LEU A 1 336 ? -19.689 -4.378 20.639 1.00 87.38 336 LEU A C 1
ATOM 2522 O O . LEU A 1 336 ? -20.010 -4.638 19.481 1.00 87.38 336 LEU A O 1
ATOM 2526 N N . SER A 1 337 ? -20.054 -3.248 21.250 1.00 88.12 337 SER A N 1
ATOM 2527 C CA . SER A 1 337 ? -20.885 -2.212 20.625 1.00 88.12 337 SER A CA 1
ATOM 2528 C C . SER A 1 337 ? -20.227 -1.606 19.381 1.00 88.12 337 SER A C 1
ATOM 2530 O O . SER A 1 337 ? -20.896 -1.451 18.358 1.00 88.12 337 SER A O 1
ATOM 2532 N N . TYR A 1 338 ? -18.918 -1.331 19.419 1.00 89.75 338 TYR A N 1
ATOM 2533 C CA . TYR A 1 338 ? -18.170 -0.788 18.278 1.00 89.75 338 TYR A CA 1
ATOM 2534 C C . TYR A 1 338 ? -18.189 -1.746 17.093 1.00 89.75 338 TYR A C 1
ATOM 2536 O O . TYR A 1 338 ? -18.509 -1.360 15.966 1.00 89.75 338 TYR A O 1
ATOM 2544 N N . ARG A 1 339 ? -17.904 -3.023 17.366 1.00 92.12 339 ARG A N 1
ATOM 2545 C CA . ARG A 1 339 ? -17.915 -4.072 16.346 1.00 92.12 339 ARG A CA 1
ATOM 2546 C C . ARG A 1 339 ? -19.320 -4.291 15.783 1.00 92.12 339 ARG A C 1
ATOM 2548 O O . ARG A 1 339 ? -19.479 -4.328 14.567 1.00 92.12 339 ARG A O 1
ATOM 2555 N N . GLN A 1 340 ? -20.337 -4.408 16.637 1.00 90.94 340 GLN A N 1
ATOM 2556 C CA . GLN A 1 340 ? -21.721 -4.631 16.201 1.00 90.94 340 GLN A CA 1
ATOM 2557 C C . GLN A 1 340 ? -22.255 -3.477 15.354 1.00 90.94 340 GLN A C 1
ATOM 2559 O O . GLN A 1 340 ? -22.898 -3.729 14.340 1.00 90.94 340 GLN A O 1
ATOM 2564 N N . THR A 1 341 ? -21.950 -2.232 15.724 1.00 90.69 341 THR A N 1
ATOM 2565 C CA . THR A 1 341 ? -22.365 -1.053 14.952 1.00 90.69 341 THR A CA 1
ATOM 2566 C C . THR A 1 341 ? -21.760 -1.083 13.548 1.00 90.69 341 THR A C 1
ATOM 2568 O O . THR A 1 341 ? -22.480 -0.955 12.562 1.00 90.69 341 THR A O 1
ATOM 2571 N N . MET A 1 342 ? -20.451 -1.338 13.432 1.00 92.31 342 MET A N 1
ATOM 2572 C CA . MET A 1 342 ? -19.799 -1.462 12.122 1.00 92.31 342 MET A CA 1
ATOM 2573 C C . MET A 1 342 ? -20.364 -2.625 11.296 1.00 92.31 342 MET A C 1
ATOM 2575 O O . MET A 1 342 ? -20.622 -2.456 10.107 1.00 92.31 342 MET A O 1
ATOM 2579 N N . GLN A 1 343 ? -20.611 -3.779 11.922 1.00 92.62 343 GLN A N 1
ATOM 2580 C CA . GLN A 1 343 ? -21.197 -4.943 11.253 1.00 92.62 343 GLN A CA 1
ATOM 2581 C C . GLN A 1 343 ? -22.592 -4.634 10.687 1.00 92.62 343 GLN A C 1
ATOM 2583 O O . GLN A 1 343 ? -22.865 -4.921 9.523 1.00 92.62 343 GLN A O 1
ATOM 2588 N N . GLN A 1 344 ? -23.451 -3.989 11.482 1.00 92.19 344 GLN A N 1
ATOM 2589 C CA . GLN A 1 344 ? -24.783 -3.560 11.047 1.00 92.19 344 GLN A CA 1
ATOM 2590 C C . GLN A 1 344 ? -24.704 -2.597 9.861 1.00 92.19 344 GLN A C 1
ATOM 2592 O O . GLN A 1 344 ? -25.491 -2.701 8.923 1.00 92.19 344 GLN A O 1
ATOM 2597 N N . GLU A 1 345 ? -23.737 -1.678 9.865 1.00 91.06 345 GLU A N 1
ATOM 2598 C CA . GLU A 1 345 ? -23.551 -0.761 8.745 1.00 91.06 345 GLU A CA 1
ATOM 2599 C C . GLU A 1 345 ? -23.105 -1.458 7.456 1.00 91.06 345 GLU A C 1
ATOM 2601 O O . GLU A 1 345 ? -23.547 -1.070 6.373 1.00 91.06 345 GLU A O 1
ATOM 2606 N N . PHE A 1 346 ? -22.250 -2.480 7.550 1.00 92.19 346 PHE A N 1
ATOM 2607 C CA . PHE A 1 346 ? -21.846 -3.274 6.386 1.00 92.19 346 PHE A CA 1
ATOM 2608 C C . PHE A 1 346 ? -23.032 -4.019 5.760 1.00 92.19 346 PHE A C 1
ATOM 2610 O O . PHE A 1 346 ? -23.098 -4.167 4.540 1.00 92.19 346 PHE A O 1
ATOM 2617 N N . GLU A 1 347 ? -23.984 -4.451 6.585 1.00 92.38 347 GLU A N 1
ATOM 2618 C CA . GLU A 1 347 ? -25.165 -5.207 6.160 1.00 92.38 347 GLU A CA 1
ATOM 2619 C C . GLU A 1 347 ? -26.313 -4.307 5.676 1.00 92.38 347 GLU A C 1
ATOM 2621 O O . GLU A 1 347 ? -27.111 -4.729 4.838 1.00 92.38 347 GLU A O 1
ATOM 2626 N N . GLN A 1 348 ? -26.374 -3.052 6.138 1.00 93.00 348 GLN A N 1
ATOM 2627 C CA . GLN A 1 348 ? -27.495 -2.130 5.911 1.00 93.00 348 GLN A CA 1
ATOM 2628 C C . GLN A 1 348 ? -27.893 -1.972 4.432 1.00 93.00 348 GLN A C 1
ATOM 2630 O O . GLN A 1 348 ? -29.078 -1.844 4.127 1.00 93.00 348 GLN A O 1
ATOM 2635 N N . TYR A 1 349 ? -26.916 -1.959 3.522 1.00 91.06 349 TYR A N 1
ATOM 2636 C CA . TYR A 1 349 ? -27.126 -1.723 2.086 1.00 91.06 349 TYR A CA 1
ATOM 2637 C C . TYR A 1 349 ? -26.844 -2.958 1.219 1.00 91.06 349 TYR A C 1
ATOM 2639 O O . TYR A 1 349 ? -26.774 -2.842 -0.005 1.00 91.06 349 TYR A O 1
ATOM 2647 N N . ALA A 1 350 ? -26.686 -4.137 1.828 1.00 92.50 350 ALA A N 1
ATOM 2648 C CA . ALA A 1 350 ? -26.325 -5.364 1.116 1.00 92.50 350 ALA A CA 1
ATOM 2649 C C . ALA A 1 350 ? -27.356 -5.776 0.049 1.00 92.50 350 ALA A C 1
ATOM 2651 O O . ALA A 1 350 ? -26.988 -6.374 -0.956 1.00 92.50 350 ALA A O 1
ATOM 2652 N N . GLU A 1 351 ? -28.623 -5.410 0.248 1.00 94.44 351 GLU A N 1
ATOM 2653 C CA . GLU A 1 351 ? -29.745 -5.734 -0.644 1.00 94.44 351 GLU A CA 1
ATOM 2654 C C . GLU A 1 351 ? -30.352 -4.472 -1.298 1.00 94.44 351 GLU A C 1
ATOM 2656 O O . GLU A 1 351 ? -31.478 -4.493 -1.791 1.00 94.44 351 GLU A O 1
ATOM 2661 N N . ASP A 1 352 ? -29.635 -3.338 -1.288 1.00 96.69 352 ASP A N 1
ATOM 2662 C CA . ASP A 1 352 ? -30.108 -2.083 -1.889 1.00 96.69 352 ASP A CA 1
ATOM 2663 C C . ASP A 1 352 ? -30.154 -2.189 -3.421 1.00 96.69 352 ASP A C 1
ATOM 2665 O O . ASP A 1 352 ? -29.176 -2.599 -4.047 1.00 96.69 352 ASP A O 1
ATOM 2669 N N . THR A 1 353 ? -31.279 -1.812 -4.030 1.00 96.69 353 THR A N 1
ATOM 2670 C CA . THR A 1 353 ? -31.516 -1.927 -5.480 1.00 96.69 353 THR A CA 1
ATOM 2671 C C . THR A 1 353 ? -31.380 -0.591 -6.228 1.00 96.69 353 THR A C 1
ATOM 2673 O O . THR A 1 353 ? -31.842 -0.474 -7.365 1.00 96.69 353 THR A O 1
ATOM 2676 N N . GLY A 1 354 ? -30.826 0.448 -5.592 1.00 97.06 354 GLY A N 1
ATOM 2677 C CA . GLY A 1 354 ? -30.661 1.781 -6.175 1.00 97.06 354 GLY A CA 1
ATOM 2678 C C . GLY A 1 354 ? -29.734 1.798 -7.396 1.00 97.06 354 GLY A C 1
ATOM 2679 O O . GLY A 1 354 ? -28.827 0.974 -7.520 1.00 97.06 354 GLY A O 1
ATOM 2680 N N . PHE A 1 355 ? -29.973 2.742 -8.314 1.00 97.38 355 PHE A N 1
ATOM 2681 C CA . PHE A 1 355 ? -29.134 2.952 -9.495 1.00 97.38 355 PHE A CA 1
ATOM 2682 C C . PHE A 1 355 ? -28.954 4.456 -9.794 1.00 97.38 355 PHE A C 1
ATOM 2684 O O . PHE A 1 355 ? -29.970 5.158 -9.837 1.00 97.38 355 PHE A O 1
ATOM 2691 N N . PRO A 1 356 ? -27.733 4.969 -10.061 1.00 98.06 356 PRO A N 1
ATOM 2692 C CA . PRO A 1 356 ? -26.425 4.292 -10.029 1.00 98.06 356 PRO A CA 1
ATOM 2693 C C . PRO A 1 356 ? -26.144 3.531 -8.723 1.00 98.06 356 PRO A C 1
ATOM 2695 O O . PRO A 1 356 ? -26.789 3.779 -7.707 1.00 98.06 356 PRO A O 1
ATOM 2698 N N . VAL A 1 357 ? -25.275 2.520 -8.764 1.00 98.56 357 VAL A N 1
ATOM 2699 C CA . VAL A 1 357 ? -25.140 1.570 -7.647 1.00 98.56 357 VAL A CA 1
ATOM 2700 C C . VAL A 1 357 ? -24.448 2.257 -6.470 1.00 98.56 357 VAL A C 1
ATOM 2702 O O . VAL A 1 357 ? -23.439 2.937 -6.643 1.00 98.56 357 VAL A O 1
ATOM 2705 N N . LYS A 1 358 ? -24.960 2.081 -5.251 1.00 98.31 358 LYS A N 1
ATOM 2706 C CA . LYS A 1 358 ? -24.333 2.670 -4.059 1.00 98.31 358 LYS A CA 1
ATOM 2707 C C . LYS A 1 358 ? -22.979 2.016 -3.745 1.00 98.31 358 LYS A C 1
ATOM 2709 O O . LYS A 1 358 ? -22.895 0.785 -3.791 1.00 98.31 358 LYS A O 1
ATOM 2714 N N . PRO A 1 359 ? -21.956 2.779 -3.315 1.00 98.19 359 PRO A N 1
ATOM 2715 C CA . PRO A 1 359 ? -20.663 2.249 -2.874 1.00 98.19 359 PRO A CA 1
ATOM 2716 C C . PRO A 1 359 ? -20.749 1.068 -1.899 1.00 98.19 359 PRO A C 1
ATOM 2718 O O . PRO A 1 359 ? -20.030 0.080 -2.038 1.00 98.19 359 PRO A O 1
ATOM 2721 N N . GLN A 1 360 ? -21.656 1.155 -0.924 1.00 97.75 360 GLN A N 1
ATOM 2722 C CA . GLN A 1 360 ? -21.873 0.133 0.098 1.00 97.75 360 GLN A CA 1
ATOM 2723 C C . GLN A 1 360 ? -22.364 -1.181 -0.522 1.00 97.75 360 GLN A C 1
ATOM 2725 O O . GLN A 1 360 ? -21.858 -2.251 -0.183 1.00 97.75 360 GLN A O 1
ATOM 2730 N N . ARG A 1 361 ? -23.310 -1.094 -1.468 1.00 98.00 361 ARG A N 1
ATOM 2731 C CA . ARG A 1 361 ? -23.837 -2.250 -2.201 1.00 98.00 361 ARG A CA 1
ATOM 2732 C C . ARG A 1 361 ? -22.748 -2.894 -3.058 1.00 98.00 361 ARG A C 1
ATOM 2734 O O . ARG A 1 361 ? -22.570 -4.106 -2.981 1.00 98.00 361 ARG A O 1
ATOM 2741 N N . ILE A 1 362 ? -21.973 -2.089 -3.795 1.00 98.69 362 ILE A N 1
ATOM 2742 C CA . ILE A 1 362 ? -20.863 -2.592 -4.619 1.00 98.69 362 ILE A CA 1
ATOM 2743 C C . ILE A 1 362 ? -19.875 -3.392 -3.764 1.00 98.69 362 ILE A C 1
ATOM 2745 O O . ILE A 1 362 ? -19.510 -4.507 -4.125 1.00 98.69 362 ILE A O 1
ATOM 2749 N N . LEU A 1 363 ? -19.453 -2.852 -2.617 1.00 98.50 363 LEU A N 1
ATOM 2750 C CA . LEU A 1 363 ? -18.469 -3.519 -1.761 1.00 98.50 363 LEU A CA 1
ATOM 2751 C C . LEU A 1 363 ? -19.029 -4.747 -1.039 1.00 98.50 363 LEU A C 1
ATOM 2753 O O . LEU A 1 363 ? -18.281 -5.703 -0.833 1.00 98.50 363 LEU A O 1
ATOM 2757 N N . SER A 1 364 ? -20.325 -4.758 -0.708 1.00 98.06 364 SER A N 1
ATOM 2758 C CA . SER A 1 364 ? -21.004 -5.957 -0.205 1.00 98.06 364 SER A CA 1
ATOM 2759 C C . SER A 1 364 ? -20.949 -7.091 -1.234 1.00 98.06 364 SER A C 1
ATOM 2761 O O . SER A 1 364 ? -20.505 -8.196 -0.917 1.00 98.06 364 SER A O 1
ATOM 2763 N N . ASP A 1 365 ? -21.306 -6.802 -2.489 1.00 98.50 365 ASP A N 1
ATOM 2764 C CA . ASP A 1 365 ? -21.296 -7.787 -3.575 1.00 98.50 365 ASP A CA 1
ATOM 2765 C C . ASP A 1 365 ? -19.873 -8.253 -3.915 1.00 98.50 365 ASP A C 1
ATOM 2767 O O . ASP A 1 365 ? -19.627 -9.451 -4.053 1.00 98.50 365 ASP A O 1
ATOM 2771 N N . VAL A 1 366 ? -18.907 -7.330 -3.967 1.00 98.62 366 VAL A N 1
ATOM 2772 C CA . VAL A 1 366 ? -17.487 -7.653 -4.177 1.00 98.62 366 VAL A CA 1
ATOM 2773 C C . VAL A 1 366 ? -16.959 -8.575 -3.079 1.00 98.62 366 VAL A C 1
ATOM 2775 O O . VAL A 1 366 ? -16.292 -9.567 -3.379 1.00 98.62 366 VAL A O 1
ATOM 2778 N N . ARG A 1 367 ? -17.264 -8.291 -1.807 1.00 96.69 367 ARG A N 1
ATOM 2779 C CA . ARG A 1 367 ? -16.790 -9.126 -0.700 1.00 96.69 367 ARG A CA 1
ATOM 2780 C C . ARG A 1 367 ? -17.416 -10.521 -0.723 1.00 96.69 367 ARG A C 1
ATOM 2782 O O . ARG A 1 367 ? -16.707 -11.471 -0.405 1.00 96.69 367 ARG A O 1
ATOM 2789 N N . LYS A 1 368 ? -18.690 -10.651 -1.120 1.00 96.88 368 LYS A N 1
ATOM 2790 C CA . LYS A 1 368 ? -19.364 -11.949 -1.327 1.00 96.88 368 LYS A CA 1
ATOM 2791 C C . LYS A 1 368 ? -18.745 -12.743 -2.492 1.00 96.88 368 LYS A C 1
ATOM 2793 O O . LYS A 1 368 ? -18.681 -13.965 -2.417 1.00 96.88 368 LYS A O 1
ATOM 2798 N N . ALA A 1 369 ? -18.309 -12.067 -3.559 1.00 98.00 369 ALA A N 1
ATOM 2799 C CA . ALA A 1 369 ? -17.766 -12.707 -4.761 1.00 98.00 369 ALA A CA 1
ATOM 2800 C C . ALA A 1 369 ? -16.307 -13.186 -4.599 1.00 98.00 369 ALA A C 1
ATOM 2802 O O . ALA A 1 369 ? -15.923 -14.244 -5.112 1.00 98.00 369 ALA A O 1
ATOM 2803 N N . LEU A 1 370 ? -15.490 -12.417 -3.875 1.00 98.25 370 LEU A N 1
ATOM 2804 C CA . LEU A 1 370 ? -14.097 -12.755 -3.592 1.00 98.25 370 LEU A CA 1
ATOM 2805 C C . LEU A 1 370 ? -13.989 -13.715 -2.400 1.00 98.25 370 LEU A C 1
ATOM 2807 O O . LEU A 1 370 ? -14.612 -13.521 -1.358 1.00 98.25 370 LEU A O 1
ATOM 2811 N N . GLY A 1 371 ? -13.133 -14.719 -2.529 1.00 97.56 371 GLY A N 1
ATOM 2812 C CA . GLY A 1 371 ? -12.765 -15.654 -1.472 1.00 97.56 371 GLY A CA 1
ATOM 2813 C C . GLY A 1 371 ? -11.823 -15.023 -0.440 1.00 97.56 371 GLY A C 1
ATOM 2814 O O . GLY A 1 371 ? -11.337 -13.904 -0.646 1.00 97.56 371 GLY A O 1
ATOM 2815 N N . PRO A 1 372 ? -11.555 -15.726 0.676 1.00 96.88 372 PRO A N 1
ATOM 2816 C CA . PRO A 1 372 ? -10.714 -15.212 1.760 1.00 96.88 372 PRO A CA 1
ATOM 2817 C C . PRO A 1 372 ? -9.292 -14.899 1.288 1.00 96.88 372 PRO A C 1
ATOM 2819 O O . PRO A 1 372 ? -8.727 -13.896 1.709 1.00 96.88 372 PRO A O 1
ATOM 2822 N N . ASP A 1 373 ? -8.774 -15.698 0.352 1.00 97.00 373 ASP A N 1
ATOM 2823 C CA . ASP A 1 373 ? -7.436 -15.545 -0.208 1.00 97.00 373 ASP A CA 1
ATOM 2824 C C . ASP A 1 373 ? -7.415 -14.740 -1.509 1.00 97.00 373 ASP A C 1
ATOM 2826 O O . ASP A 1 373 ? -6.355 -14.595 -2.092 1.00 97.00 373 ASP A O 1
ATOM 2830 N N . ASP A 1 374 ? -8.512 -14.199 -2.030 1.00 98.38 374 ASP A N 1
ATOM 2831 C CA . ASP A 1 374 ? -8.414 -13.412 -3.267 1.00 98.38 374 ASP A CA 1
ATOM 2832 C C . ASP A 1 374 ? -7.892 -11.996 -3.010 1.00 98.38 374 ASP A C 1
ATOM 2834 O O . ASP A 1 374 ? -8.010 -11.457 -1.908 1.00 98.38 374 ASP A O 1
ATOM 2838 N N . ILE A 1 375 ? -7.289 -11.386 -4.031 1.00 98.75 375 ILE A N 1
ATOM 2839 C CA . ILE A 1 375 ? -6.616 -10.091 -3.906 1.00 98.75 375 ILE A CA 1
ATOM 2840 C C . ILE A 1 375 ? -7.498 -8.996 -4.496 1.00 98.75 375 ILE A C 1
ATOM 2842 O O . ILE A 1 375 ? -7.854 -9.033 -5.674 1.00 98.75 375 ILE A O 1
ATOM 2846 N N . LEU A 1 376 ? -7.787 -7.981 -3.685 1.00 98.81 376 LEU A N 1
ATOM 2847 C CA . LEU A 1 376 ? -8.348 -6.716 -4.137 1.00 98.81 376 LEU A CA 1
ATOM 2848 C C . LEU A 1 376 ? -7.252 -5.649 -4.204 1.00 98.81 376 LEU A C 1
ATOM 2850 O O . LEU A 1 376 ? -6.500 -5.469 -3.249 1.00 98.81 376 LEU A O 1
ATOM 2854 N N . LEU A 1 377 ? -7.187 -4.905 -5.303 1.00 98.75 377 LEU A N 1
ATOM 2855 C CA . LEU A 1 377 ? -6.400 -3.678 -5.394 1.00 98.75 377 LEU A CA 1
ATOM 2856 C C . LEU A 1 377 ? -7.333 -2.474 -5.423 1.00 98.75 377 LEU A C 1
ATOM 2858 O O . LEU A 1 377 ? -8.262 -2.426 -6.225 1.00 98.75 377 LEU A O 1
ATOM 2862 N N . SER A 1 378 ? -7.068 -1.495 -4.564 1.00 98.38 378 SER A N 1
ATOM 2863 C CA . SER A 1 378 ? -7.726 -0.194 -4.590 1.00 98.38 378 SER A CA 1
ATOM 2864 C C . SER A 1 378 ? -6.844 0.808 -5.308 1.00 98.38 378 SER A C 1
ATOM 2866 O O . SER A 1 378 ? -5.709 1.047 -4.894 1.00 98.38 378 SER A O 1
ATOM 2868 N N . ASP A 1 379 ? -7.404 1.470 -6.312 1.00 98.38 379 ASP A N 1
ATOM 2869 C CA . ASP A 1 379 ? -6.842 2.712 -6.830 1.00 98.38 379 ASP A CA 1
ATOM 2870 C C . ASP A 1 379 ? -7.080 3.851 -5.819 1.00 98.38 379 ASP A C 1
ATOM 2872 O O . ASP A 1 379 ? -7.467 3.620 -4.663 1.00 98.38 379 ASP A O 1
ATOM 2876 N N . VAL A 1 380 ? -6.838 5.093 -6.233 1.00 97.25 380 VAL A N 1
ATOM 2877 C CA . VAL A 1 380 ? -6.978 6.272 -5.381 1.00 97.25 380 VAL A CA 1
ATOM 2878 C C . VAL A 1 380 ? -8.102 7.167 -5.892 1.00 97.25 380 VAL A C 1
ATOM 2880 O O . VAL A 1 380 ? -8.131 7.613 -7.035 1.00 97.25 380 VAL A O 1
ATOM 2883 N N . GLY A 1 381 ? -9.061 7.447 -5.013 1.00 96.25 381 GLY A N 1
ATOM 2884 C CA . GLY A 1 381 ? -10.241 8.253 -5.306 1.00 96.25 381 GLY A CA 1
ATOM 2885 C C . GLY A 1 381 ? -11.281 8.117 -4.199 1.00 96.25 381 GLY A C 1
ATOM 2886 O O . GLY A 1 381 ? -10.958 7.712 -3.084 1.00 96.25 381 GLY A O 1
ATOM 2887 N N . ALA A 1 382 ? -12.546 8.446 -4.477 1.00 95.94 382 ALA A N 1
ATOM 2888 C CA . ALA A 1 382 ? -13.595 8.301 -3.464 1.00 95.94 382 ALA A CA 1
ATOM 2889 C C . ALA A 1 382 ? -13.808 6.819 -3.107 1.00 95.94 382 ALA A C 1
ATOM 2891 O O . ALA A 1 382 ? -13.913 6.488 -1.927 1.00 95.94 382 ALA A O 1
ATOM 2892 N N . HIS A 1 383 ? -13.756 5.924 -4.101 1.00 97.06 383 HIS A N 1
ATOM 2893 C CA . HIS A 1 383 ? -13.789 4.469 -3.920 1.00 97.06 383 HIS A CA 1
ATOM 2894 C C . HIS A 1 383 ? -12.753 3.970 -2.899 1.00 97.06 383 HIS A C 1
ATOM 2896 O O . HIS A 1 383 ? -13.102 3.127 -2.083 1.00 97.06 383 HIS A O 1
ATOM 2902 N N . LYS A 1 384 ? -11.532 4.534 -2.845 1.00 96.69 384 LYS A N 1
ATOM 2903 C CA . LYS A 1 384 ? -10.519 4.193 -1.826 1.00 96.69 384 LYS A CA 1
ATOM 2904 C C . LYS A 1 384 ? -11.049 4.371 -0.407 1.00 96.69 384 LYS A C 1
ATOM 2906 O O . LYS A 1 384 ? -10.829 3.518 0.446 1.00 96.69 384 LYS A O 1
ATOM 2911 N N . MET A 1 385 ? -11.747 5.476 -0.145 1.00 95.62 385 MET A N 1
ATOM 2912 C CA . MET A 1 385 ? -12.302 5.760 1.182 1.00 95.62 385 MET A CA 1
ATOM 2913 C C . MET A 1 385 ? -13.399 4.752 1.540 1.00 95.62 385 MET A C 1
ATOM 2915 O O . MET A 1 385 ? -13.469 4.289 2.678 1.00 95.62 385 MET A O 1
ATOM 2919 N N . TRP A 1 386 ? -14.213 4.364 0.555 1.00 97.44 386 TRP A N 1
ATOM 2920 C CA . TRP A 1 386 ? -15.226 3.324 0.718 1.00 97.44 386 TRP A CA 1
ATOM 2921 C C . TRP A 1 386 ? -14.608 1.942 0.932 1.00 97.44 386 TRP A C 1
ATOM 2923 O O . TRP A 1 386 ? -14.998 1.267 1.878 1.00 97.44 386 TRP A O 1
ATOM 2933 N N . ILE A 1 387 ? -13.616 1.538 0.135 1.00 98.00 387 ILE A N 1
ATOM 2934 C CA . ILE A 1 387 ? -12.884 0.267 0.276 1.00 98.00 387 ILE A CA 1
ATOM 2935 C C . ILE A 1 387 ? -12.195 0.207 1.640 1.00 98.00 387 ILE A C 1
ATOM 2937 O O . ILE A 1 387 ? -12.372 -0.758 2.381 1.00 98.00 387 ILE A O 1
ATOM 2941 N N . GLY A 1 388 ? -11.481 1.273 2.013 1.00 95.62 388 GLY A N 1
ATOM 2942 C CA . GLY A 1 388 ? -10.824 1.417 3.311 1.00 95.62 388 GLY A CA 1
ATOM 2943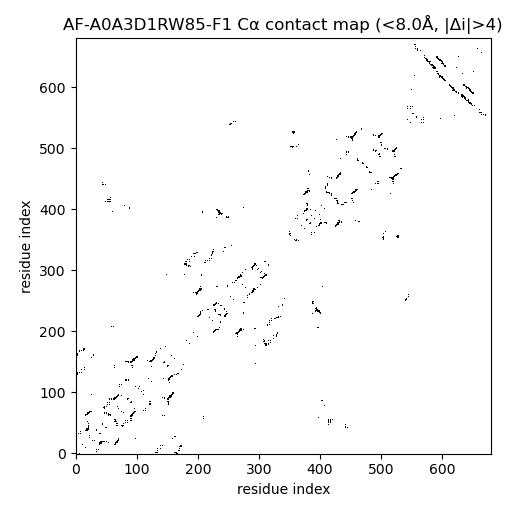 C C . GLY A 1 388 ? -11.779 1.181 4.482 1.00 95.62 388 GLY A C 1
ATOM 2944 O O . GLY A 1 388 ? -11.404 0.557 5.472 1.00 95.62 388 GLY A O 1
ATOM 2945 N N . ARG A 1 389 ? -13.041 1.596 4.350 1.00 94.19 389 ARG A N 1
ATOM 2946 C CA . ARG A 1 389 ? -14.051 1.451 5.400 1.00 94.19 389 ARG A CA 1
ATOM 2947 C C . ARG A 1 389 ? -14.859 0.147 5.339 1.00 94.19 389 ARG A C 1
ATOM 2949 O O . ARG A 1 389 ? -15.055 -0.479 6.373 1.00 94.19 389 ARG A O 1
ATOM 2956 N N . TYR A 1 390 ? -15.348 -0.253 4.166 1.00 95.81 390 TYR A N 1
ATOM 2957 C CA . TYR A 1 390 ? -16.350 -1.318 3.995 1.00 95.81 390 TYR A CA 1
ATOM 2958 C C . TYR A 1 390 ? -15.772 -2.652 3.509 1.00 95.81 390 TYR A C 1
ATOM 2960 O O . TYR A 1 390 ? -16.357 -3.692 3.798 1.00 95.81 390 TYR A O 1
ATOM 2968 N N . TYR A 1 391 ? -14.638 -2.668 2.800 1.00 97.19 391 TYR A N 1
ATOM 2969 C CA . TYR A 1 391 ? -14.026 -3.929 2.378 1.00 97.19 391 TYR A CA 1
ATOM 2970 C C . TYR A 1 391 ? -13.111 -4.464 3.482 1.00 97.19 391 TYR A C 1
ATOM 2972 O O . TYR A 1 391 ? -12.073 -3.877 3.806 1.00 97.19 391 TYR A O 1
ATOM 2980 N N . GLN A 1 392 ? -13.518 -5.579 4.082 1.00 95.38 392 GLN A N 1
ATOM 2981 C CA . GLN A 1 392 ? -12.797 -6.233 5.169 1.00 95.38 392 GLN A CA 1
ATOM 2982 C C . GLN A 1 392 ? -12.108 -7.516 4.674 1.00 95.38 392 GLN A C 1
ATOM 2984 O O . GLN A 1 392 ? -12.549 -8.145 3.707 1.00 95.38 392 GLN A O 1
ATOM 2989 N N . CYS A 1 393 ? -10.978 -7.857 5.295 1.00 97.38 393 CYS A N 1
ATOM 2990 C CA . CYS A 1 393 ? -10.089 -8.939 4.861 1.00 97.38 393 CYS A CA 1
ATOM 2991 C C . CYS A 1 393 ? -10.099 -10.095 5.860 1.00 97.38 393 CYS A C 1
ATOM 2993 O O . CYS A 1 393 ? -10.126 -9.856 7.063 1.00 97.38 393 CYS A O 1
ATOM 2995 N N . GLU A 1 394 ? -10.040 -11.331 5.366 1.00 97.38 394 GLU A N 1
ATOM 2996 C CA . GLU A 1 394 ? -9.907 -12.523 6.218 1.00 97.38 394 GLU A CA 1
ATOM 2997 C C . GLU A 1 394 ? -8.450 -12.962 6.399 1.00 97.38 394 GLU A C 1
ATOM 2999 O O . GLU A 1 394 ? -8.156 -13.715 7.319 1.00 97.38 394 GLU A O 1
ATOM 3004 N N . GLY A 1 395 ? -7.532 -12.464 5.569 1.00 96.06 395 GLY A N 1
ATOM 3005 C CA . GLY A 1 395 ? -6.108 -12.767 5.664 1.00 96.06 395 GLY A CA 1
ATOM 3006 C C . GLY A 1 395 ? -5.232 -11.584 5.251 1.00 96.06 395 GLY A C 1
ATOM 3007 O O . GLY A 1 395 ? -5.741 -10.590 4.724 1.00 96.06 395 GLY A O 1
ATOM 3008 N N . PRO A 1 396 ? -3.915 -11.662 5.500 1.00 96.81 396 PRO A N 1
ATOM 3009 C CA . PRO A 1 396 ? -2.973 -10.618 5.119 1.00 96.81 396 PRO A CA 1
ATOM 3010 C C . PRO A 1 396 ? -2.812 -10.548 3.595 1.00 96.81 396 PRO A C 1
ATOM 3012 O O . PRO A 1 396 ? -2.994 -11.536 2.883 1.00 96.81 396 PRO A O 1
ATOM 3015 N N . ASN A 1 397 ? -2.411 -9.383 3.075 1.00 96.19 397 ASN A N 1
ATOM 3016 C CA . ASN A 1 397 ? -2.086 -9.205 1.652 1.00 96.19 397 ASN A CA 1
ATOM 3017 C C . ASN A 1 397 ? -3.234 -9.595 0.685 1.00 96.19 397 ASN A C 1
ATOM 3019 O O . ASN A 1 397 ? -2.995 -10.083 -0.422 1.00 96.19 397 ASN A O 1
ATOM 3023 N N . THR A 1 398 ? -4.493 -9.400 1.099 1.00 97.69 398 THR A N 1
ATOM 3024 C CA . THR A 1 398 ? -5.708 -9.609 0.275 1.00 97.69 398 THR A CA 1
ATOM 3025 C C . THR A 1 398 ? -6.392 -8.295 -0.120 1.00 97.69 398 THR A C 1
ATOM 3027 O O . THR A 1 398 ? -7.366 -8.299 -0.871 1.00 97.69 398 THR A O 1
ATOM 3030 N N . CYS A 1 399 ? -5.915 -7.157 0.390 1.00 98.25 399 CYS A N 1
ATOM 3031 C CA . CYS A 1 399 ? -6.344 -5.819 -0.013 1.00 98.25 399 CYS A CA 1
ATOM 3032 C C . CYS A 1 399 ? -5.135 -4.887 -0.051 1.00 98.25 399 CYS A C 1
ATOM 3034 O O . CYS A 1 399 ? -4.577 -4.559 0.992 1.00 98.25 399 CYS A O 1
ATOM 3036 N N . LEU A 1 400 ? -4.747 -4.442 -1.242 1.00 98.12 400 LEU A N 1
ATOM 3037 C CA . LEU A 1 400 ? -3.641 -3.511 -1.440 1.00 98.12 400 LEU A CA 1
ATOM 3038 C C . LEU A 1 400 ? -4.192 -2.126 -1.770 1.00 98.12 400 LEU A C 1
ATOM 3040 O O . LEU A 1 400 ? -5.013 -1.978 -2.674 1.00 98.12 400 LEU A O 1
ATOM 3044 N N . ILE A 1 401 ? -3.746 -1.113 -1.031 1.00 96.81 401 ILE A N 1
ATOM 3045 C CA . ILE A 1 401 ? -4.189 0.275 -1.179 1.00 96.81 401 ILE A CA 1
ATOM 3046 C C . ILE A 1 401 ? -2.945 1.160 -1.245 1.00 96.81 401 ILE A C 1
ATOM 3048 O O . ILE A 1 401 ? -2.154 1.133 -0.303 1.00 96.81 401 ILE A O 1
ATOM 3052 N N . SER A 1 402 ? -2.809 1.977 -2.298 1.00 95.81 402 SER A N 1
ATOM 3053 C CA . SER A 1 402 ? -1.824 3.070 -2.294 1.00 95.81 402 SER A CA 1
ATOM 3054 C C . SER A 1 402 ? -2.248 4.118 -1.261 1.00 95.81 402 SER A C 1
ATOM 3056 O O . SER A 1 402 ? -3.291 4.782 -1.404 1.00 95.81 402 SER A O 1
ATOM 3058 N N . ASN A 1 403 ? -1.498 4.226 -0.162 1.00 95.19 403 ASN A N 1
ATOM 3059 C CA . ASN A 1 403 ? -1.929 5.026 0.987 1.00 95.19 403 ASN A CA 1
ATOM 3060 C C . ASN A 1 403 ? -0.907 6.022 1.521 1.00 95.19 403 ASN A C 1
ATOM 3062 O O . ASN A 1 403 ? -1.332 7.055 2.031 1.00 95.19 403 ASN A O 1
ATOM 3066 N N . GLY A 1 404 ? 0.386 5.772 1.353 1.00 92.12 404 GLY A N 1
ATOM 3067 C CA . GLY A 1 404 ? 1.428 6.725 1.696 1.00 92.12 404 GLY A CA 1
ATOM 3068 C C . GLY A 1 404 ? 1.530 7.838 0.660 1.00 92.12 404 GLY A C 1
ATOM 3069 O O . GLY A 1 404 ? 1.314 9.003 0.992 1.00 92.12 404 GLY A O 1
ATOM 3070 N N . PHE A 1 405 ? 1.780 7.493 -0.610 1.00 94.69 405 PHE A N 1
ATOM 3071 C CA . PHE A 1 405 ? 1.851 8.503 -1.682 1.00 94.69 405 PHE A CA 1
ATOM 3072 C C . PHE A 1 405 ? 0.490 8.830 -2.309 1.00 94.69 405 PHE A C 1
ATOM 3074 O O . PHE A 1 405 ? 0.288 9.943 -2.794 1.00 94.69 405 PHE A O 1
ATOM 3081 N N . CYS A 1 406 ? -0.471 7.900 -2.230 1.00 94.44 406 CYS A N 1
ATOM 3082 C CA . CYS A 1 406 ? -1.815 8.048 -2.795 1.00 94.44 406 CYS A CA 1
ATOM 3083 C C . CYS A 1 406 ? -1.808 8.279 -4.322 1.00 94.44 406 CYS A C 1
ATOM 3085 O O . CYS A 1 406 ? -2.458 9.202 -4.820 1.00 94.44 406 CYS A O 1
ATOM 3087 N N . SER A 1 407 ? -1.119 7.417 -5.073 1.00 97.00 407 SER A N 1
ATOM 3088 C CA . SER A 1 407 ? -1.036 7.507 -6.536 1.00 97.00 407 SER A CA 1
ATOM 3089 C C . SER A 1 407 ? -2.284 7.005 -7.254 1.00 97.00 407 SER A C 1
ATOM 3091 O O . SER A 1 407 ? -2.675 5.846 -7.128 1.00 97.00 407 SER A O 1
ATOM 3093 N N . MET A 1 408 ? -2.867 7.860 -8.093 1.00 98.00 408 MET A N 1
ATOM 3094 C CA . MET A 1 408 ? -3.918 7.461 -9.029 1.00 98.00 408 MET A CA 1
ATOM 3095 C C . MET A 1 408 ? -3.348 6.636 -10.193 1.00 98.00 408 MET A C 1
ATOM 3097 O O . MET A 1 408 ? -2.233 6.879 -10.656 1.00 98.00 408 MET A O 1
ATOM 3101 N N . GLY A 1 409 ? -4.133 5.678 -10.686 1.00 97.81 409 GLY A N 1
ATOM 3102 C CA . GLY A 1 409 ? -3.751 4.763 -11.765 1.00 97.81 409 GLY A CA 1
ATOM 3103 C C . GLY A 1 409 ? -2.957 3.540 -11.300 1.00 97.81 409 GLY A C 1
ATOM 3104 O O . GLY A 1 409 ? -2.435 2.805 -12.137 1.00 97.81 409 GLY A O 1
ATOM 3105 N N . PHE A 1 410 ? -2.855 3.317 -9.991 1.00 98.38 410 PHE A N 1
ATOM 3106 C CA . PHE A 1 410 ? -2.131 2.206 -9.377 1.00 98.38 410 PHE A CA 1
ATOM 3107 C C . PHE A 1 410 ? -2.761 0.830 -9.664 1.00 98.38 410 PHE A C 1
ATOM 3109 O O . PHE A 1 410 ? -2.043 -0.145 -9.877 1.00 98.38 410 PHE A O 1
ATOM 3116 N N . ALA A 1 411 ? -4.094 0.712 -9.674 1.00 98.56 411 ALA A N 1
ATOM 3117 C CA . ALA A 1 411 ? -4.739 -0.592 -9.486 1.00 98.56 411 ALA A CA 1
ATOM 3118 C C . ALA A 1 411 ? -4.639 -1.537 -10.692 1.00 98.56 411 ALA A C 1
ATOM 3120 O O . ALA A 1 411 ? -4.414 -2.730 -10.503 1.00 98.56 411 ALA A O 1
ATOM 3121 N N . LEU A 1 412 ? -4.789 -1.030 -11.923 1.00 98.69 412 LEU A N 1
ATOM 3122 C CA . LEU A 1 412 ? -4.667 -1.842 -13.144 1.00 98.69 412 LEU A CA 1
ATOM 3123 C C . LEU A 1 412 ? -3.247 -2.424 -13.317 1.00 98.69 412 LEU A C 1
ATOM 3125 O O . LEU A 1 412 ? -3.126 -3.648 -13.387 1.00 98.69 412 LEU A O 1
ATOM 3129 N N . PRO A 1 413 ? -2.168 -1.615 -13.348 1.00 98.81 413 PRO A N 1
ATOM 3130 C CA . PRO A 1 413 ? -0.815 -2.165 -13.390 1.00 98.81 413 PRO A CA 1
ATOM 3131 C C . PRO A 1 413 ? -0.502 -3.001 -12.143 1.00 98.81 413 PRO A C 1
ATOM 3133 O O . PRO A 1 413 ? 0.072 -4.082 -12.251 1.00 98.81 413 PRO A O 1
ATOM 3136 N N . GLY A 1 414 ? -0.955 -2.584 -10.961 1.00 98.75 414 GLY A N 1
ATOM 3137 C CA . GLY A 1 414 ? -0.803 -3.380 -9.748 1.00 98.75 414 GLY A CA 1
ATOM 3138 C C . GLY A 1 414 ? -1.415 -4.785 -9.863 1.00 98.75 414 GLY A C 1
ATOM 3139 O O . GLY A 1 414 ? -0.822 -5.750 -9.386 1.00 98.75 414 GLY A O 1
ATOM 3140 N N . ALA A 1 415 ? -2.558 -4.942 -10.539 1.00 98.81 415 ALA A N 1
ATOM 3141 C CA . ALA A 1 415 ? -3.206 -6.241 -10.732 1.00 98.81 415 ALA A CA 1
ATOM 3142 C C . ALA A 1 415 ? -2.385 -7.197 -11.608 1.00 98.81 415 ALA A C 1
ATOM 3144 O O . ALA A 1 415 ? -2.342 -8.395 -11.323 1.00 98.81 415 ALA A O 1
ATOM 3145 N N . ILE A 1 416 ? -1.669 -6.670 -12.608 1.00 98.94 416 ILE A N 1
ATOM 3146 C CA . ILE A 1 416 ? -0.676 -7.436 -13.378 1.00 98.94 416 ILE A CA 1
ATOM 3147 C C . ILE A 1 416 ? 0.413 -7.953 -12.429 1.00 98.94 416 ILE A C 1
ATOM 3149 O O . ILE A 1 416 ? 0.708 -9.148 -12.432 1.00 98.94 416 ILE A O 1
ATOM 3153 N N . GLY A 1 417 ? 0.956 -7.080 -11.571 1.00 98.75 417 GLY A N 1
ATOM 3154 C CA . GLY A 1 417 ? 1.945 -7.460 -10.554 1.00 98.75 417 GLY A CA 1
ATOM 3155 C C . GLY A 1 417 ? 1.423 -8.549 -9.618 1.00 98.75 417 GLY A C 1
ATOM 3156 O O . GLY A 1 417 ? 2.091 -9.556 -9.405 1.00 98.75 417 GLY A O 1
ATOM 3157 N N . ALA A 1 418 ? 0.185 -8.412 -9.139 1.00 98.75 418 ALA A N 1
ATOM 3158 C CA . ALA A 1 418 ? -0.452 -9.402 -8.278 1.00 98.75 418 ALA A CA 1
ATOM 3159 C C . ALA A 1 418 ? -0.643 -10.762 -8.963 1.00 98.75 418 ALA A C 1
ATOM 3161 O O . ALA A 1 418 ? -0.368 -11.794 -8.350 1.00 98.75 418 ALA A O 1
ATOM 3162 N N . LYS A 1 419 ? -1.069 -10.788 -10.233 1.00 98.44 419 LYS A N 1
ATOM 3163 C CA . LYS A 1 419 ? -1.216 -12.039 -10.993 1.00 98.44 419 LYS A CA 1
ATOM 3164 C C . LYS A 1 419 ? 0.117 -12.723 -11.269 1.00 98.44 419 LYS A C 1
ATOM 3166 O O . LYS A 1 419 ? 0.158 -13.947 -11.229 1.00 98.44 419 LYS A O 1
ATOM 3171 N N . LEU A 1 420 ? 1.188 -11.971 -11.508 1.00 98.44 420 LEU A N 1
ATOM 3172 C CA . LEU A 1 420 ? 2.520 -12.547 -11.709 1.00 98.44 420 LEU A CA 1
ATOM 3173 C C . LEU A 1 420 ? 3.121 -13.083 -10.401 1.00 98.44 420 LEU A C 1
ATOM 3175 O O . LEU A 1 420 ? 3.718 -14.156 -10.407 1.00 98.44 420 LEU A O 1
ATOM 3179 N N . SER A 1 421 ? 2.903 -12.403 -9.271 1.00 97.81 421 SER A N 1
ATOM 3180 C CA . SER A 1 421 ? 3.339 -12.882 -7.948 1.00 97.81 421 SER A CA 1
ATOM 3181 C C . SER A 1 421 ? 2.525 -14.066 -7.434 1.00 97.81 421 SER A C 1
ATOM 3183 O O . SER A 1 421 ? 3.028 -14.904 -6.687 1.00 97.81 421 SER A O 1
ATOM 3185 N N . CYS A 1 422 ? 1.234 -14.109 -7.761 1.00 96.88 422 CYS A N 1
ATOM 3186 C CA . CYS A 1 422 ? 0.277 -15.063 -7.213 1.00 96.88 422 CYS A CA 1
ATOM 3187 C C . CYS A 1 422 ? -0.662 -15.608 -8.307 1.00 96.88 422 CYS A C 1
ATOM 3189 O O . CYS A 1 422 ? -1.872 -15.356 -8.267 1.00 96.88 422 CYS A O 1
ATOM 3191 N N . PRO A 1 423 ? -0.154 -16.401 -9.269 1.00 95.38 423 PRO A N 1
ATOM 3192 C CA . PRO A 1 423 ? -0.918 -16.807 -10.453 1.00 95.38 423 PRO A CA 1
ATOM 3193 C C . PRO A 1 423 ? -2.194 -17.596 -10.133 1.00 95.38 423 PRO A C 1
ATOM 3195 O O . PRO A 1 423 ? -3.181 -17.483 -10.862 1.00 95.38 423 PRO A O 1
ATOM 3198 N N . GLY A 1 424 ? -2.205 -18.343 -9.023 1.00 95.62 424 GLY A N 1
ATOM 3199 C CA . GLY A 1 424 ? -3.352 -19.142 -8.579 1.00 95.62 424 GLY A CA 1
ATOM 3200 C C . GLY A 1 424 ? -4.456 -18.374 -7.841 1.00 95.62 424 GLY A C 1
ATOM 3201 O O . GLY A 1 424 ? -5.506 -18.955 -7.588 1.00 95.62 424 GLY A O 1
ATOM 3202 N N . ARG A 1 425 ? -4.248 -17.098 -7.484 1.00 97.25 425 ARG A N 1
ATOM 3203 C CA . ARG A 1 425 ? -5.241 -16.279 -6.760 1.00 97.25 425 ARG A CA 1
ATOM 3204 C C . ARG A 1 425 ? -6.077 -15.471 -7.755 1.00 97.25 425 ARG A C 1
ATOM 3206 O O . ARG A 1 425 ? -5.552 -15.034 -8.791 1.00 97.25 425 ARG A O 1
ATOM 3213 N N . ARG A 1 426 ? -7.369 -15.260 -7.468 1.00 98.44 426 ARG A N 1
ATOM 3214 C CA . ARG A 1 426 ? -8.192 -14.330 -8.259 1.00 98.44 426 ARG A CA 1
ATOM 3215 C C . ARG A 1 426 ? -7.827 -12.903 -7.860 1.00 98.44 426 ARG A C 1
ATOM 3217 O O . ARG A 1 426 ? -7.508 -12.634 -6.700 1.00 98.44 426 ARG A O 1
ATOM 3224 N N . VAL A 1 427 ? -7.844 -11.999 -8.836 1.00 98.81 427 VAL A N 1
ATOM 3225 C CA . VAL A 1 427 ? -7.438 -10.602 -8.653 1.00 98.81 427 VAL A CA 1
ATOM 3226 C C . VAL A 1 427 ? -8.532 -9.685 -9.184 1.00 98.81 427 VAL A C 1
ATOM 3228 O O . VAL A 1 427 ? -8.949 -9.814 -10.337 1.00 98.81 427 VAL A O 1
ATOM 3231 N N . LEU A 1 428 ? -8.975 -8.757 -8.336 1.00 98.88 428 LEU A N 1
ATOM 3232 C CA . LEU A 1 428 ? -9.911 -7.690 -8.673 1.00 98.88 428 LEU A CA 1
ATOM 3233 C C . LEU A 1 428 ? -9.256 -6.330 -8.412 1.00 98.88 428 LEU A C 1
ATOM 3235 O O . LEU A 1 428 ? -8.960 -5.988 -7.270 1.00 98.88 428 LEU A O 1
ATOM 3239 N N . ALA A 1 429 ? -9.082 -5.523 -9.450 1.00 98.81 429 ALA A N 1
ATOM 3240 C CA . ALA A 1 429 ? -8.743 -4.112 -9.315 1.00 98.81 429 ALA A CA 1
ATOM 3241 C C . ALA A 1 429 ? -10.019 -3.271 -9.296 1.00 98.81 429 ALA A C 1
ATOM 3243 O O . ALA A 1 429 ? -10.832 -3.363 -10.214 1.00 98.81 429 ALA A O 1
ATOM 3244 N N . ILE A 1 430 ? -10.181 -2.417 -8.288 1.00 98.88 430 ILE A N 1
ATOM 3245 C CA . ILE A 1 430 ? -11.208 -1.376 -8.275 1.00 98.88 430 ILE A CA 1
ATOM 3246 C C . ILE A 1 430 ? -10.540 -0.032 -8.528 1.00 98.88 430 ILE A C 1
ATOM 3248 O O . ILE A 1 430 ? -9.647 0.369 -7.782 1.00 98.88 430 ILE A O 1
ATOM 3252 N N . SER A 1 431 ? -11.009 0.678 -9.550 1.00 98.31 431 SER A N 1
ATOM 3253 C CA . SER A 1 431 ? -10.539 2.023 -9.877 1.00 98.31 431 SER A CA 1
ATOM 3254 C C . SER A 1 431 ? -11.709 2.970 -10.116 1.00 98.31 431 SER A C 1
ATOM 3256 O O . SER A 1 431 ? -12.812 2.544 -10.446 1.00 98.31 431 SER A O 1
ATOM 3258 N N . GLY A 1 432 ? -11.475 4.269 -9.944 1.00 98.38 432 GLY A N 1
ATOM 3259 C CA . GLY A 1 432 ? -12.360 5.291 -10.502 1.00 98.38 432 GLY A CA 1
ATOM 3260 C C . GLY A 1 432 ? -12.059 5.470 -11.987 1.00 98.38 432 GLY A C 1
ATOM 3261 O O . GLY A 1 432 ? -10.942 5.200 -12.426 1.00 98.38 432 GLY A O 1
ATOM 3262 N N . ASP A 1 433 ? -13.014 5.964 -12.761 1.00 98.12 433 ASP A N 1
ATOM 3263 C CA . ASP A 1 433 ? -12.825 6.221 -14.196 1.00 98.12 433 ASP A CA 1
ATOM 3264 C C . ASP A 1 433 ? -11.625 7.138 -14.519 1.00 98.12 433 ASP A C 1
ATOM 3266 O O . ASP A 1 433 ? -10.853 6.842 -15.434 1.00 98.12 433 ASP A O 1
ATOM 3270 N N . GLY A 1 434 ? -11.394 8.183 -13.720 1.00 97.62 434 GLY A N 1
ATOM 3271 C CA . GLY A 1 434 ? -10.234 9.062 -13.860 1.00 97.62 434 GLY A CA 1
ATOM 3272 C C . GLY A 1 434 ? -8.898 8.346 -13.632 1.00 97.62 434 GLY A C 1
ATOM 3273 O O . GLY A 1 434 ? -7.969 8.531 -14.412 1.00 97.62 434 GLY A O 1
ATOM 3274 N N . GLY A 1 435 ? -8.801 7.507 -12.593 1.00 97.56 435 GLY A N 1
ATOM 3275 C CA . GLY A 1 435 ? -7.588 6.733 -12.288 1.00 97.56 435 GLY A CA 1
ATOM 3276 C C . GLY A 1 435 ? -7.325 5.642 -13.326 1.00 97.56 435 GLY A C 1
ATOM 3277 O O . GLY A 1 435 ? -6.211 5.521 -13.832 1.00 97.56 435 GLY A O 1
ATOM 3278 N N . PHE A 1 436 ? -8.370 4.915 -13.728 1.00 98.62 436 PHE A N 1
ATOM 3279 C CA . PHE A 1 436 ? -8.298 3.897 -14.775 1.00 98.62 436 PHE A CA 1
ATOM 3280 C C . PHE A 1 436 ? -7.719 4.459 -16.080 1.00 98.62 436 PHE A C 1
ATOM 3282 O O . PHE A 1 436 ? -6.820 3.859 -16.670 1.00 98.62 436 PHE A O 1
ATOM 3289 N N . MET A 1 437 ? -8.164 5.648 -16.497 1.00 98.31 437 MET A N 1
ATOM 3290 C CA . MET A 1 437 ? -7.687 6.293 -17.723 1.00 98.31 437 MET A CA 1
ATOM 3291 C C . MET A 1 437 ? -6.218 6.746 -17.676 1.00 98.31 437 MET A C 1
ATOM 3293 O O . MET A 1 437 ? -5.647 6.991 -18.737 1.00 98.31 437 MET A O 1
ATOM 3297 N N . MET A 1 438 ? -5.577 6.826 -16.502 1.00 98.00 438 MET A N 1
ATOM 3298 C CA . MET A 1 438 ? -4.160 7.209 -16.397 1.00 98.00 438 MET A CA 1
ATOM 3299 C C . MET A 1 438 ? -3.201 6.109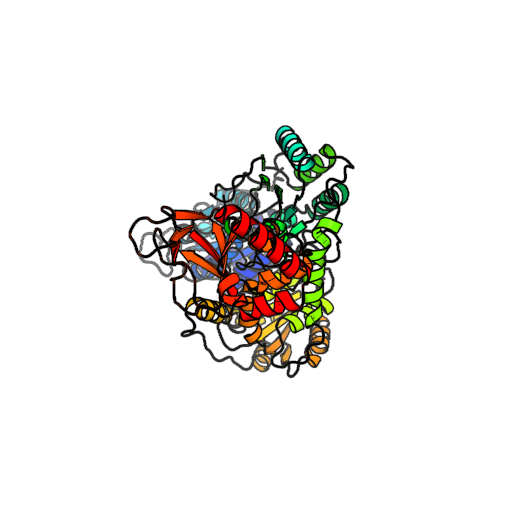 -16.866 1.00 98.00 438 MET A C 1
ATOM 3301 O O . MET A 1 438 ? -2.127 6.425 -17.375 1.00 98.00 438 MET A O 1
ATOM 3305 N N . ASN A 1 439 ? -3.580 4.834 -16.710 1.00 98.06 439 ASN A N 1
ATOM 3306 C CA . ASN A 1 439 ? -2.761 3.686 -17.118 1.00 98.06 439 ASN A CA 1
ATOM 3307 C C . ASN A 1 439 ? -3.535 2.648 -17.954 1.00 98.06 439 ASN A C 1
ATOM 3309 O O . ASN A 1 439 ? -3.135 1.490 -18.034 1.00 98.06 439 ASN A O 1
ATOM 3313 N N . VAL A 1 440 ? -4.626 3.046 -18.618 1.00 98.44 440 VAL A N 1
ATOM 3314 C CA . VAL A 1 440 ? -5.479 2.144 -19.418 1.00 98.44 440 VAL A CA 1
ATOM 3315 C C . VAL A 1 440 ? -4.713 1.361 -20.492 1.00 98.44 440 VAL A C 1
ATOM 3317 O O . VAL A 1 440 ? -5.096 0.247 -20.842 1.00 98.44 440 VAL A O 1
ATOM 3320 N N . GLN A 1 441 ? -3.596 1.902 -20.987 1.00 98.12 441 GLN A N 1
ATOM 3321 C CA . GLN A 1 441 ? -2.706 1.227 -21.931 1.00 98.12 441 GLN A CA 1
ATOM 3322 C C . GLN A 1 441 ? -2.180 -0.125 -21.426 1.00 98.12 441 GLN A C 1
ATOM 3324 O O . GLN A 1 441 ? -1.864 -0.982 -22.251 1.00 98.12 441 GLN A O 1
ATOM 3329 N N . ASP A 1 442 ? -2.118 -0.344 -20.108 1.00 98.56 442 ASP A N 1
ATOM 3330 C CA . ASP A 1 442 ? -1.655 -1.605 -19.523 1.00 98.56 442 ASP A CA 1
ATOM 3331 C C . ASP A 1 442 ? -2.671 -2.749 -19.664 1.00 98.56 442 ASP A C 1
ATOM 3333 O O . ASP A 1 442 ? -2.304 -3.907 -19.459 1.00 98.56 442 ASP A O 1
ATOM 3337 N N . LEU A 1 443 ? -3.898 -2.478 -20.138 1.00 98.69 443 LEU A N 1
ATOM 3338 C CA . LEU A 1 443 ? -4.786 -3.532 -20.644 1.00 98.69 443 LEU A CA 1
ATOM 3339 C C . LEU A 1 443 ? -4.120 -4.342 -21.763 1.00 98.69 443 LEU A C 1
ATOM 3341 O O . LEU A 1 443 ? -4.296 -5.555 -21.821 1.00 98.69 443 LEU A O 1
ATOM 3345 N N . GLU A 1 444 ? -3.317 -3.707 -22.624 1.00 98.75 444 GLU A N 1
ATOM 3346 C CA . GLU A 1 444 ? -2.566 -4.447 -23.644 1.00 98.75 444 GLU A CA 1
ATOM 3347 C C . GLU A 1 444 ? -1.570 -5.417 -23.008 1.00 98.75 444 GLU A C 1
ATOM 3349 O O . GLU A 1 444 ? -1.491 -6.568 -23.433 1.00 98.75 444 GLU A O 1
ATOM 3354 N N . THR A 1 445 ? -0.844 -4.975 -21.977 1.00 98.81 445 THR A N 1
ATOM 3355 C CA . THR A 1 445 ? 0.126 -5.810 -21.259 1.00 98.81 445 THR A CA 1
ATOM 3356 C C . THR A 1 445 ? -0.577 -7.012 -20.632 1.00 98.81 445 THR A C 1
ATOM 3358 O O . THR A 1 445 ? -0.164 -8.151 -20.839 1.00 98.81 445 THR A O 1
ATOM 3361 N N . ALA A 1 446 ? -1.681 -6.766 -19.928 1.00 98.75 446 ALA A N 1
ATOM 3362 C CA . ALA A 1 446 ? -2.521 -7.784 -19.312 1.00 98.75 446 ALA A CA 1
ATOM 3363 C C . ALA A 1 446 ? -3.015 -8.853 -20.302 1.00 98.75 446 ALA A C 1
ATOM 3365 O O . ALA A 1 446 ? -2.848 -10.051 -20.060 1.00 98.75 446 ALA A O 1
ATOM 3366 N N . VAL A 1 447 ? -3.591 -8.417 -21.428 1.00 98.75 447 VAL A N 1
ATOM 3367 C CA . VAL A 1 447 ? -4.147 -9.301 -22.464 1.00 98.75 447 VAL A CA 1
ATOM 3368 C C . VAL A 1 447 ? -3.039 -10.078 -23.171 1.00 98.75 447 VAL A C 1
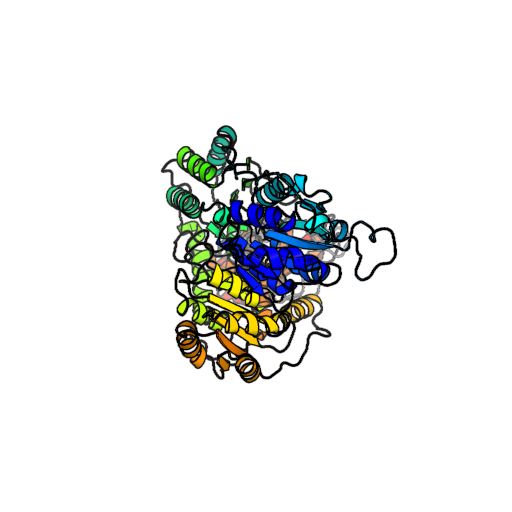ATOM 3370 O O . VAL A 1 447 ? -3.151 -11.290 -23.354 1.00 98.75 447 VAL A O 1
ATOM 3373 N N . ARG A 1 448 ? -1.927 -9.422 -23.531 1.00 98.75 448 ARG A N 1
ATOM 3374 C CA . ARG A 1 448 ? -0.782 -10.080 -24.182 1.00 98.75 448 ARG A CA 1
ATOM 3375 C C . ARG A 1 448 ? -0.175 -11.175 -23.307 1.00 98.75 448 ARG A C 1
ATOM 3377 O O . ARG A 1 448 ? 0.210 -12.217 -23.835 1.00 98.75 448 ARG A O 1
ATOM 3384 N N . LEU A 1 449 ? -0.103 -10.943 -21.996 1.00 98.56 449 LEU A N 1
ATOM 3385 C CA . LEU A 1 449 ? 0.372 -11.921 -21.015 1.00 98.56 449 LEU A CA 1
ATOM 3386 C C . LEU A 1 449 ? -0.697 -12.952 -20.615 1.00 98.56 449 LEU A C 1
ATOM 3388 O O . LEU A 1 449 ? -0.367 -13.906 -19.917 1.00 98.56 449 LEU A O 1
ATOM 3392 N N . LYS A 1 450 ? -1.950 -12.792 -21.069 1.00 98.25 450 LYS A N 1
ATOM 3393 C CA . LYS A 1 450 ? -3.092 -13.665 -20.749 1.00 98.25 450 LYS A CA 1
ATOM 3394 C C . LYS A 1 450 ? -3.288 -13.840 -19.243 1.00 98.25 450 LYS A C 1
ATOM 3396 O O . LYS A 1 450 ? -3.370 -14.958 -18.744 1.00 98.25 450 LYS A O 1
ATOM 3401 N N . LEU A 1 451 ? -3.308 -12.727 -18.514 1.00 98.38 451 LEU A N 1
ATOM 3402 C CA . LEU A 1 451 ? -3.461 -12.735 -17.061 1.00 98.38 451 LEU A CA 1
ATOM 3403 C C . LEU A 1 451 ? -4.946 -12.607 -16.690 1.00 98.38 451 LEU A C 1
ATOM 3405 O O . LEU A 1 451 ? -5.477 -11.501 -16.792 1.00 98.38 451 LEU A O 1
ATOM 3409 N N . PRO A 1 452 ? -5.621 -13.682 -16.237 1.00 98.25 452 PRO A N 1
ATOM 3410 C CA . PRO A 1 452 ? -7.032 -13.607 -15.880 1.00 98.25 452 PRO A CA 1
ATOM 3411 C C . PRO A 1 452 ? -7.218 -12.757 -14.624 1.00 98.25 452 PRO A C 1
ATOM 3413 O O . PRO A 1 452 ? -6.689 -13.081 -13.551 1.00 98.25 452 PRO A O 1
ATOM 3416 N N . MET A 1 453 ? -7.943 -11.650 -14.771 1.00 98.69 453 MET A N 1
ATOM 3417 C CA . MET A 1 453 ? -8.230 -10.688 -13.707 1.00 98.69 453 MET A CA 1
ATOM 3418 C C . MET A 1 453 ? -9.395 -9.776 -14.084 1.00 98.69 453 MET A C 1
ATOM 3420 O O . MET A 1 453 ? -9.721 -9.595 -15.258 1.00 98.69 453 MET A O 1
ATOM 3424 N N . VAL A 1 454 ? -9.986 -9.152 -13.069 1.00 98.94 454 VAL A N 1
ATOM 3425 C CA . VAL A 1 454 ? -11.145 -8.275 -13.231 1.00 98.94 454 VAL A CA 1
ATOM 3426 C C . VAL A 1 454 ? -10.775 -6.842 -12.867 1.00 98.94 454 VAL A C 1
ATOM 3428 O O . VAL A 1 454 ? -10.137 -6.593 -11.847 1.00 98.94 454 VAL A O 1
ATOM 3431 N N . ILE A 1 455 ? -11.209 -5.888 -13.685 1.00 98.88 455 ILE A N 1
ATOM 3432 C CA . ILE A 1 455 ? -11.111 -4.454 -13.432 1.00 98.88 455 ILE A CA 1
ATOM 3433 C C . ILE A 1 455 ? -12.528 -3.907 -13.301 1.00 98.88 455 ILE A C 1
ATOM 3435 O O . ILE A 1 455 ? -13.269 -3.852 -14.278 1.00 98.88 455 ILE A O 1
ATOM 3439 N N . LEU A 1 456 ? -12.905 -3.491 -12.097 1.00 98.94 456 LEU A N 1
ATOM 3440 C CA . LEU A 1 456 ? -14.185 -2.857 -11.806 1.00 98.94 456 LEU A CA 1
ATOM 3441 C C . LEU A 1 456 ? -13.999 -1.340 -11.724 1.00 98.94 456 LEU A C 1
ATOM 3443 O O . LEU A 1 456 ? -13.384 -0.822 -10.791 1.00 98.94 456 LEU A O 1
ATOM 3447 N N . ILE A 1 457 ? -14.555 -0.630 -12.698 1.00 98.88 457 ILE A N 1
ATOM 3448 C CA . ILE A 1 457 ? -14.502 0.826 -12.784 1.00 98.88 457 ILE A CA 1
ATOM 3449 C C . ILE A 1 457 ? -15.739 1.399 -12.096 1.00 98.88 457 ILE A C 1
ATOM 3451 O O . ILE A 1 457 ? -16.866 1.086 -12.473 1.00 98.88 457 ILE A O 1
ATOM 3455 N N . TRP A 1 458 ? -15.529 2.244 -11.092 1.00 98.69 458 TRP A N 1
ATOM 3456 C CA . TRP A 1 458 ? -16.573 3.064 -10.484 1.00 98.69 458 TRP A CA 1
ATOM 3457 C C . TRP A 1 458 ? -16.674 4.365 -11.272 1.00 98.69 458 TRP A C 1
ATOM 3459 O O . TRP A 1 458 ? -15.754 5.186 -11.237 1.00 98.69 458 TRP A O 1
ATOM 3469 N N . THR A 1 459 ? -17.772 4.537 -12.002 1.00 98.38 459 THR A N 1
ATOM 3470 C CA . THR A 1 459 ? -17.922 5.631 -12.968 1.00 98.38 459 THR A CA 1
ATOM 3471 C C . THR A 1 459 ? -18.861 6.714 -12.450 1.00 98.38 459 THR A C 1
ATOM 3473 O O . THR A 1 459 ? -20.056 6.475 -12.268 1.00 98.38 459 THR A O 1
ATOM 3476 N N . ASP A 1 460 ? -18.316 7.917 -12.259 1.00 96.94 460 ASP A N 1
ATOM 3477 C CA . ASP A 1 460 ? -19.030 9.155 -11.912 1.00 96.94 460 ASP A CA 1
ATOM 3478 C C . ASP A 1 460 ? -18.690 10.331 -12.852 1.00 96.94 460 ASP A C 1
ATOM 3480 O O . ASP A 1 460 ? -19.302 11.393 -12.758 1.00 96.94 460 ASP A O 1
ATOM 3484 N N . SER A 1 461 ? -17.770 10.135 -13.806 1.00 96.94 461 SER A N 1
ATOM 3485 C CA . SER A 1 461 ? -17.271 11.129 -14.775 1.00 96.94 461 SER A CA 1
ATOM 3486 C C . SER A 1 461 ? -16.675 12.381 -14.127 1.00 96.94 461 SER A C 1
ATOM 3488 O O . SER A 1 461 ? -16.733 13.482 -14.685 1.00 96.94 461 SER A O 1
ATOM 3490 N N . GLN A 1 462 ? -16.120 12.218 -12.925 1.00 94.88 462 GLN A N 1
ATOM 3491 C CA . GLN A 1 462 ? -15.577 13.299 -12.116 1.00 94.88 462 GLN A CA 1
ATOM 3492 C C . GLN A 1 462 ? -14.399 12.818 -11.266 1.00 94.88 462 GLN A C 1
ATOM 3494 O O . GLN A 1 462 ? -14.269 11.650 -10.915 1.00 94.88 462 GLN A O 1
ATOM 3499 N N . TYR A 1 463 ? -13.555 13.748 -10.818 1.00 96.12 463 TYR A N 1
ATOM 3500 C CA . TYR A 1 463 ? -12.627 13.463 -9.721 1.00 96.12 463 TYR A CA 1
ATOM 3501 C C . TYR A 1 463 ? -13.370 13.478 -8.371 1.00 96.12 463 TYR A C 1
ATOM 3503 O O . TYR A 1 463 ? -13.243 14.419 -7.581 1.00 96.12 463 TYR A O 1
ATOM 3511 N N . GLY A 1 464 ? -14.150 12.425 -8.096 1.00 93.00 464 GLY A N 1
ATOM 3512 C CA . GLY A 1 464 ? -15.130 12.372 -7.001 1.00 93.00 464 GLY A CA 1
ATOM 3513 C C . GLY A 1 464 ? -14.594 12.663 -5.590 1.00 93.00 464 GLY A C 1
ATOM 3514 O O . GLY A 1 464 ? -15.273 13.310 -4.793 1.00 93.00 464 GLY A O 1
ATOM 3515 N N . LEU A 1 465 ? -13.354 12.273 -5.260 1.00 93.69 465 LEU A N 1
ATOM 3516 C CA . LEU A 1 465 ? -12.763 12.614 -3.952 1.00 93.69 465 LEU A CA 1
ATOM 3517 C C . LEU A 1 465 ? -12.467 14.113 -3.826 1.00 93.69 465 LEU A C 1
ATOM 3519 O O . LEU A 1 465 ? -12.676 14.700 -2.764 1.00 93.69 465 LEU A O 1
ATOM 3523 N N . ILE A 1 466 ? -12.001 14.737 -4.911 1.00 93.81 466 ILE A N 1
ATOM 3524 C CA . ILE A 1 466 ? -11.732 16.178 -4.952 1.00 93.81 466 ILE A CA 1
ATOM 3525 C C . ILE A 1 466 ? -13.048 16.943 -4.850 1.00 93.81 466 ILE A C 1
ATOM 3527 O O . ILE A 1 466 ? -13.135 17.879 -4.054 1.00 93.81 466 ILE A O 1
ATOM 3531 N N . ARG A 1 467 ? -14.091 16.488 -5.560 1.00 92.88 467 ARG A N 1
ATOM 3532 C CA . ARG A 1 467 ? -15.456 17.010 -5.420 1.00 92.88 467 ARG A CA 1
ATOM 3533 C C . ARG A 1 467 ? -15.905 17.012 -3.968 1.00 92.88 467 ARG A C 1
ATOM 3535 O O . ARG A 1 467 ? -16.263 18.059 -3.435 1.00 92.88 467 ARG A O 1
ATOM 3542 N N . TRP A 1 468 ? -15.824 15.848 -3.328 1.00 91.69 468 TRP A N 1
ATOM 3543 C CA . TRP A 1 468 ? -16.258 15.652 -1.952 1.00 91.69 468 TRP A CA 1
ATOM 3544 C C . TRP A 1 468 ? -15.535 16.604 -0.989 1.00 91.69 468 TRP A C 1
ATOM 3546 O O . TRP A 1 468 ? -16.169 17.275 -0.175 1.00 91.69 468 TRP A O 1
ATOM 3556 N N . LYS A 1 469 ? -14.209 16.734 -1.111 1.00 88.62 469 LYS A N 1
ATOM 3557 C CA . LYS A 1 469 ? -13.420 17.636 -0.260 1.00 88.62 469 LYS A CA 1
ATOM 3558 C C . LYS A 1 469 ? -13.733 19.112 -0.515 1.00 88.62 469 LYS A C 1
ATOM 3560 O O . LYS A 1 469 ? -13.864 19.867 0.447 1.00 88.62 469 LYS A O 1
ATOM 3565 N N . GLN A 1 470 ? -13.882 19.524 -1.774 1.00 88.38 470 GLN A N 1
ATOM 3566 C CA . GLN A 1 470 ? -14.218 20.908 -2.108 1.00 88.38 470 GLN A CA 1
ATOM 3567 C C . GLN A 1 470 ? -15.622 21.289 -1.628 1.00 88.38 470 GLN A C 1
ATOM 3569 O O . GLN A 1 470 ? -15.796 22.358 -1.049 1.00 88.38 470 GLN A O 1
ATOM 3574 N N . GLU A 1 471 ? -16.611 20.410 -1.789 1.00 88.75 471 GLU A N 1
ATOM 3575 C CA . GLU A 1 471 ? -17.968 20.643 -1.289 1.00 88.75 471 GLU A CA 1
ATOM 3576 C C . GLU A 1 471 ? -18.000 20.718 0.240 1.00 88.75 471 GLU A C 1
ATOM 3578 O O . GLU A 1 471 ? -18.594 21.646 0.787 1.00 88.75 471 GLU A O 1
ATOM 3583 N N . ALA A 1 472 ? -17.299 19.815 0.931 1.00 82.88 472 ALA A N 1
ATOM 3584 C CA . ALA A 1 472 ? -17.210 19.836 2.389 1.00 82.88 472 ALA A CA 1
ATOM 3585 C C . ALA A 1 472 ? -16.530 21.107 2.930 1.00 82.88 472 ALA A C 1
ATOM 3587 O O . ALA A 1 472 ? -16.936 21.621 3.969 1.00 82.88 472 ALA A O 1
ATOM 3588 N N . GLN A 1 473 ? -15.503 21.621 2.245 1.00 85.50 473 GLN A N 1
ATOM 3589 C CA . GLN A 1 473 ? -14.734 22.779 2.712 1.00 85.50 473 GLN A CA 1
ATOM 3590 C C . GLN A 1 473 ? -15.308 24.128 2.252 1.00 85.50 473 GLN A C 1
ATOM 3592 O O . GLN A 1 473 ? -15.248 25.108 2.991 1.00 85.50 473 GLN A O 1
ATOM 3597 N N . PHE A 1 474 ? -15.823 24.205 1.025 1.00 89.19 474 PHE A N 1
ATOM 3598 C CA . PHE A 1 474 ? -16.181 25.464 0.363 1.00 89.19 474 PHE A CA 1
ATOM 3599 C C . PHE A 1 474 ? -17.656 25.551 -0.045 1.00 89.19 474 PHE A C 1
ATOM 3601 O O . PHE A 1 474 ? -18.073 26.590 -0.558 1.00 89.19 474 PHE A O 1
ATOM 3608 N N . GLY A 1 475 ? -18.438 24.478 0.122 1.00 89.81 475 GLY A N 1
ATOM 3609 C CA . GLY A 1 475 ? -19.836 24.406 -0.319 1.00 89.81 475 GLY A CA 1
ATOM 3610 C C . GLY A 1 475 ? -20.021 24.415 -1.843 1.00 89.81 475 GLY A C 1
ATOM 3611 O O . GLY A 1 475 ? -21.138 24.597 -2.320 1.00 89.81 475 GLY A O 1
ATOM 3612 N N . LYS A 1 476 ? -18.936 24.271 -2.615 1.00 90.94 476 LYS A N 1
ATOM 3613 C CA . LYS A 1 476 ? -18.910 24.274 -4.088 1.00 90.94 476 LYS A CA 1
ATOM 3614 C C . LYS A 1 476 ? -17.673 23.537 -4.606 1.00 90.94 476 LYS A C 1
ATOM 3616 O O . LYS A 1 476 ? -16.715 23.373 -3.858 1.00 90.94 476 LYS A O 1
ATOM 3621 N N . ASN A 1 477 ? -17.665 23.174 -5.887 1.00 92.38 477 ASN A N 1
ATOM 3622 C CA . ASN A 1 477 ? -16.549 22.498 -6.558 1.00 92.38 477 ASN A CA 1
ATOM 3623 C C . ASN A 1 477 ? -16.056 23.271 -7.808 1.00 92.38 477 ASN A C 1
ATOM 3625 O O . ASN A 1 477 ? -16.683 24.251 -8.224 1.00 92.38 477 ASN A O 1
ATOM 3629 N N . SER A 1 478 ? -14.900 22.888 -8.367 1.00 93.12 478 SER A N 1
ATOM 3630 C CA . SER A 1 478 ? -14.315 23.502 -9.569 1.00 93.12 478 SER A CA 1
ATOM 3631 C C . SER A 1 478 ? -13.475 22.534 -10.419 1.00 93.12 478 SER A C 1
ATOM 3633 O O . SER A 1 478 ? -12.589 21.865 -9.903 1.00 93.12 478 SER A O 1
ATOM 3635 N N . HIS A 1 479 ? -13.689 22.541 -11.744 1.00 93.31 479 HIS A N 1
ATOM 3636 C CA . HIS A 1 479 ? -12.828 21.911 -12.769 1.00 93.31 479 HIS A CA 1
ATOM 3637 C C . HIS A 1 479 ? -12.486 20.425 -12.546 1.00 93.31 479 HIS A C 1
ATOM 3639 O O . HIS A 1 479 ? -11.351 20.003 -12.758 1.00 93.31 479 HIS A O 1
ATOM 3645 N N . ILE A 1 480 ? -13.472 19.639 -12.125 1.00 94.69 480 ILE A N 1
ATOM 3646 C CA . ILE A 1 480 ? -13.315 18.211 -11.803 1.00 94.69 480 ILE A CA 1
ATOM 3647 C C . ILE A 1 480 ? -14.073 17.282 -12.753 1.00 94.69 480 ILE A C 1
ATOM 3649 O O . ILE A 1 480 ? -13.856 16.076 -12.696 1.00 94.69 480 ILE A O 1
ATOM 3653 N N . ASP A 1 481 ? -14.957 17.829 -13.587 1.00 95.00 481 ASP A N 1
ATOM 3654 C CA . ASP A 1 481 ? -15.770 17.086 -14.546 1.00 95.00 481 ASP A CA 1
ATOM 3655 C C . ASP A 1 481 ? -14.980 16.731 -15.806 1.00 95.00 481 ASP A C 1
ATOM 3657 O O . ASP A 1 481 ? -14.223 17.549 -16.341 1.00 95.00 481 ASP A O 1
ATOM 3661 N N . PHE A 1 482 ? -15.218 15.532 -16.330 1.00 96.50 482 PHE A N 1
ATOM 3662 C CA . PHE A 1 482 ? -14.685 15.083 -17.612 1.00 96.50 482 PHE A CA 1
ATOM 3663 C C . PHE A 1 482 ? -15.676 14.154 -18.322 1.00 96.50 482 PHE A C 1
ATOM 3665 O O . PHE A 1 482 ? -16.780 13.901 -17.851 1.00 96.50 482 PHE A O 1
ATOM 3672 N N . GLN A 1 483 ? -15.310 13.695 -19.517 1.00 95.62 483 GLN A N 1
ATOM 3673 C CA . GLN A 1 483 ? -16.078 12.710 -20.275 1.00 95.62 483 GLN A CA 1
ATOM 3674 C C . GLN A 1 483 ? -15.227 11.467 -20.494 1.00 95.62 483 GLN A C 1
ATOM 3676 O O . GLN A 1 483 ? -14.020 11.573 -20.717 1.00 95.62 483 GLN A O 1
ATOM 3681 N N . ASN A 1 484 ? -15.877 10.308 -20.478 1.00 97.50 484 ASN A N 1
ATOM 3682 C CA . ASN A 1 484 ? -15.231 9.016 -20.667 1.00 97.50 484 ASN A CA 1
ATOM 3683 C C . ASN A 1 484 ? -15.532 8.431 -22.057 1.00 97.50 484 ASN A C 1
ATOM 3685 O O . ASN A 1 484 ? -16.606 8.686 -22.616 1.00 97.50 484 ASN A O 1
ATOM 3689 N N . PRO A 1 485 ? -14.620 7.618 -22.621 1.00 97.38 485 PRO A N 1
ATOM 3690 C CA . PRO A 1 485 ? -14.957 6.743 -23.736 1.00 97.38 485 PRO A CA 1
ATOM 3691 C C . PRO A 1 485 ? -15.952 5.658 -23.294 1.00 97.38 485 PRO A C 1
ATOM 3693 O O . PRO A 1 485 ? -16.194 5.440 -22.109 1.00 97.38 485 PRO A O 1
ATOM 3696 N N . ASP A 1 486 ? -16.507 4.922 -24.256 1.00 98.50 486 ASP A N 1
ATOM 3697 C CA . ASP A 1 486 ? -17.284 3.723 -23.941 1.00 98.50 486 ASP A CA 1
ATOM 3698 C C . ASP A 1 486 ? -16.341 2.608 -23.457 1.00 98.50 486 ASP A C 1
ATOM 3700 O O . ASP A 1 486 ? -15.691 1.951 -24.271 1.00 98.50 486 ASP A O 1
ATOM 3704 N N . PHE A 1 487 ? -16.253 2.410 -22.138 1.00 98.69 487 PHE A N 1
ATOM 3705 C CA . PHE A 1 487 ? -15.311 1.468 -21.523 1.00 98.69 487 PHE A CA 1
ATOM 3706 C C . PHE A 1 487 ? -15.485 0.017 -21.981 1.00 98.69 487 PHE A C 1
ATOM 3708 O O . PHE A 1 487 ? -14.495 -0.703 -22.075 1.00 98.69 487 PHE A O 1
ATOM 3715 N N . VAL A 1 488 ? -16.704 -0.398 -22.346 1.00 98.75 488 VAL A N 1
ATOM 3716 C CA . VAL A 1 488 ? -16.954 -1.738 -22.902 1.00 98.75 488 VAL A CA 1
ATOM 3717 C C . VAL A 1 488 ? -16.235 -1.892 -24.239 1.00 98.75 488 VAL A C 1
ATOM 3719 O O . VAL A 1 488 ? -15.421 -2.795 -24.408 1.00 98.75 488 VAL A O 1
ATOM 3722 N N . LYS A 1 489 ? -16.465 -0.956 -25.166 1.00 98.81 489 LYS A N 1
ATOM 3723 C CA . LYS A 1 489 ? -15.818 -0.970 -26.487 1.00 98.81 489 LYS A CA 1
ATOM 3724 C C . LYS A 1 489 ? -14.314 -0.753 -26.394 1.00 98.81 489 LYS A C 1
ATOM 3726 O O . LYS A 1 489 ? -13.568 -1.265 -27.221 1.00 98.81 489 LYS A O 1
ATOM 3731 N N . LEU A 1 490 ? -13.868 0.036 -25.417 1.00 98.69 490 LEU A N 1
ATOM 3732 C CA . LEU A 1 490 ? -12.450 0.251 -25.168 1.00 98.69 490 LEU A CA 1
ATOM 3733 C C . LEU A 1 490 ? -11.770 -1.052 -24.737 1.00 98.69 490 LEU A C 1
ATOM 3735 O O . LEU A 1 490 ? -10.734 -1.390 -25.297 1.00 98.69 490 LEU A O 1
ATOM 3739 N N . ALA A 1 491 ? -12.368 -1.798 -23.804 1.00 98.75 491 ALA A N 1
ATOM 3740 C CA . ALA A 1 491 ? -11.865 -3.105 -23.388 1.00 98.75 491 ALA A CA 1
ATOM 3741 C C . ALA A 1 491 ? -11.791 -4.080 -24.574 1.00 98.75 491 ALA A C 1
ATOM 3743 O O . ALA A 1 491 ? -10.735 -4.658 -24.829 1.00 98.75 491 ALA A O 1
ATOM 3744 N N . GLU A 1 492 ? -12.863 -4.165 -25.368 1.00 98.69 492 GLU A N 1
ATOM 3745 C CA . GLU A 1 492 ? -12.912 -4.987 -26.585 1.00 98.69 492 GLU A CA 1
ATOM 3746 C C . GLU A 1 492 ? -11.823 -4.596 -27.598 1.00 98.69 492 GLU A C 1
ATOM 3748 O O . GLU A 1 492 ? -11.223 -5.463 -28.232 1.00 98.69 492 GLU A O 1
ATOM 3753 N N . ALA A 1 493 ? -11.512 -3.301 -27.731 1.00 98.62 493 ALA A N 1
ATOM 3754 C CA . ALA A 1 493 ? -10.454 -2.819 -28.618 1.00 98.62 493 ALA A CA 1
ATOM 3755 C C . ALA A 1 493 ? -9.043 -3.255 -28.179 1.00 98.62 493 ALA A C 1
ATOM 3757 O O . ALA A 1 493 ? -8.159 -3.379 -29.029 1.00 98.62 493 ALA A O 1
ATOM 3758 N N . PHE A 1 494 ? -8.831 -3.513 -26.884 1.00 98.62 494 PHE A N 1
ATOM 3759 C CA . PHE A 1 494 ? -7.606 -4.127 -26.358 1.00 98.62 494 PHE A CA 1
ATOM 3760 C C . PHE A 1 494 ? -7.622 -5.663 -26.417 1.00 98.62 494 PHE A C 1
ATOM 3762 O O . PHE A 1 494 ? -6.589 -6.281 -26.173 1.00 98.62 494 PHE A O 1
ATOM 3769 N N . GLY A 1 495 ? -8.758 -6.277 -26.764 1.00 98.50 495 GLY A N 1
ATOM 3770 C CA . GLY A 1 495 ? -8.949 -7.728 -26.753 1.00 98.50 495 GLY A CA 1
ATOM 3771 C C . GLY A 1 495 ? -9.406 -8.296 -25.406 1.00 98.50 495 GLY A C 1
ATOM 3772 O O . GLY A 1 495 ? -9.406 -9.510 -25.256 1.00 98.50 495 GLY A O 1
ATOM 3773 N N . ALA A 1 496 ? -9.793 -7.440 -24.456 1.00 98.69 496 ALA A N 1
ATOM 3774 C CA . ALA A 1 496 ? -10.393 -7.830 -23.183 1.00 98.69 496 ALA A CA 1
ATOM 3775 C C . ALA A 1 496 ? -11.924 -7.955 -23.302 1.00 98.69 496 ALA A C 1
ATOM 3777 O O . ALA A 1 496 ? -12.545 -7.442 -24.239 1.00 98.69 496 ALA A O 1
ATOM 3778 N N . ILE A 1 497 ? -12.559 -8.586 -22.316 1.00 98.88 497 ILE A N 1
ATOM 3779 C CA . ILE A 1 497 ? -14.020 -8.674 -22.224 1.00 98.88 497 ILE A CA 1
ATOM 3780 C C . ILE A 1 497 ? -14.562 -7.401 -21.567 1.00 98.88 497 ILE A C 1
ATOM 3782 O O . ILE A 1 497 ? -14.206 -7.078 -20.437 1.00 98.88 497 ILE A O 1
ATOM 3786 N N . GLY A 1 498 ? -15.465 -6.691 -22.245 1.00 98.75 498 GLY A N 1
ATOM 3787 C CA . GLY A 1 498 ? -16.168 -5.535 -21.686 1.00 98.75 498 GLY A CA 1
ATOM 3788 C C . GLY A 1 498 ? -17.559 -5.892 -21.153 1.00 98.75 498 GLY A C 1
ATOM 3789 O O . GLY A 1 498 ? -18.348 -6.551 -21.830 1.00 98.75 498 GLY A O 1
ATOM 3790 N N . LYS A 1 499 ? -17.904 -5.418 -19.953 1.00 98.75 499 LYS A N 1
ATOM 3791 C CA . LYS A 1 499 ? -19.243 -5.535 -19.352 1.00 98.75 499 LYS A CA 1
ATOM 3792 C C . LYS A 1 499 ? -19.676 -4.177 -18.789 1.00 98.75 499 LYS A C 1
ATOM 3794 O O . LYS A 1 499 ? -18.847 -3.409 -18.314 1.00 98.75 499 LYS A O 1
ATOM 3799 N N . ARG A 1 500 ? -20.978 -3.877 -18.819 1.00 98.62 500 ARG A N 1
ATOM 3800 C CA . ARG A 1 500 ? -21.558 -2.672 -18.198 1.00 98.62 500 ARG A CA 1
ATOM 3801 C C . ARG A 1 500 ? -22.725 -3.053 -17.303 1.00 98.62 500 ARG A C 1
ATOM 3803 O O . ARG A 1 500 ? -23.625 -3.765 -17.746 1.00 98.62 500 ARG A O 1
ATOM 3810 N N . ILE A 1 501 ? -22.726 -2.534 -16.081 1.00 98.69 501 ILE A N 1
ATOM 3811 C CA . ILE A 1 501 ? -23.814 -2.712 -15.121 1.00 98.69 501 ILE A CA 1
ATOM 3812 C C . ILE A 1 501 ? -24.955 -1.747 -15.450 1.00 98.69 501 ILE A C 1
ATOM 3814 O O . ILE A 1 501 ? -24.737 -0.545 -15.602 1.00 98.69 501 ILE A O 1
ATOM 3818 N N . GLN A 1 502 ? -26.178 -2.270 -15.559 1.00 98.00 502 GLN A N 1
ATOM 3819 C CA . GLN A 1 502 ? -27.384 -1.475 -15.838 1.00 98.00 502 GLN A CA 1
ATOM 3820 C C . GLN A 1 502 ? -28.357 -1.414 -14.652 1.00 98.00 502 GLN A C 1
ATOM 3822 O O . GLN A 1 502 ? -29.297 -0.622 -14.667 1.00 98.00 502 GLN A O 1
ATOM 3827 N N . SER A 1 503 ? -28.145 -2.244 -13.631 1.00 98.06 503 SER A N 1
ATOM 3828 C CA . SER A 1 503 ? -28.892 -2.240 -12.371 1.00 98.06 503 SER A CA 1
ATOM 3829 C C . SER A 1 503 ? -28.062 -2.897 -11.267 1.00 98.06 503 SER A C 1
ATOM 3831 O O . SER A 1 503 ? -27.228 -3.754 -11.558 1.00 98.06 503 SER A O 1
ATOM 3833 N N . ALA A 1 504 ? -28.314 -2.549 -10.001 1.00 97.31 504 ALA A N 1
ATOM 3834 C CA . ALA A 1 504 ? -27.608 -3.145 -8.860 1.00 97.31 504 ALA A CA 1
ATOM 3835 C C . ALA A 1 504 ? -27.691 -4.686 -8.846 1.00 97.31 504 ALA A C 1
ATOM 3837 O O . ALA A 1 504 ? -26.686 -5.356 -8.639 1.00 97.31 504 ALA A O 1
ATOM 3838 N N . ASP A 1 505 ? -28.854 -5.257 -9.178 1.00 97.25 505 ASP A N 1
ATOM 3839 C CA . ASP A 1 505 ? -29.075 -6.713 -9.161 1.00 97.25 505 ASP A CA 1
ATOM 3840 C C . ASP A 1 505 ? -28.260 -7.496 -10.205 1.00 97.25 505 ASP A C 1
ATOM 3842 O O . ASP A 1 505 ? -28.114 -8.712 -10.088 1.00 97.25 505 ASP A O 1
ATOM 3846 N N . GLN A 1 506 ? -27.718 -6.827 -11.229 1.00 97.75 506 GLN A N 1
ATOM 3847 C CA . GLN A 1 506 ? -26.850 -7.477 -12.217 1.00 97.75 506 GLN A CA 1
ATOM 3848 C C . GLN A 1 506 ? -25.427 -7.685 -11.693 1.00 97.75 506 GLN A C 1
ATOM 3850 O O . GLN A 1 506 ? -24.745 -8.606 -12.146 1.00 97.75 506 GLN A O 1
ATOM 3855 N N . LEU A 1 507 ? -24.970 -6.844 -10.759 1.00 98.19 507 LEU A N 1
ATOM 3856 C CA . LEU A 1 507 ? -23.576 -6.810 -10.325 1.00 98.19 507 LEU A CA 1
ATOM 3857 C C . LEU A 1 507 ? -23.079 -8.158 -9.765 1.00 98.19 507 LEU A C 1
ATOM 3859 O O . LEU A 1 507 ? -22.026 -8.596 -10.227 1.00 98.19 507 LEU A O 1
ATOM 3863 N N . PRO A 1 508 ? -23.803 -8.871 -8.873 1.00 98.12 508 PRO A N 1
ATOM 3864 C CA . PRO A 1 508 ? -23.339 -10.162 -8.357 1.00 98.12 508 PRO A CA 1
ATOM 3865 C C . PRO A 1 508 ? -23.079 -11.199 -9.456 1.00 98.12 508 PRO A C 1
ATOM 3867 O O . PRO A 1 508 ? -22.047 -11.868 -9.453 1.00 98.12 508 PRO A O 1
ATOM 3870 N N . GLY A 1 509 ? -24.001 -11.313 -10.420 1.00 98.19 509 GLY A N 1
ATOM 3871 C CA . GLY A 1 509 ? -23.881 -12.266 -11.525 1.00 98.19 509 GLY A CA 1
ATOM 3872 C C . GLY A 1 509 ? -22.715 -11.929 -12.453 1.00 98.19 509 GLY A C 1
ATOM 3873 O O . GLY A 1 509 ? -21.945 -12.816 -12.813 1.00 98.19 509 GLY A O 1
ATOM 3874 N N . VAL A 1 510 ? -22.546 -10.644 -12.783 1.00 98.62 510 VAL A N 1
ATOM 3875 C CA . VAL A 1 510 ? -21.437 -10.172 -13.627 1.00 98.62 510 VAL A CA 1
ATOM 3876 C C . VAL A 1 510 ? -20.088 -10.349 -12.928 1.00 98.62 510 VAL A C 1
ATOM 3878 O O . VAL A 1 510 ? -19.137 -10.771 -13.577 1.00 98.62 510 VAL A O 1
ATOM 3881 N N . LEU A 1 511 ? -19.993 -10.077 -11.621 1.00 98.56 511 LEU A N 1
ATOM 3882 C CA . LEU A 1 511 ? -18.767 -10.313 -10.849 1.00 98.56 511 LEU A CA 1
ATOM 3883 C C . LEU A 1 511 ? -18.395 -11.797 -10.821 1.00 98.56 511 LEU A C 1
ATOM 3885 O O . LEU A 1 511 ? -17.232 -12.123 -11.036 1.00 98.56 511 LEU A O 1
ATOM 3889 N N . SER A 1 512 ? -19.365 -12.686 -10.587 1.00 98.00 512 SER A N 1
ATOM 3890 C CA . SER A 1 512 ? -19.126 -14.133 -10.589 1.00 98.00 512 SER A CA 1
ATOM 3891 C C . SER A 1 512 ? -18.625 -14.613 -11.952 1.00 98.00 512 SER A C 1
ATOM 3893 O O . SER A 1 512 ? -17.588 -15.262 -12.017 1.00 98.00 512 SER A O 1
ATOM 3895 N N . GLU A 1 513 ? -19.315 -14.240 -13.038 1.00 98.31 513 GLU A N 1
ATOM 3896 C CA . GLU A 1 513 ? -18.913 -14.592 -14.409 1.00 98.31 513 GLU A CA 1
ATOM 3897 C C . GLU A 1 513 ? -17.510 -14.059 -14.733 1.00 98.31 513 GLU A C 1
ATOM 3899 O O . GLU A 1 513 ? -16.686 -14.771 -15.300 1.00 98.31 513 GLU A O 1
ATOM 3904 N N . ALA A 1 514 ? -17.218 -12.813 -14.350 1.00 98.50 514 ALA A N 1
ATOM 3905 C CA . ALA A 1 514 ? -15.935 -12.177 -14.623 1.00 98.50 514 ALA A CA 1
ATOM 3906 C C . ALA A 1 514 ? -14.774 -12.817 -13.850 1.00 98.50 514 ALA A C 1
ATOM 3908 O O . ALA A 1 514 ? -13.691 -12.972 -14.401 1.00 98.50 514 ALA A O 1
ATOM 3909 N N . LEU A 1 515 ? -14.986 -13.193 -12.586 1.00 97.88 515 LEU A N 1
ATOM 3910 C CA . LEU A 1 515 ? -13.961 -13.819 -11.743 1.00 97.88 515 LEU A CA 1
ATOM 3911 C C . LEU A 1 515 ? -13.680 -15.283 -12.115 1.00 97.88 515 LEU A C 1
ATOM 3913 O O . LEU A 1 515 ? -12.630 -15.805 -11.743 1.00 97.88 515 LEU A O 1
ATOM 3917 N N . GLU A 1 516 ? -14.616 -15.947 -12.796 1.00 97.25 516 GLU A N 1
ATOM 3918 C CA . GLU A 1 516 ? -14.453 -17.302 -13.338 1.00 97.25 516 GLU A CA 1
ATOM 3919 C C . GLU A 1 516 ? -13.879 -17.309 -14.762 1.00 97.25 516 GLU A C 1
ATOM 3921 O O . GLU A 1 516 ? -13.446 -18.358 -15.246 1.00 97.25 516 GLU A O 1
ATOM 3926 N N . ALA A 1 517 ? -13.869 -16.159 -15.440 1.00 97.00 517 ALA A N 1
ATOM 3927 C CA . ALA A 1 517 ? -13.319 -16.039 -16.778 1.00 97.00 517 ALA A CA 1
ATOM 3928 C C . ALA A 1 517 ? -11.793 -16.219 -16.766 1.00 97.00 517 ALA A C 1
ATOM 3930 O O . ALA A 1 517 ? -11.077 -15.605 -15.977 1.00 97.00 517 ALA A O 1
ATOM 3931 N N . ASP A 1 518 ? -11.287 -17.014 -17.708 1.00 96.75 518 ASP A N 1
ATOM 3932 C CA . ASP A 1 518 ? -9.851 -17.150 -17.978 1.00 96.75 518 ASP A CA 1
ATOM 3933 C C . ASP A 1 518 ? -9.367 -16.039 -18.936 1.00 96.75 518 ASP A C 1
ATOM 3935 O O . ASP A 1 518 ? -8.740 -16.299 -19.961 1.00 96.75 518 ASP A O 1
ATOM 3939 N N . ASP A 1 519 ? -9.759 -14.792 -18.653 1.00 97.94 519 ASP A N 1
ATOM 3940 C CA . ASP A 1 519 ? -9.489 -13.616 -19.489 1.00 97.94 519 ASP A CA 1
ATOM 3941 C C . ASP A 1 519 ? -9.423 -12.330 -18.641 1.00 97.94 519 ASP A C 1
ATOM 3943 O O . ASP A 1 519 ? -9.750 -12.317 -17.451 1.00 97.94 519 ASP A O 1
ATOM 3947 N N . VAL A 1 520 ? -9.004 -11.225 -19.255 1.00 98.81 520 VAL A N 1
ATOM 3948 C CA . VAL A 1 520 ? -9.077 -9.883 -18.674 1.00 98.81 520 VAL A CA 1
ATOM 3949 C C . VAL A 1 520 ? -10.495 -9.352 -18.863 1.00 98.81 520 VAL A C 1
ATOM 3951 O O . VAL A 1 520 ? -10.971 -9.217 -19.992 1.00 98.81 520 VAL A O 1
ATOM 3954 N N . VAL A 1 521 ? -11.169 -9.002 -17.767 1.00 98.88 521 VAL A N 1
ATOM 3955 C CA . VAL A 1 521 ? -12.544 -8.482 -17.807 1.00 98.88 521 VAL A CA 1
ATOM 3956 C C . VAL A 1 521 ? -12.600 -7.069 -17.246 1.00 98.88 521 VAL A C 1
ATOM 3958 O O . VAL A 1 521 ? -12.186 -6.825 -16.117 1.00 98.88 521 VAL A O 1
ATOM 3961 N N . VAL A 1 522 ? -13.157 -6.133 -18.011 1.00 98.94 522 VAL A N 1
ATOM 3962 C CA . VAL A 1 522 ? -13.414 -4.753 -17.585 1.00 98.94 522 VAL A CA 1
ATOM 3963 C C . VAL A 1 522 ? -14.911 -4.566 -17.372 1.00 98.94 522 VAL A C 1
ATOM 3965 O O . VAL A 1 522 ? -15.712 -4.763 -18.286 1.00 98.94 522 VAL A O 1
ATOM 3968 N N . ILE A 1 523 ? -15.291 -4.163 -16.164 1.00 98.94 523 ILE A N 1
ATOM 3969 C CA . ILE A 1 523 ? -16.669 -3.910 -15.755 1.00 98.94 523 ILE A CA 1
ATOM 3970 C C . ILE A 1 523 ? -16.835 -2.411 -15.503 1.00 98.94 523 ILE A C 1
ATOM 3972 O O . ILE A 1 523 ? -16.256 -1.862 -14.570 1.00 98.94 523 ILE A O 1
ATOM 3976 N N . ASP A 1 524 ? -17.662 -1.759 -16.311 1.00 98.81 524 ASP A N 1
ATOM 3977 C CA . ASP A 1 524 ? -18.125 -0.386 -16.103 1.00 98.81 524 ASP A CA 1
ATOM 3978 C C . ASP A 1 524 ? -19.337 -0.385 -15.155 1.00 98.81 524 ASP A C 1
ATOM 3980 O O . ASP A 1 524 ? -20.400 -0.923 -15.493 1.00 98.81 524 ASP A O 1
ATOM 3984 N N . CYS A 1 525 ? -19.169 0.181 -13.958 1.00 98.75 525 CYS A N 1
ATOM 3985 C CA . CYS A 1 525 ? -20.188 0.249 -12.918 1.00 98.75 525 CYS A CA 1
ATOM 3986 C C . CYS A 1 525 ? -20.465 1.707 -12.515 1.00 98.75 525 CYS A C 1
ATOM 3988 O O . CYS A 1 525 ? -19.715 2.286 -11.720 1.00 98.75 525 CYS A O 1
ATOM 3990 N N . PRO A 1 526 ? -21.573 2.304 -12.991 1.00 98.50 526 PRO A N 1
ATOM 3991 C CA . PRO A 1 526 ? -22.019 3.611 -12.520 1.00 98.50 526 PRO A CA 1
ATOM 3992 C C . PRO A 1 526 ? -22.237 3.612 -11.005 1.00 98.50 526 PRO A C 1
ATOM 3994 O O . PRO A 1 526 ? -22.938 2.738 -10.484 1.00 98.50 526 PRO A O 1
ATOM 3997 N N . VAL A 1 527 ? -21.670 4.599 -10.308 1.00 98.50 527 VAL A N 1
ATOM 3998 C CA . VAL A 1 527 ? -21.715 4.695 -8.840 1.00 98.50 527 VAL A CA 1
ATOM 3999 C C . VAL A 1 527 ? -22.498 5.921 -8.364 1.00 98.50 527 VAL A C 1
ATOM 4001 O O . VAL A 1 527 ? -22.374 7.007 -8.926 1.00 98.50 527 VAL A O 1
ATOM 4004 N N . ASP A 1 528 ? -23.309 5.758 -7.315 1.00 97.56 528 ASP A N 1
ATOM 4005 C CA . ASP A 1 528 ? -24.004 6.867 -6.650 1.00 97.56 528 ASP A CA 1
ATOM 4006 C C . ASP A 1 528 ? -23.122 7.479 -5.552 1.00 97.56 528 ASP A C 1
ATOM 4008 O O . ASP A 1 528 ? -23.068 7.002 -4.416 1.00 97.56 528 ASP A O 1
ATOM 4012 N N . TYR A 1 529 ? -22.424 8.562 -5.891 1.00 95.38 529 TYR A N 1
ATOM 4013 C CA . TYR A 1 529 ? -21.595 9.302 -4.941 1.00 95.38 529 TYR A CA 1
ATOM 4014 C C . TYR A 1 529 ? -22.322 10.399 -4.158 1.00 95.38 529 TYR A C 1
ATOM 4016 O O . TYR A 1 529 ? -21.673 11.067 -3.346 1.00 95.38 529 TYR A O 1
ATOM 4024 N N . ASP A 1 530 ? -23.650 10.531 -4.252 1.00 92.50 530 ASP A N 1
ATOM 4025 C CA . ASP A 1 530 ? -24.388 11.330 -3.260 1.00 92.50 530 ASP A CA 1
ATOM 4026 C C . ASP A 1 530 ? -24.212 10.746 -1.843 1.00 92.50 530 ASP A C 1
ATOM 4028 O O . ASP A 1 530 ? -24.321 11.453 -0.832 1.00 92.50 530 ASP A O 1
ATOM 4032 N N . GLU A 1 531 ? -23.869 9.458 -1.755 1.00 94.62 531 GLU A N 1
ATOM 4033 C CA . GLU A 1 531 ? -23.480 8.767 -0.526 1.00 94.62 531 GLU A CA 1
ATOM 4034 C C . GLU A 1 531 ? -22.241 9.378 0.154 1.00 94.62 531 GLU A C 1
ATOM 4036 O O . GLU A 1 531 ? -22.137 9.313 1.379 1.00 94.62 531 GLU A O 1
ATOM 4041 N N . ASN A 1 532 ? -21.338 10.046 -0.577 1.00 93.00 532 ASN A N 1
ATOM 4042 C CA . ASN A 1 532 ? -20.143 10.683 -0.003 1.00 93.00 532 ASN A CA 1
ATOM 4043 C C . ASN A 1 532 ? -20.527 11.747 1.040 1.00 93.00 532 ASN A C 1
ATOM 4045 O O . ASN A 1 532 ? -20.090 11.718 2.193 1.00 93.00 532 ASN A O 1
ATOM 4049 N N . MET A 1 533 ? -21.419 12.668 0.663 1.00 87.56 533 MET A N 1
ATOM 4050 C CA . MET A 1 533 ? -21.877 13.735 1.557 1.00 87.56 533 MET A CA 1
ATOM 4051 C C . MET A 1 533 ? -22.820 13.222 2.651 1.00 87.56 533 MET A C 1
ATOM 4053 O O . MET A 1 533 ? -22.881 13.804 3.737 1.00 87.56 533 MET A O 1
ATOM 4057 N N . LYS A 1 534 ? -23.564 12.134 2.402 1.00 90.81 534 LYS A N 1
ATOM 4058 C CA . LYS A 1 534 ? -24.353 11.455 3.447 1.00 90.81 534 LYS A CA 1
ATOM 4059 C C . LYS A 1 534 ? -23.434 10.831 4.497 1.00 90.81 534 LYS A C 1
ATOM 4061 O O . LYS A 1 534 ? -23.674 11.028 5.686 1.00 90.81 534 LYS A O 1
ATOM 4066 N N . LEU A 1 535 ? -22.349 10.180 4.073 1.00 89.69 535 LEU A N 1
ATOM 4067 C CA . LEU A 1 535 ? -21.344 9.631 4.977 1.00 89.69 535 LEU A CA 1
ATOM 4068 C C . LEU A 1 535 ? -20.688 10.738 5.809 1.00 89.69 535 LEU A C 1
ATOM 4070 O O . LEU A 1 535 ? -20.632 10.604 7.024 1.00 89.69 535 LEU A O 1
ATOM 4074 N N . SER A 1 536 ? -20.265 11.854 5.202 1.00 84.06 536 SER A N 1
ATOM 4075 C CA . SER A 1 536 ? -19.702 12.981 5.965 1.00 84.06 536 SER A CA 1
ATOM 4076 C C . SER A 1 536 ? -20.642 13.524 7.034 1.00 84.06 536 SER A C 1
ATOM 4078 O O . SER A 1 536 ? -20.194 13.758 8.152 1.00 84.06 536 SER A O 1
ATOM 4080 N N . ARG A 1 537 ? -21.927 13.718 6.709 1.00 83.56 537 ARG A N 1
ATOM 4081 C CA . ARG A 1 537 ? -22.925 14.186 7.683 1.00 83.56 537 ARG A CA 1
ATOM 4082 C C . ARG A 1 537 ? -23.081 13.194 8.829 1.00 83.56 537 ARG A C 1
ATOM 4084 O O . ARG A 1 537 ? -22.890 13.572 9.976 1.00 83.56 537 ARG A O 1
ATOM 4091 N N . ARG A 1 538 ? -23.290 11.917 8.503 1.00 84.38 538 ARG A N 1
ATOM 4092 C CA . ARG A 1 538 ? -23.436 10.844 9.492 1.00 84.38 538 ARG A CA 1
ATOM 4093 C C . ARG A 1 538 ? -22.216 10.721 10.410 1.00 84.38 538 ARG A C 1
ATOM 4095 O O . ARG A 1 538 ? -22.371 10.599 11.615 1.00 84.38 538 ARG A O 1
ATOM 4102 N N . LEU A 1 539 ? -20.999 10.779 9.862 1.00 80.50 539 LEU A N 1
ATOM 4103 C CA . LEU A 1 539 ? -19.769 10.741 10.665 1.00 80.50 539 LEU A CA 1
ATOM 4104 C C . LEU A 1 539 ? -19.598 12.001 11.531 1.00 80.50 539 LEU A C 1
ATOM 4106 O O . LEU A 1 539 ? -19.032 11.925 12.617 1.00 80.50 539 LEU A O 1
ATOM 4110 N N . GLY A 1 540 ? -20.096 13.155 11.077 1.00 70.69 540 GLY A N 1
ATOM 4111 C CA . GLY A 1 540 ? -20.137 14.389 11.869 1.00 70.69 540 GLY A CA 1
ATOM 4112 C C . GLY A 1 540 ? -21.158 14.360 13.013 1.00 70.69 540 GLY A C 1
ATOM 4113 O O . GLY A 1 540 ? -20.987 15.080 13.995 1.00 70.69 540 GLY A O 1
ATOM 4114 N N . GLU A 1 541 ? -22.188 13.519 12.904 1.00 69.12 541 GLU A N 1
ATOM 4115 C CA . GLU A 1 541 ? -23.214 13.302 13.932 1.00 69.12 541 GLU A CA 1
ATOM 4116 C C . GLU A 1 541 ? -22.769 12.316 15.023 1.00 69.12 541 GLU A C 1
ATOM 4118 O O . GLU A 1 541 ? -23.406 12.260 16.075 1.00 69.12 541 GLU A O 1
ATOM 4123 N N . ILE A 1 542 ? -21.676 11.563 14.814 1.00 67.44 542 ILE A N 1
ATOM 4124 C CA . ILE A 1 542 ? -21.151 10.629 15.817 1.00 67.44 542 ILE A CA 1
ATOM 4125 C C . ILE A 1 542 ? -20.813 11.410 17.099 1.00 67.44 542 ILE A C 1
ATOM 4127 O O . ILE A 1 542 ? -19.918 12.267 17.073 1.00 67.44 542 ILE A O 1
ATOM 4131 N N . PRO A 1 543 ? -21.486 11.116 18.231 1.00 57.38 543 PRO A N 1
ATOM 4132 C CA . PRO A 1 543 ? -21.243 11.816 19.479 1.00 57.38 543 PRO A CA 1
ATOM 4133 C C . PRO A 1 543 ? -19.785 11.702 19.903 1.00 57.38 543 PRO A C 1
ATOM 4135 O O . PRO A 1 543 ? -19.162 10.641 19.805 1.00 57.38 543 PRO A O 1
ATOM 4138 N N . THR A 1 544 ? -19.224 12.794 20.416 1.00 56.31 544 THR A N 1
ATOM 4139 C CA . THR A 1 544 ? -17.922 12.700 21.062 1.00 56.31 544 THR A CA 1
ATOM 4140 C C . THR A 1 544 ? -18.088 12.035 22.427 1.00 56.31 544 THR A C 1
ATOM 4142 O O . THR A 1 544 ? -19.016 12.371 23.164 1.00 56.31 544 THR A O 1
ATOM 4145 N N . THR A 1 545 ? -17.193 11.114 22.806 1.00 52.44 545 THR A N 1
ATOM 4146 C CA . THR A 1 545 ? -17.156 10.540 24.168 1.00 52.44 545 THR A CA 1
ATOM 4147 C C . THR A 1 545 ? -17.153 11.662 25.218 1.00 52.44 545 THR A C 1
ATOM 4149 O O . THR A 1 545 ? -17.777 11.561 26.272 1.00 52.44 545 THR A O 1
ATOM 4152 N N . THR A 1 546 ? -16.550 12.803 24.872 1.00 57.81 546 THR A N 1
ATOM 4153 C CA . THR A 1 546 ? -16.603 14.063 25.616 1.00 57.81 546 THR A CA 1
ATOM 4154 C C . THR A 1 546 ? -18.035 14.574 25.841 1.00 57.81 546 THR A C 1
ATOM 4156 O O . THR A 1 546 ? -18.379 14.861 26.983 1.00 57.81 546 THR A O 1
ATOM 4159 N N . ARG A 1 547 ? -18.908 14.641 24.819 1.00 72.62 547 ARG A N 1
ATOM 4160 C CA . ARG A 1 547 ? -20.320 15.070 24.970 1.00 72.62 547 ARG A CA 1
ATOM 4161 C C . ARG A 1 547 ? -21.101 14.163 25.905 1.00 72.62 547 ARG A C 1
ATOM 4163 O O . ARG A 1 547 ? -21.799 14.650 26.792 1.00 72.62 547 ARG A O 1
ATOM 4170 N N . LEU A 1 548 ? -20.970 12.852 25.715 1.00 71.25 548 LEU A N 1
ATOM 4171 C CA . LEU A 1 548 ? -21.672 11.878 26.543 1.00 71.25 548 LEU A CA 1
ATOM 4172 C C . LEU A 1 548 ? -21.218 11.968 28.006 1.00 71.25 548 LEU A C 1
ATOM 4174 O O . LEU A 1 548 ? -22.044 11.939 28.917 1.00 71.25 548 LEU A O 1
ATOM 4178 N N . ASN A 1 549 ? -19.913 12.131 28.231 1.00 71.12 549 ASN A N 1
ATOM 4179 C CA . ASN A 1 549 ? -19.351 12.321 29.564 1.00 71.12 549 ASN A CA 1
ATOM 4180 C C . ASN A 1 549 ? -19.831 13.626 30.209 1.00 71.12 549 ASN A C 1
ATOM 4182 O O . ASN A 1 549 ? -20.225 13.605 31.372 1.00 71.12 549 ASN A O 1
ATOM 4186 N N . TRP A 1 550 ? -19.882 14.732 29.463 1.00 81.31 550 TRP A N 1
ATOM 4187 C CA . TRP A 1 550 ? -20.412 15.998 29.973 1.00 81.31 550 TRP A CA 1
ATOM 4188 C C . TRP A 1 550 ? -21.888 15.907 30.341 1.00 81.31 550 TRP A C 1
ATOM 4190 O O . TRP A 1 550 ? -22.278 16.358 31.416 1.00 81.31 550 TRP A O 1
ATOM 4200 N N . LEU A 1 551 ? -22.703 15.257 29.509 1.00 82.25 551 LEU A N 1
ATOM 4201 C CA . LEU A 1 551 ? -24.100 14.990 29.836 1.00 82.25 551 LEU A CA 1
ATOM 4202 C C . LEU A 1 551 ? -24.227 14.144 31.110 1.00 82.25 551 LEU A C 1
ATOM 4204 O O . LEU A 1 551 ? -24.970 14.521 32.008 1.00 82.25 551 LEU A O 1
ATOM 4208 N N . LYS A 1 552 ? -23.449 13.063 31.255 1.00 79.56 552 LYS A N 1
ATOM 4209 C CA . LYS A 1 552 ? -23.438 12.243 32.483 1.00 79.56 552 LYS A CA 1
ATOM 4210 C C . LYS A 1 552 ? -23.048 13.042 33.735 1.00 79.56 552 LYS A C 1
ATOM 4212 O O . LYS A 1 552 ? -23.570 12.771 34.812 1.00 79.56 552 LYS A O 1
ATOM 4217 N N . GLN A 1 553 ? -22.142 14.011 33.600 1.00 76.31 553 GLN A N 1
ATOM 4218 C CA . GLN A 1 553 ? -21.660 14.855 34.701 1.00 76.31 553 GLN A CA 1
ATOM 4219 C C . GLN A 1 553 ? -22.577 16.045 35.017 1.00 76.31 553 GLN A C 1
ATOM 4221 O O . GLN A 1 553 ? -22.432 16.675 36.062 1.00 76.31 553 GLN A O 1
ATOM 4226 N N . THR A 1 554 ? -23.524 16.362 34.136 1.00 84.12 554 THR A N 1
ATOM 4227 C CA . THR A 1 554 ? -24.455 17.472 34.337 1.00 84.12 554 THR A CA 1
ATOM 4228 C C . THR A 1 554 ? -25.577 17.044 35.272 1.00 84.12 554 THR A C 1
ATOM 4230 O O . THR A 1 554 ? -26.306 16.105 34.953 1.00 84.12 554 THR A O 1
ATOM 4233 N N . ASP A 1 555 ? -25.792 17.779 36.371 1.00 81.44 555 ASP A N 1
ATOM 4234 C CA . ASP A 1 555 ? -26.861 17.513 37.356 1.00 81.44 555 ASP A CA 1
ATOM 4235 C C . ASP A 1 555 ? -28.208 17.187 36.674 1.00 81.44 555 ASP A C 1
ATOM 4237 O O . ASP A 1 555 ? -28.850 16.192 37.005 1.00 81.44 555 ASP A O 1
ATOM 4241 N N . LEU A 1 556 ? -28.586 17.971 35.655 1.00 83.38 556 LEU A N 1
ATOM 4242 C CA . LEU A 1 556 ? -29.844 17.834 34.912 1.00 83.38 556 LEU A CA 1
ATOM 4243 C C . LEU A 1 556 ? -30.023 16.478 34.202 1.00 83.38 556 LEU A C 1
ATOM 4245 O O . LEU A 1 556 ? -31.146 15.995 34.061 1.00 83.38 556 LEU A O 1
ATOM 4249 N N . PHE A 1 557 ? -28.933 15.877 33.732 1.00 85.25 557 PHE A N 1
ATOM 4250 C CA . PHE A 1 557 ? -28.947 14.668 32.904 1.00 85.25 557 PHE A CA 1
ATOM 4251 C C . PHE A 1 557 ? -28.382 13.439 33.636 1.00 85.25 557 PHE A C 1
ATOM 4253 O O . PHE A 1 557 ? -28.503 12.321 33.137 1.00 85.25 557 PHE A O 1
ATOM 4260 N N . SER A 1 558 ? -27.841 13.628 34.842 1.00 78.38 558 SER A N 1
ATOM 4261 C CA . SER A 1 558 ? -27.148 12.621 35.658 1.00 78.38 558 SER A CA 1
ATOM 4262 C C . SER A 1 558 ? -27.947 11.338 35.947 1.00 78.38 558 SER A C 1
ATOM 4264 O O . SER A 1 558 ? -27.358 10.278 36.146 1.00 78.38 558 SER A O 1
ATOM 4266 N N . GLY A 1 559 ? -29.284 11.400 35.944 1.00 74.69 559 GLY A N 1
ATOM 4267 C CA . GLY A 1 559 ? -30.161 10.239 36.148 1.00 74.69 559 GLY A CA 1
ATOM 4268 C C . GLY A 1 559 ? -30.572 9.487 34.872 1.00 74.69 559 GLY A C 1
ATOM 4269 O O . GLY A 1 559 ? -31.302 8.499 34.956 1.00 74.69 559 GLY A O 1
ATOM 4270 N N . CYS A 1 560 ? -30.169 9.944 33.684 1.00 80.50 560 CYS A N 1
ATOM 4271 C CA . CYS A 1 560 ? -30.564 9.316 32.421 1.00 80.50 560 CYS A CA 1
ATOM 4272 C C . CYS A 1 560 ? -29.701 8.089 32.095 1.00 80.50 560 CYS A C 1
ATOM 4274 O O . CYS A 1 560 ? -28.494 8.083 32.326 1.00 80.50 560 CYS A O 1
ATOM 4276 N N . GLY A 1 561 ? -30.311 7.058 31.500 1.00 74.56 561 GLY A N 1
ATOM 4277 C CA . GLY A 1 561 ? -29.572 5.910 30.965 1.00 74.56 561 GLY A CA 1
ATOM 4278 C C . GLY A 1 561 ? -28.719 6.288 29.748 1.00 74.56 561 GLY A C 1
ATOM 4279 O O . GLY A 1 561 ? -29.072 7.217 29.017 1.00 74.56 561 GLY A O 1
ATOM 4280 N N . SER A 1 562 ? -27.623 5.554 29.514 1.00 71.19 562 SER A N 1
ATOM 4281 C CA . SER A 1 562 ? -26.658 5.827 28.433 1.00 71.19 562 SER A CA 1
ATOM 4282 C C . SER A 1 562 ? -27.321 5.987 27.062 1.00 71.19 562 SER A C 1
ATOM 4284 O O . SER A 1 562 ? -27.098 7.010 26.427 1.00 71.19 562 SER A O 1
ATOM 4286 N N . ASP A 1 563 ? -28.228 5.087 26.671 1.00 67.81 563 ASP A N 1
ATOM 4287 C CA . ASP A 1 563 ? -28.938 5.141 25.380 1.00 67.81 563 ASP A CA 1
ATOM 4288 C C . ASP A 1 563 ? -29.718 6.454 25.192 1.00 67.81 563 ASP A C 1
ATOM 4290 O O . ASP A 1 563 ? -29.818 7.012 24.103 1.00 67.81 563 ASP A O 1
ATOM 4294 N N . SER A 1 564 ? -30.280 6.985 26.281 1.00 75.69 564 SER A N 1
ATOM 4295 C CA . SER A 1 564 ? -31.042 8.238 26.246 1.00 75.69 564 SER A CA 1
ATOM 4296 C C . SER A 1 564 ? -30.122 9.452 26.149 1.00 75.69 564 SER A C 1
ATOM 4298 O O . SER A 1 564 ? -30.444 10.419 25.460 1.00 75.69 564 SER A O 1
ATOM 4300 N N . LEU A 1 565 ? -28.966 9.390 26.814 1.00 79.38 565 LEU A N 1
ATOM 4301 C CA . LEU A 1 565 ? -27.931 10.414 26.718 1.00 79.38 565 LEU A CA 1
ATOM 4302 C C . LEU A 1 565 ? -27.274 10.429 25.342 1.00 79.38 565 LEU A C 1
ATOM 4304 O O . LEU A 1 565 ? -26.986 11.509 24.844 1.00 79.38 565 LEU A O 1
ATOM 4308 N N . GLU A 1 566 ? -27.092 9.272 24.707 1.00 69.69 566 GLU A N 1
ATOM 4309 C CA . GLU A 1 566 ? -26.587 9.170 23.335 1.00 69.69 566 GLU A CA 1
ATOM 4310 C C . GLU A 1 566 ? -27.517 9.901 22.366 1.00 69.69 566 GLU A C 1
ATOM 4312 O O . GLU A 1 566 ? -27.063 10.776 21.624 1.00 69.69 566 GLU A O 1
ATOM 4317 N N . VAL A 1 567 ? -28.828 9.653 22.460 1.00 73.38 567 VAL A N 1
ATOM 4318 C CA . VAL A 1 567 ? -29.831 10.361 21.651 1.00 73.38 567 VAL A CA 1
ATOM 4319 C C . VAL A 1 567 ? -29.772 11.868 21.897 1.00 73.38 567 VAL A C 1
ATOM 4321 O O . VAL A 1 567 ? -29.689 12.629 20.939 1.00 73.38 567 VAL A O 1
ATOM 4324 N N . ILE A 1 568 ? -29.759 12.325 23.154 1.00 80.50 568 ILE A N 1
ATOM 4325 C CA . ILE A 1 568 ? -29.675 13.765 23.464 1.00 80.50 568 ILE A CA 1
ATOM 4326 C C . ILE A 1 568 ? -28.372 14.365 22.922 1.00 80.50 568 ILE A C 1
ATOM 4328 O O . ILE A 1 568 ? -28.403 15.422 22.296 1.00 80.50 568 ILE A O 1
ATOM 4332 N N . SER A 1 569 ? -27.244 13.673 23.102 1.00 80.25 569 SER A N 1
ATOM 4333 C CA . SER A 1 569 ? -25.921 14.125 22.660 1.00 80.25 569 SER A CA 1
ATOM 4334 C C . SER A 1 569 ? -25.821 14.313 21.146 1.00 80.25 569 SER A C 1
ATOM 4336 O O . SER A 1 569 ? -25.106 15.210 20.696 1.00 80.25 569 SER A O 1
ATOM 4338 N N . SER A 1 570 ? -26.561 13.511 20.370 1.00 74.75 570 SER A N 1
ATOM 4339 C CA . SER A 1 570 ? -26.587 13.594 18.905 1.00 74.75 570 SER A CA 1
ATOM 4340 C C . SER A 1 570 ? -27.223 14.891 18.388 1.00 74.75 570 SER A C 1
ATOM 4342 O O . SER A 1 570 ? -26.898 15.340 17.294 1.00 74.75 570 SER A O 1
ATOM 4344 N N . PHE A 1 571 ? -28.071 15.538 19.198 1.00 82.69 571 PHE A N 1
ATOM 4345 C CA . PHE A 1 571 ? -28.715 16.813 18.868 1.00 82.69 571 PHE A CA 1
ATOM 4346 C C . PHE A 1 571 ? -28.002 18.038 19.455 1.00 82.69 571 PHE A C 1
ATOM 4348 O O . PHE A 1 571 ? -28.503 19.153 19.307 1.00 82.69 571 PHE A O 1
ATOM 4355 N N . MET A 1 572 ? -26.876 17.856 20.153 1.00 84.88 572 MET A N 1
ATOM 4356 C CA . MET A 1 572 ? -26.136 18.972 20.740 1.00 84.88 572 MET A CA 1
ATOM 4357 C C . MET A 1 572 ? -25.072 19.519 19.788 1.00 84.88 572 MET A C 1
ATOM 4359 O O . MET A 1 572 ? -24.254 18.773 19.245 1.00 84.88 572 MET A O 1
ATOM 4363 N N . GLU A 1 573 ? -25.030 20.842 19.661 1.00 82.88 573 GLU A N 1
ATOM 4364 C CA . GLU A 1 573 ? -24.010 21.577 18.913 1.00 82.88 573 GLU A CA 1
ATOM 4365 C C . GLU A 1 573 ? -22.928 22.117 19.845 1.00 82.88 573 GLU A C 1
ATOM 4367 O O . GLU A 1 573 ? -23.218 22.611 20.928 1.00 82.88 573 GLU A O 1
ATOM 4372 N N . GLU A 1 574 ? -21.671 22.089 19.420 1.00 83.25 574 GLU A N 1
ATOM 4373 C CA . GLU A 1 574 ? -20.572 22.673 20.189 1.00 83.25 574 GLU A CA 1
ATOM 4374 C C . GLU A 1 574 ? -20.310 24.113 19.736 1.00 83.25 574 GLU A C 1
ATOM 4376 O O . GLU A 1 574 ? -20.174 24.379 18.541 1.00 83.25 574 GLU A O 1
ATOM 4381 N N . ARG A 1 575 ? -20.238 25.054 20.684 1.00 90.12 575 ARG A N 1
ATOM 4382 C CA . ARG A 1 575 ? -19.945 26.471 20.421 1.00 90.12 575 ARG A CA 1
ATOM 4383 C C . ARG A 1 575 ? -18.816 26.963 21.313 1.00 90.12 575 ARG A C 1
ATOM 4385 O O . ARG A 1 575 ? -18.818 26.719 22.517 1.00 90.12 575 ARG A O 1
ATOM 4392 N N . SER A 1 576 ? -17.857 27.661 20.708 1.00 87.31 576 SER A N 1
ATOM 4393 C CA . SER A 1 576 ? -16.742 28.314 21.399 1.00 87.31 576 SER A CA 1
ATOM 4394 C C . SER A 1 576 ? -16.970 29.818 21.464 1.00 87.31 576 SER A C 1
ATOM 4396 O O . SER A 1 576 ? -17.395 30.413 20.478 1.00 87.31 576 SER A O 1
ATOM 4398 N N . TYR A 1 577 ? -16.625 30.411 22.600 1.00 88.62 577 TYR A N 1
ATOM 4399 C CA . TYR A 1 577 ? -16.760 31.834 22.877 1.00 88.62 577 TYR A CA 1
ATOM 4400 C C . TYR A 1 577 ? -15.419 32.406 23.336 1.00 88.62 577 TYR A C 1
ATOM 4402 O O . TYR A 1 577 ? -14.743 31.840 24.204 1.00 88.62 577 TYR A O 1
ATOM 4410 N N . LEU A 1 578 ? -15.037 33.548 22.772 1.00 87.44 578 LEU A N 1
ATOM 4411 C CA . LEU A 1 578 ? -13.876 34.325 23.187 1.00 87.44 578 LEU A CA 1
ATOM 4412 C C . LEU A 1 578 ? -14.122 34.999 24.542 1.00 87.44 578 LEU A C 1
ATOM 4414 O O . LEU A 1 578 ? -15.244 35.102 25.034 1.00 87.44 578 LEU A O 1
ATOM 4418 N N . ALA A 1 579 ? -13.052 35.482 25.172 1.00 89.06 579 ALA A N 1
ATOM 4419 C CA . ALA A 1 579 ? -13.151 36.132 26.471 1.00 89.06 579 ALA A CA 1
ATOM 4420 C C . ALA A 1 579 ? -14.112 37.335 26.445 1.00 89.06 579 ALA A C 1
ATOM 4422 O O . ALA A 1 579 ? -13.976 38.229 25.611 1.00 89.06 579 ALA A O 1
ATOM 4423 N N . SER A 1 580 ? -15.030 37.394 27.416 1.00 86.88 580 SER A N 1
ATOM 4424 C CA . SER A 1 580 ? -16.096 38.411 27.519 1.00 86.88 580 SER A CA 1
ATOM 4425 C C . SER A 1 580 ? -17.118 38.418 26.372 1.00 86.88 580 SER A C 1
ATOM 4427 O O . SER A 1 580 ? -17.910 39.356 26.282 1.00 86.88 580 SER A O 1
ATOM 4429 N N . GLU A 1 581 ? -17.125 37.403 25.504 1.00 92.75 581 GLU A N 1
ATOM 4430 C CA . GLU A 1 581 ? -18.133 37.270 24.454 1.00 92.75 581 GLU A CA 1
ATOM 4431 C C . GLU A 1 581 ? -19.501 36.898 25.044 1.00 92.75 581 GLU A C 1
ATOM 4433 O O . GLU A 1 581 ? -19.607 36.208 26.062 1.00 92.75 581 GLU A O 1
ATOM 4438 N N . LEU A 1 582 ? -20.561 37.394 24.411 1.00 91.56 582 LEU A N 1
ATOM 4439 C CA . LEU A 1 582 ? -21.938 37.159 24.821 1.00 91.56 582 LEU A CA 1
ATOM 4440 C C . LEU A 1 582 ? -22.361 35.725 24.480 1.00 91.56 582 LEU A C 1
ATOM 4442 O O . LEU A 1 582 ? -22.311 35.326 23.320 1.00 91.56 582 LEU A O 1
ATOM 4446 N N . ILE A 1 583 ? -22.830 34.979 25.483 1.00 90.88 583 ILE A N 1
ATOM 4447 C CA . ILE A 1 583 ? -23.389 33.632 25.294 1.00 90.88 583 ILE A CA 1
ATOM 4448 C C . ILE A 1 583 ? -24.911 33.718 25.155 1.00 90.88 583 ILE A C 1
ATOM 4450 O O . ILE A 1 583 ? -25.483 33.200 24.200 1.00 90.88 583 ILE A O 1
ATOM 4454 N N . CYS A 1 584 ? -25.579 34.413 26.081 1.00 88.50 584 CYS A N 1
ATOM 4455 C CA . CYS A 1 584 ? -26.999 34.742 25.963 1.00 88.50 584 CYS A CA 1
ATOM 4456 C C . CYS A 1 584 ? -27.327 36.062 26.668 1.00 88.50 584 CYS A C 1
ATOM 4458 O O . CYS A 1 584 ? -26.713 36.405 27.676 1.00 88.50 584 CYS A O 1
ATOM 4460 N N . GLU A 1 585 ? -28.321 36.793 26.171 1.00 88.62 585 GLU A N 1
ATOM 4461 C CA . GLU A 1 585 ? -28.682 38.130 26.657 1.00 88.62 585 GLU A CA 1
ATOM 4462 C C . GLU A 1 585 ? -30.029 38.133 27.389 1.00 88.62 585 GLU A C 1
ATOM 4464 O O . GLU A 1 585 ? -30.989 37.493 26.952 1.00 88.62 585 GLU A O 1
ATOM 4469 N N . LYS A 1 586 ? -30.107 38.870 28.506 1.00 86.44 586 LYS A N 1
ATOM 4470 C CA . LYS A 1 586 ? -31.348 39.103 29.258 1.00 86.44 586 LYS A CA 1
ATOM 4471 C C . LYS A 1 586 ? -32.412 39.737 28.357 1.00 86.44 586 LYS A C 1
ATOM 4473 O O . LYS A 1 586 ? -32.129 40.668 27.614 1.00 86.44 586 LYS A O 1
ATOM 4478 N N . GLY A 1 587 ? -33.657 39.282 28.479 1.00 82.88 587 GLY A N 1
ATOM 4479 C CA . GLY A 1 587 ? -34.794 39.849 27.748 1.00 82.88 587 GLY A CA 1
ATOM 4480 C C . GLY A 1 587 ? -34.914 39.397 26.291 1.00 82.88 587 GLY A C 1
ATOM 4481 O O . GLY A 1 587 ? -35.892 39.756 25.642 1.00 82.88 587 GLY A O 1
ATOM 4482 N N . VAL A 1 588 ? -33.977 38.586 25.789 1.00 83.25 588 VAL A N 1
ATOM 4483 C CA . VAL A 1 588 ? -34.069 37.980 24.457 1.00 83.25 588 VAL A CA 1
ATOM 4484 C C . VAL A 1 588 ? -34.850 36.669 24.530 1.00 83.25 588 VAL A C 1
ATOM 4486 O O . VAL A 1 588 ? -34.600 35.828 25.399 1.00 83.25 588 VAL A O 1
ATOM 4489 N N . ASP A 1 589 ? -35.773 36.480 23.590 1.00 77.25 589 ASP A N 1
ATOM 4490 C CA . ASP A 1 589 ? -36.420 35.194 23.350 1.00 77.25 589 ASP A CA 1
ATOM 4491 C C . ASP A 1 589 ? -35.415 34.267 22.664 1.00 77.25 589 ASP A C 1
ATOM 4493 O O . ASP A 1 589 ? -35.011 34.481 21.522 1.00 77.25 589 ASP A O 1
ATOM 4497 N N . SER A 1 590 ? -34.954 33.247 23.381 1.00 70.81 590 SER A N 1
ATOM 4498 C CA . SER A 1 590 ? -33.986 32.283 22.863 1.00 70.81 590 SER A CA 1
ATOM 4499 C C . SER A 1 590 ? -34.395 30.877 23.274 1.00 70.81 590 SER A C 1
ATOM 4501 O O . SER A 1 590 ? -34.672 30.601 24.442 1.00 70.81 590 SER A O 1
ATOM 4503 N N . SER A 1 591 ? -34.426 29.984 22.289 1.00 82.19 591 SER A N 1
ATOM 4504 C CA . SER A 1 591 ? -34.887 28.604 22.406 1.00 82.19 591 SER A CA 1
ATOM 4505 C C . SER A 1 591 ? -33.727 27.627 22.583 1.00 82.19 591 SER A C 1
ATOM 4507 O O . SER A 1 591 ? -33.731 26.580 21.955 1.00 82.19 591 SER A O 1
ATOM 4509 N N . GLU A 1 592 ? -32.711 27.960 23.375 1.00 91.81 592 GLU A N 1
ATOM 4510 C CA . GLU A 1 592 ? -31.502 27.129 23.506 1.00 91.81 592 GLU A CA 1
ATOM 4511 C C . GLU A 1 592 ? -31.196 26.790 24.971 1.00 91.81 592 GLU A C 1
ATOM 4513 O O . GLU A 1 592 ? -31.364 27.622 25.869 1.00 91.81 592 GLU A O 1
ATOM 4518 N N . VAL A 1 593 ? -30.763 25.562 25.231 1.00 91.38 593 VAL A N 1
ATOM 4519 C CA . VAL A 1 593 ? -30.197 25.149 26.521 1.00 91.38 593 VAL A CA 1
ATOM 4520 C C . VAL A 1 593 ? -28.697 25.018 26.347 1.00 91.38 593 VAL A C 1
ATOM 4522 O O . VAL A 1 593 ? -28.246 24.384 25.397 1.00 91.38 593 VAL A O 1
ATOM 4525 N N . PHE A 1 594 ? -27.934 25.600 27.262 1.00 92.69 594 PHE A N 1
ATOM 4526 C CA . PHE A 1 594 ? -26.481 25.586 27.221 1.00 92.69 594 PHE A CA 1
ATOM 4527 C C . PHE A 1 594 ? -25.939 24.719 28.346 1.00 92.69 594 PHE A C 1
ATOM 4529 O O . PHE A 1 594 ? -26.360 24.838 29.497 1.00 92.69 594 PHE A O 1
ATOM 4536 N N . LEU A 1 595 ? -24.962 23.891 28.015 1.00 92.25 595 LEU A N 1
ATOM 4537 C CA . LEU A 1 595 ? -24.147 23.142 28.952 1.00 92.25 595 LEU A CA 1
ATOM 4538 C C . LEU A 1 595 ? -22.702 23.609 28.804 1.00 92.25 595 LEU A C 1
ATOM 4540 O O . LEU A 1 595 ? -22.106 23.423 27.749 1.00 92.25 595 LEU A O 1
ATOM 4544 N N . LEU A 1 596 ? -22.138 24.221 29.842 1.00 89.19 596 LEU A N 1
ATOM 4545 C CA . LEU A 1 596 ? -20.738 24.640 29.857 1.00 89.19 596 LEU A CA 1
ATOM 4546 C C . LEU A 1 596 ? -19.833 23.404 29.939 1.00 89.19 596 LEU A C 1
ATOM 4548 O O . LEU A 1 596 ? -19.979 22.609 30.863 1.00 89.19 596 LEU A O 1
ATOM 4552 N N . VAL A 1 597 ? -18.911 23.245 28.991 1.00 87.25 597 VAL A N 1
ATOM 4553 C CA . VAL A 1 597 ? -18.009 22.079 28.897 1.00 87.25 597 VAL A CA 1
ATOM 4554 C C . VAL A 1 597 ? -16.529 22.436 28.973 1.00 87.25 597 VAL A C 1
ATOM 4556 O O . VAL A 1 597 ? -15.706 21.558 29.195 1.00 87.25 597 VAL A O 1
ATOM 4559 N N . ASP A 1 598 ? -16.177 23.711 28.834 1.00 82.25 598 ASP A N 1
ATOM 4560 C CA . ASP A 1 598 ? -14.828 24.202 29.120 1.00 82.25 598 ASP A CA 1
ATOM 4561 C C . ASP A 1 598 ? -14.853 25.705 29.435 1.00 82.25 598 ASP A C 1
ATOM 4563 O O . ASP A 1 598 ? -15.753 26.433 29.002 1.00 82.25 598 ASP A O 1
ATOM 4567 N N . GLY A 1 599 ? -13.857 26.179 30.180 1.00 85.56 599 GLY A N 1
ATOM 4568 C CA . GLY A 1 599 ? -13.758 27.566 30.631 1.00 85.56 599 GLY A CA 1
ATOM 4569 C C . GLY A 1 599 ? -14.781 27.942 31.709 1.00 85.56 599 GLY A C 1
ATOM 4570 O O . GLY A 1 599 ? -15.307 27.096 32.425 1.00 85.56 599 GLY A O 1
ATOM 4571 N N . GLN A 1 600 ? -15.040 29.241 31.855 1.00 88.81 600 GLN A N 1
ATOM 4572 C CA . GLN A 1 600 ? -15.987 29.779 32.841 1.00 88.81 600 GLN A CA 1
ATOM 4573 C C . GLN A 1 600 ? -17.022 30.649 32.147 1.00 88.81 600 GLN A C 1
ATOM 4575 O O . GLN A 1 600 ? -16.700 31.327 31.173 1.00 88.81 600 GLN A O 1
ATOM 4580 N N . ALA A 1 601 ? -18.238 30.705 32.680 1.00 89.75 601 ALA A N 1
ATOM 4581 C CA . ALA A 1 601 ? -19.245 31.674 32.255 1.00 89.75 601 ALA A CA 1
ATOM 4582 C C . ALA A 1 601 ? -19.705 32.515 33.447 1.00 89.75 601 ALA A C 1
ATOM 4584 O O . ALA A 1 601 ? -19.804 32.020 34.564 1.00 89.75 601 ALA A O 1
ATOM 4585 N N . VAL A 1 602 ? -19.977 33.800 33.232 1.00 88.81 602 VAL A N 1
ATOM 4586 C CA . VAL A 1 602 ? -20.393 34.724 34.293 1.00 88.81 602 VAL A CA 1
ATOM 4587 C C . VAL A 1 602 ? -21.828 35.156 34.049 1.00 88.81 602 VAL A C 1
ATOM 4589 O O . VAL A 1 602 ? -22.151 35.699 32.992 1.00 88.81 602 VAL A O 1
ATOM 4592 N N . VAL A 1 603 ? -22.683 34.928 35.043 1.00 87.81 603 VAL A N 1
ATOM 4593 C CA . VAL A 1 603 ? -24.085 35.354 35.031 1.00 87.81 603 VAL A CA 1
ATOM 4594 C C . VAL A 1 603 ? -24.197 36.758 35.620 1.00 87.81 603 VAL A C 1
ATOM 4596 O O . VAL A 1 603 ? -23.692 37.024 36.711 1.00 87.81 603 VAL A O 1
ATOM 4599 N N . HIS A 1 604 ? -24.891 37.644 34.908 1.00 83.62 604 HIS A N 1
ATOM 4600 C CA . HIS A 1 604 ? -25.180 39.017 35.308 1.00 83.62 604 HIS A CA 1
ATOM 4601 C C . HIS A 1 604 ? -26.682 39.187 35.562 1.00 83.62 604 HIS A C 1
ATOM 4603 O O . HIS A 1 604 ? -27.485 39.152 34.625 1.00 83.62 604 HIS A O 1
ATOM 4609 N N . ALA A 1 605 ? -27.052 39.386 36.832 1.00 65.75 605 ALA A N 1
ATOM 4610 C CA . ALA A 1 605 ? -28.440 39.399 37.292 1.00 65.75 605 ALA A CA 1
ATOM 4611 C C . ALA A 1 605 ? -28.892 40.731 37.947 1.00 65.75 605 ALA A C 1
ATOM 4613 O O . ALA A 1 605 ? -29.596 40.682 38.942 1.00 65.75 605 ALA A O 1
ATOM 4614 N N . SER A 1 606 ? -28.533 41.933 37.456 1.00 59.44 606 SER A N 1
ATOM 4615 C CA . SER A 1 606 ? -29.241 43.187 37.844 1.00 59.44 606 SER A CA 1
ATOM 4616 C C . SER A 1 606 ? -28.944 44.398 36.931 1.00 59.44 606 SER A C 1
ATOM 4618 O O . SER A 1 606 ? -27.948 44.401 36.209 1.00 59.44 606 SER A O 1
ATOM 4620 N N . GLU A 1 607 ? -29.823 45.416 36.970 1.00 51.59 607 GLU A N 1
ATOM 4621 C CA . GLU A 1 607 ? -29.751 46.692 36.219 1.00 51.59 607 GLU A CA 1
ATOM 4622 C C . GLU A 1 607 ? -29.085 47.859 36.993 1.00 51.59 607 GLU A C 1
ATOM 4624 O O . GLU A 1 607 ? -28.753 48.869 36.381 1.00 51.59 607 GLU A O 1
ATOM 4629 N N . ASP A 1 608 ? -28.787 47.716 38.294 1.00 44.88 608 ASP A N 1
ATOM 4630 C CA . ASP A 1 608 ? -28.453 48.858 39.179 1.00 44.88 608 ASP A CA 1
ATOM 4631 C C . ASP A 1 608 ? -27.003 48.890 39.716 1.00 44.88 608 ASP A C 1
ATOM 4633 O O . ASP A 1 608 ? -26.703 49.491 40.747 1.00 44.88 608 ASP A O 1
ATOM 4637 N N . GLY A 1 609 ? -26.045 48.270 39.023 1.00 43.09 609 GLY A N 1
ATOM 4638 C CA . GLY A 1 609 ? -24.612 48.489 39.294 1.00 43.09 609 GLY A CA 1
ATOM 4639 C C . GLY A 1 609 ? -24.037 47.838 40.566 1.00 43.09 609 GLY A C 1
ATOM 4640 O O . GLY A 1 609 ? -22.825 47.898 40.773 1.00 43.09 609 GLY A O 1
ATOM 4641 N N . GLN A 1 610 ? -24.845 47.140 41.368 1.00 47.28 610 GLN A N 1
ATOM 4642 C CA . GLN A 1 610 ? -24.381 46.081 42.272 1.00 47.28 610 GLN A CA 1
ATOM 4643 C C . GLN A 1 610 ? -24.763 44.735 41.651 1.00 47.28 610 GLN A C 1
ATOM 4645 O O . GLN A 1 610 ? -25.900 44.281 41.748 1.00 47.28 610 GLN A O 1
ATOM 4650 N N . ALA A 1 611 ? -23.829 44.151 40.901 1.00 51.62 611 ALA A N 1
ATOM 4651 C CA . ALA A 1 611 ? -24.052 42.900 40.191 1.00 51.62 611 ALA A CA 1
ATOM 4652 C C . ALA A 1 611 ? -23.702 41.714 41.094 1.00 51.62 611 ALA A C 1
ATOM 4654 O O . ALA A 1 611 ? -22.522 41.511 41.393 1.00 51.62 611 ALA A O 1
ATOM 4655 N N . ASP A 1 612 ? -24.695 40.896 41.439 1.00 53.53 612 ASP A N 1
ATOM 4656 C CA . ASP A 1 612 ? -24.445 39.507 41.813 1.00 53.53 612 ASP A CA 1
ATOM 4657 C C . ASP A 1 612 ? -23.841 38.812 40.589 1.00 53.53 612 ASP A C 1
ATOM 4659 O O . ASP A 1 612 ? -24.500 38.613 39.565 1.00 53.53 612 ASP A O 1
ATOM 4663 N N . ARG A 1 613 ? -22.535 38.545 40.660 1.00 71.19 613 ARG A N 1
ATOM 4664 C CA . ARG A 1 613 ? -21.789 37.816 39.633 1.00 71.19 613 ARG A CA 1
ATOM 4665 C C . ARG A 1 613 ? -21.633 36.386 40.107 1.00 71.19 613 ARG A C 1
ATOM 4667 O O . ARG A 1 613 ? -20.831 36.119 40.999 1.00 71.19 613 ARG A O 1
ATOM 4674 N N . VAL A 1 614 ? -22.377 35.478 39.493 1.00 81.62 614 VAL A N 1
ATOM 4675 C CA . VAL A 1 614 ? -22.212 34.043 39.732 1.00 81.62 614 VAL A CA 1
ATOM 4676 C C . VAL A 1 614 ? -21.326 33.482 38.625 1.00 81.62 614 VAL A C 1
ATOM 4678 O O . VAL A 1 614 ? -21.653 33.619 37.446 1.00 81.62 614 VAL A O 1
ATOM 4681 N N . SER A 1 615 ? -20.191 32.892 39.007 1.00 84.75 615 SER A N 1
ATOM 4682 C CA . SER A 1 615 ? -19.343 32.120 38.090 1.00 84.75 615 SER A CA 1
ATOM 4683 C C . SER A 1 615 ? -19.938 30.727 37.923 1.00 84.75 615 SER A C 1
ATOM 4685 O O . SER A 1 615 ? -20.266 30.069 38.911 1.00 84.75 615 SER A O 1
ATOM 4687 N N . LEU A 1 616 ? -20.089 30.297 36.679 1.00 87.88 616 LEU A N 1
ATOM 4688 C CA . LEU A 1 616 ? -20.446 28.943 36.297 1.00 87.88 616 LEU A CA 1
ATOM 4689 C C . LEU A 1 616 ? -19.167 28.216 35.895 1.00 87.88 616 LEU A C 1
ATOM 4691 O O . LEU A 1 616 ? -18.391 28.721 35.081 1.00 87.88 616 LEU A O 1
ATOM 4695 N N . GLU A 1 617 ? -18.988 27.029 36.460 1.00 87.44 617 GLU A N 1
ATOM 4696 C CA . GLU A 1 617 ? -17.892 26.118 36.139 1.00 87.44 617 GLU A CA 1
ATOM 4697 C C . GLU A 1 617 ? -18.375 25.029 35.162 1.00 87.44 617 GLU A C 1
ATOM 4699 O O . GLU A 1 617 ? -19.591 24.811 35.045 1.00 87.44 617 GLU A O 1
ATOM 4704 N N . PRO A 1 618 ? -17.462 24.338 34.455 1.00 86.12 618 PRO A N 1
ATOM 4705 C CA . PRO A 1 618 ? -17.825 23.250 33.552 1.00 86.12 618 PRO A CA 1
ATOM 4706 C C . PRO A 1 618 ? -18.730 22.203 34.223 1.00 86.12 618 PRO A C 1
ATOM 4708 O O . PRO A 1 618 ? -18.546 21.853 35.389 1.00 86.12 618 PRO A O 1
ATOM 4711 N N . GLY A 1 619 ? -19.738 21.730 33.490 1.00 82.00 619 GLY A N 1
ATOM 4712 C CA . GLY A 1 619 ? -20.847 20.905 33.985 1.00 82.00 619 GLY A CA 1
ATOM 4713 C C . GLY A 1 619 ? -22.105 21.708 34.345 1.00 82.00 619 GLY A C 1
ATOM 4714 O O . GLY A 1 619 ? -23.169 21.129 34.576 1.00 82.00 619 GLY A O 1
ATOM 4715 N N . ALA A 1 620 ? -22.028 23.043 34.371 1.00 86.94 620 ALA A N 1
ATOM 4716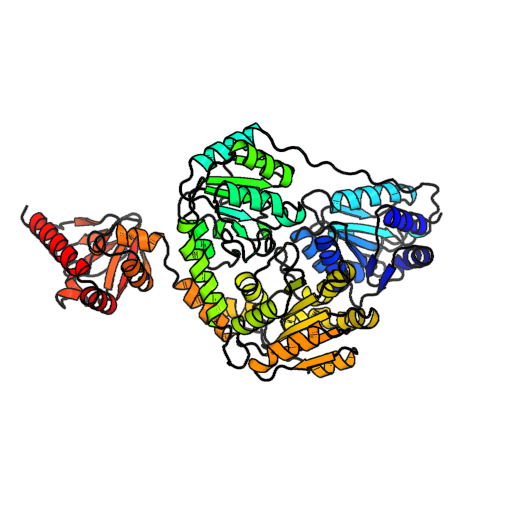 C CA . ALA A 1 620 ? -23.191 23.893 34.595 1.00 86.94 620 ALA A CA 1
ATOM 4717 C C . ALA A 1 620 ? -24.129 23.922 33.376 1.00 86.94 620 ALA A C 1
ATOM 4719 O O . ALA A 1 620 ? -23.724 24.268 32.267 1.00 86.94 620 ALA A O 1
ATOM 4720 N N . CYS A 1 621 ? -25.413 23.646 33.613 1.00 89.25 621 CYS A N 1
ATOM 4721 C CA . CYS A 1 621 ? -26.490 23.843 32.644 1.00 89.25 621 CYS A CA 1
ATOM 4722 C C . CYS A 1 621 ? -27.228 25.161 32.914 1.00 89.25 621 CYS A C 1
ATOM 4724 O O . CYS A 1 621 ? -27.571 25.450 34.067 1.00 89.25 621 CYS A O 1
ATOM 4726 N N . PHE A 1 622 ? -27.491 25.948 31.872 1.00 89.75 622 PHE A N 1
ATOM 4727 C CA . PHE A 1 622 ? -28.249 27.191 31.968 1.00 89.75 622 PHE A CA 1
ATOM 4728 C C . PHE A 1 622 ? -29.142 27.431 30.747 1.00 89.75 622 PHE A C 1
ATOM 4730 O O . PHE A 1 622 ? -28.892 26.973 29.632 1.00 89.75 622 PHE A O 1
ATOM 4737 N N . GLY A 1 623 ? -30.208 28.198 30.972 1.00 87.69 623 GLY A N 1
ATOM 4738 C CA . GLY A 1 623 ? -31.178 28.566 29.948 1.00 87.69 623 GLY A CA 1
ATOM 4739 C C . GLY A 1 623 ? -32.416 27.665 29.864 1.00 87.69 623 GLY A C 1
ATOM 4740 O O . GLY A 1 623 ? -33.425 28.079 29.295 1.00 87.69 623 GLY A O 1
ATOM 4741 N N . GLU A 1 624 ? -32.402 26.502 30.508 1.00 87.69 624 GLU A N 1
ATOM 4742 C CA . GLU A 1 624 ? -33.518 25.551 30.557 1.00 87.69 624 GLU A CA 1
ATOM 4743 C C . GLU A 1 624 ? -34.819 26.171 31.095 1.00 87.69 624 GLU A C 1
ATOM 4745 O O . GLU A 1 624 ? -35.907 25.867 30.608 1.00 87.69 624 GLU A O 1
ATOM 4750 N N . MET A 1 625 ? -34.716 27.106 32.047 1.00 82.62 625 MET A N 1
ATOM 4751 C CA . MET A 1 625 ? -35.879 27.732 32.684 1.00 82.62 625 MET A CA 1
ATOM 4752 C C . MET A 1 625 ? -36.663 28.664 31.767 1.00 82.62 625 MET A C 1
ATOM 4754 O O . MET A 1 625 ? -37.890 28.666 31.822 1.00 82.62 625 MET A O 1
ATOM 4758 N N . ALA A 1 626 ? -35.978 29.417 30.905 1.00 82.38 626 ALA A N 1
ATOM 4759 C CA . ALA A 1 626 ? -36.633 30.290 29.930 1.00 82.38 626 ALA A CA 1
ATOM 4760 C C . ALA A 1 626 ? -37.494 29.466 28.959 1.00 82.38 626 ALA A C 1
ATOM 4762 O O . ALA A 1 626 ? -38.625 29.828 28.643 1.00 82.38 626 ALA A O 1
ATOM 4763 N N . ILE A 1 627 ? -36.992 28.288 28.572 1.00 84.75 627 ILE A N 1
ATOM 4764 C CA . ILE A 1 627 ? -37.698 27.364 27.683 1.00 84.75 627 ILE A CA 1
ATOM 4765 C C . ILE A 1 627 ? -38.894 26.726 28.384 1.00 84.75 627 ILE A C 1
ATOM 4767 O O . ILE A 1 627 ? -39.919 26.520 27.747 1.00 84.75 627 ILE A O 1
ATOM 4771 N N . LEU A 1 628 ? -38.794 26.397 29.670 1.00 80.12 628 LEU A N 1
ATOM 4772 C CA . LEU A 1 628 ? -39.903 25.788 30.407 1.00 80.12 628 LEU A CA 1
ATOM 4773 C C . LEU A 1 628 ? -41.012 26.772 30.763 1.00 80.12 628 LEU A C 1
ATOM 4775 O O . LEU A 1 628 ? -42.186 26.420 30.688 1.00 80.12 628 LEU A O 1
ATOM 4779 N N . ALA A 1 629 ? -40.637 27.983 31.173 1.00 80.81 629 ALA A N 1
ATOM 4780 C CA . ALA A 1 629 ? -41.579 29.020 31.572 1.00 80.81 629 ALA A CA 1
ATOM 4781 C C . ALA A 1 629 ? -42.204 29.751 30.375 1.00 80.81 629 ALA A C 1
ATOM 4783 O O . ALA A 1 629 ? -43.156 30.500 30.576 1.00 80.81 629 ALA A O 1
ATOM 4784 N N . ASP A 1 630 ? -41.676 29.535 29.164 1.00 82.19 630 ASP A N 1
ATOM 4785 C CA . ASP A 1 630 ? -42.048 30.277 27.955 1.00 82.19 630 ASP A CA 1
ATOM 4786 C C . ASP A 1 630 ? -41.878 31.793 28.167 1.00 82.19 630 ASP A C 1
ATOM 4788 O O . ASP A 1 630 ? -42.769 32.599 27.907 1.00 82.19 630 ASP A O 1
ATOM 4792 N N . GLN A 1 631 ? -40.729 32.170 28.740 1.00 83.69 631 GLN A N 1
ATOM 4793 C CA . GLN A 1 631 ? -40.398 33.544 29.120 1.00 83.69 631 GLN A CA 1
ATOM 4794 C C . GLN A 1 631 ? -39.021 33.954 28.579 1.00 83.69 631 GLN A C 1
ATOM 4796 O O . GLN A 1 631 ? -38.143 33.095 28.443 1.00 83.69 631 GLN A O 1
ATOM 4801 N N . PRO A 1 632 ? -38.786 35.260 28.341 1.00 85.00 632 PRO A N 1
ATOM 4802 C CA . PRO A 1 632 ? -37.469 35.771 27.972 1.00 85.00 632 PRO A CA 1
ATOM 4803 C C . PRO A 1 632 ? -36.394 35.433 29.016 1.00 85.00 632 PRO A C 1
ATOM 4805 O O . PRO A 1 632 ? -36.690 35.222 30.197 1.00 85.00 632 PRO A O 1
ATOM 4808 N N . ARG A 1 633 ? -35.116 35.430 28.609 1.00 86.12 633 ARG A N 1
ATOM 4809 C CA . ARG A 1 633 ? -33.991 35.155 29.527 1.00 86.12 633 ARG A CA 1
ATOM 4810 C C . ARG A 1 633 ? -33.999 36.107 30.727 1.00 86.12 633 ARG A C 1
ATOM 4812 O O . ARG A 1 633 ? -34.057 37.325 30.566 1.00 86.12 633 ARG A O 1
ATOM 4819 N N . SER A 1 634 ? -33.848 35.557 31.929 1.00 81.88 634 SER A N 1
ATOM 4820 C CA . SER A 1 634 ? -33.830 36.324 33.181 1.00 81.88 634 SER A CA 1
ATOM 4821 C C . SER A 1 634 ? -32.482 36.988 33.493 1.00 81.88 634 SER A C 1
ATOM 4823 O O . SER A 1 634 ? -32.429 37.877 34.342 1.00 81.88 634 SER A O 1
ATOM 4825 N N . ALA A 1 635 ? -31.402 36.579 32.822 1.00 85.56 635 ALA A N 1
ATOM 4826 C CA . ALA A 1 635 ? -30.048 37.079 33.047 1.00 85.56 635 ALA A CA 1
ATOM 4827 C C . ALA A 1 635 ? -29.209 37.050 31.761 1.00 85.56 635 ALA A C 1
ATOM 4829 O O . ALA A 1 635 ? -29.477 36.261 30.852 1.00 85.56 635 ALA A O 1
ATOM 4830 N N . THR A 1 636 ? -28.178 37.894 31.721 1.00 88.75 636 THR A N 1
ATOM 4831 C CA . THR A 1 636 ? -27.155 37.880 30.668 1.00 88.75 636 THR A CA 1
ATOM 4832 C C . THR A 1 636 ? -26.008 36.977 31.103 1.00 88.75 636 THR A C 1
ATOM 4834 O O . THR A 1 636 ? -25.566 37.055 32.249 1.00 88.75 636 THR A O 1
ATOM 4837 N N . VAL A 1 637 ? -25.509 36.138 30.200 1.00 91.56 637 VAL A N 1
ATOM 4838 C CA . VAL A 1 637 ? -24.365 35.253 30.434 1.00 91.56 637 VAL A CA 1
ATOM 4839 C C . VAL A 1 637 ? -23.276 35.579 29.421 1.00 91.56 637 VAL A C 1
ATOM 4841 O O . VAL A 1 637 ? -23.532 35.620 28.216 1.00 91.56 637 VAL A O 1
ATOM 4844 N N . VAL A 1 638 ? -22.063 35.808 29.917 1.00 92.62 638 VAL A N 1
ATOM 4845 C CA . VAL A 1 638 ? -20.874 36.081 29.100 1.00 92.62 638 VAL A CA 1
ATOM 4846 C C . VAL A 1 638 ? -19.772 35.079 29.410 1.00 92.62 638 VAL A C 1
ATOM 4848 O O . VAL A 1 638 ? -19.672 34.579 30.533 1.00 92.62 638 VAL A O 1
ATOM 4851 N N . ALA A 1 639 ? -18.923 34.801 28.430 1.00 91.12 639 ALA A N 1
ATOM 4852 C CA . ALA A 1 639 ? -17.743 33.977 28.621 1.00 91.12 639 ALA A CA 1
ATOM 4853 C C . ALA A 1 639 ? -16.734 34.658 29.563 1.00 91.12 639 ALA A C 1
ATOM 4855 O O . ALA A 1 639 ? -16.541 35.877 29.551 1.00 91.12 639 ALA A O 1
ATOM 4856 N N . GLY A 1 640 ? -16.073 33.854 30.390 1.00 87.31 640 GLY A N 1
ATOM 4857 C CA . GLY A 1 640 ? -15.084 34.283 31.369 1.00 87.31 640 GLY A CA 1
ATOM 4858 C C . GLY A 1 640 ? -13.788 34.786 30.733 1.00 87.31 640 GLY A C 1
ATOM 4859 O O . GLY A 1 640 ? -13.638 34.876 29.516 1.00 87.31 640 GLY A O 1
ATOM 4860 N N . LYS A 1 641 ? -12.800 35.115 31.573 1.00 84.38 641 LYS A N 1
ATOM 4861 C CA . LYS A 1 641 ? -11.540 35.750 31.131 1.00 84.38 641 LYS A CA 1
ATOM 4862 C C . LYS A 1 641 ? -10.707 34.905 30.162 1.00 84.38 641 LYS A C 1
ATOM 4864 O O . LYS A 1 641 ? -9.913 35.475 29.422 1.00 84.38 641 LYS A O 1
ATOM 4869 N N . ASN A 1 642 ? -10.899 33.589 30.165 1.00 82.00 642 ASN A N 1
ATOM 4870 C CA . ASN A 1 642 ? -10.175 32.646 29.313 1.00 82.00 642 ASN A CA 1
ATOM 4871 C C . ASN A 1 642 ? -11.037 32.114 28.150 1.00 82.00 642 ASN A C 1
ATOM 4873 O O . ASN A 1 642 ? -10.615 31.186 27.470 1.00 82.00 642 ASN A O 1
ATOM 4877 N N . GLY A 1 643 ? -12.224 32.689 27.917 1.00 88.31 643 GLY A N 1
ATOM 4878 C CA . GLY A 1 643 ? -13.223 32.125 27.007 1.00 88.31 643 GLY A CA 1
ATOM 4879 C C . GLY A 1 643 ? -14.052 31.010 27.652 1.00 88.31 643 GLY A C 1
ATOM 4880 O O . GLY A 1 643 ? -13.914 30.723 28.846 1.00 88.31 643 GLY A O 1
ATOM 4881 N N . ALA A 1 644 ? -14.950 30.427 26.860 1.00 90.56 644 ALA A N 1
ATOM 4882 C CA . ALA A 1 644 ? -15.827 29.332 27.268 1.00 90.56 644 ALA A CA 1
ATOM 4883 C C . ALA A 1 644 ? -16.190 28.439 26.074 1.00 90.56 644 ALA A C 1
ATOM 4885 O O . ALA A 1 644 ? -16.275 28.920 24.944 1.00 90.56 644 ALA A O 1
ATOM 4886 N N . GLN A 1 645 ? -16.474 27.163 26.326 1.00 89.38 645 GLN A N 1
ATOM 4887 C CA . GLN A 1 645 ? -17.101 26.267 25.354 1.00 89.38 645 GLN A CA 1
ATOM 4888 C C . GLN A 1 645 ? -18.399 25.703 25.914 1.00 89.38 645 GLN A C 1
ATOM 4890 O O . GLN A 1 645 ? -18.457 25.295 27.075 1.00 89.38 645 GLN A O 1
ATOM 4895 N N . THR A 1 646 ? -19.440 25.649 25.087 1.00 92.06 646 THR A N 1
ATOM 4896 C CA . THR A 1 646 ? -20.740 25.094 25.472 1.00 92.06 646 THR A CA 1
ATOM 4897 C C . THR A 1 646 ? -21.223 24.040 24.490 1.00 92.06 646 THR A C 1
ATOM 4899 O O . THR A 1 646 ? -21.053 24.198 23.282 1.00 92.06 646 THR A O 1
ATOM 4902 N N . LEU A 1 647 ? -21.934 23.039 24.999 1.00 90.56 647 LEU A N 1
ATOM 4903 C CA . LEU A 1 647 ? -22.855 22.223 24.219 1.00 90.56 647 LEU A CA 1
ATOM 4904 C C . LEU A 1 647 ? -24.242 22.866 24.248 1.00 90.56 647 LEU A C 1
ATOM 4906 O O . LEU A 1 647 ? -24.760 23.187 25.316 1.00 90.56 647 LEU A O 1
ATOM 4910 N N . VAL A 1 648 ? -24.841 23.051 23.081 1.00 91.69 648 VAL A N 1
ATOM 4911 C CA . VAL A 1 648 ? -26.099 23.770 22.887 1.00 91.69 648 VAL A CA 1
ATOM 4912 C C . VAL A 1 648 ? -27.159 22.805 22.387 1.00 91.69 648 VAL A C 1
ATOM 4914 O O . VAL A 1 648 ? -26.941 22.099 21.408 1.00 91.69 648 VAL A O 1
ATOM 4917 N N . LEU A 1 649 ? -28.308 22.775 23.056 1.00 91.06 649 LEU A N 1
ATOM 4918 C CA . LEU A 1 649 ? -29.451 21.940 22.702 1.00 91.06 649 LEU A CA 1
ATOM 4919 C C . LEU A 1 649 ? -30.649 22.818 22.322 1.00 91.06 649 LEU A C 1
ATOM 4921 O O . LEU A 1 649 ? -31.042 23.701 23.089 1.00 91.06 649 LEU A O 1
ATOM 4925 N N . ASP A 1 650 ? -31.260 22.554 21.164 1.00 89.62 650 ASP A N 1
ATOM 4926 C CA . ASP A 1 650 ? -32.490 23.235 20.737 1.00 89.62 650 ASP A CA 1
ATOM 4927 C C . ASP A 1 650 ? -33.634 22.945 21.725 1.00 89.62 650 ASP A C 1
ATOM 4929 O O . ASP A 1 650 ? -33.869 21.818 22.164 1.00 89.62 650 ASP A O 1
ATOM 4933 N N . GLY A 1 651 ? -34.378 23.985 22.076 1.00 86.12 651 GLY A N 1
ATOM 4934 C CA . GLY A 1 651 ? -35.437 23.968 23.073 1.00 86.12 651 GLY A CA 1
ATOM 4935 C C . GLY A 1 651 ? -36.611 23.067 22.722 1.00 86.12 651 GLY A C 1
ATOM 4936 O O . GLY A 1 651 ? -37.253 22.534 23.627 1.00 86.12 651 GLY A O 1
ATOM 4937 N N . ARG A 1 652 ? -36.893 22.853 21.432 1.00 85.69 652 ARG A N 1
ATOM 4938 C CA . ARG A 1 652 ? -37.908 21.887 20.985 1.00 85.69 652 ARG A CA 1
ATOM 4939 C C . ARG A 1 652 ? -37.439 20.472 21.281 1.00 85.69 652 ARG A C 1
ATOM 4941 O O . ARG A 1 652 ? -38.195 19.703 21.867 1.00 85.69 652 ARG A O 1
ATOM 4948 N N . VAL A 1 653 ? -36.178 20.171 20.967 1.00 85.06 653 VAL A N 1
ATOM 4949 C CA . VAL A 1 653 ? -35.559 18.874 21.273 1.00 85.06 653 VAL A CA 1
ATOM 4950 C C . VAL A 1 653 ? -35.503 18.657 22.784 1.00 85.06 653 VAL A C 1
ATOM 4952 O O . VAL A 1 653 ? -35.848 17.581 23.263 1.00 85.06 653 VAL A O 1
ATOM 4955 N N . PHE A 1 654 ? -35.170 19.693 23.557 1.00 87.31 654 PHE A N 1
ATOM 4956 C CA . PHE A 1 654 ? -35.186 19.633 25.017 1.00 87.31 654 PHE A CA 1
ATOM 4957 C C . PHE A 1 654 ? -36.588 19.344 25.585 1.00 87.31 654 PHE A C 1
ATOM 4959 O O . PHE A 1 654 ? -36.740 18.473 26.444 1.00 87.31 654 PHE A O 1
ATOM 4966 N N . ARG A 1 655 ? -37.636 20.016 25.083 1.00 85.62 655 ARG A N 1
ATOM 4967 C CA . ARG A 1 655 ? -39.033 19.750 25.481 1.00 85.62 655 ARG A CA 1
ATOM 4968 C C . ARG A 1 655 ? -39.471 18.331 25.103 1.00 85.62 655 ARG A C 1
ATOM 4970 O O . ARG A 1 655 ? -40.132 17.667 25.899 1.00 85.62 655 ARG A O 1
ATOM 4977 N N . GLU A 1 656 ? -39.087 17.839 23.929 1.00 83.31 656 GLU A N 1
ATOM 4978 C CA . GLU A 1 656 ? -39.351 16.452 23.536 1.00 83.31 656 GLU A CA 1
ATOM 4979 C C . GLU A 1 656 ? -38.616 15.440 24.420 1.00 83.31 656 GLU A C 1
ATOM 4981 O O . GLU A 1 656 ? -39.203 14.426 24.806 1.00 83.31 656 GLU A O 1
ATOM 4986 N N . ALA A 1 657 ? -37.358 15.716 24.771 1.00 82.88 657 ALA A N 1
ATOM 4987 C CA . ALA A 1 657 ? -36.574 14.875 25.666 1.00 82.88 657 ALA A CA 1
ATOM 4988 C C . ALA A 1 657 ? -37.241 14.773 27.045 1.00 82.88 657 ALA A C 1
ATOM 4990 O O . ALA A 1 657 ? -37.388 13.670 27.560 1.00 82.88 657 ALA A O 1
ATOM 4991 N N . LEU A 1 658 ? -37.745 15.883 27.596 1.00 82.31 658 LEU A N 1
ATOM 4992 C CA . LEU A 1 658 ? -38.509 15.896 28.851 1.00 82.31 658 LEU A CA 1
ATOM 4993 C C . LEU A 1 658 ? -39.777 15.031 28.799 1.00 82.31 658 LEU A C 1
ATOM 4995 O O . LEU A 1 658 ? -40.087 14.343 29.770 1.00 82.31 658 LEU A O 1
ATOM 4999 N N . LEU A 1 659 ? -40.507 15.043 27.677 1.00 80.88 659 LEU A N 1
ATOM 5000 C CA . LEU A 1 659 ? -41.712 14.220 27.503 1.00 80.88 659 LEU A CA 1
ATOM 5001 C C . LEU A 1 659 ? -41.389 12.725 27.408 1.00 80.88 659 LEU A C 1
ATOM 5003 O O . LEU A 1 659 ? -42.168 11.894 27.873 1.00 80.88 659 LEU A O 1
ATOM 5007 N N . LYS A 1 660 ? -40.255 12.383 26.792 1.00 80.19 660 LYS A N 1
ATOM 5008 C CA . LYS A 1 660 ? -39.823 10.995 26.576 1.00 80.19 660 LYS A CA 1
ATOM 5009 C C . LYS A 1 660 ? -39.038 10.419 27.761 1.00 80.19 660 LYS A C 1
ATOM 5011 O O . LYS A 1 660 ? -39.008 9.203 27.910 1.00 80.19 660 LYS A O 1
ATOM 5016 N N . GLN A 1 661 ? -38.425 11.263 28.595 1.00 82.94 661 GLN A N 1
ATOM 5017 C CA . GLN A 1 661 ? -37.526 10.870 29.687 1.00 82.94 661 GLN A CA 1
ATOM 5018 C C . GLN A 1 661 ? -37.963 11.493 31.025 1.00 82.94 661 GLN A C 1
ATOM 5020 O O . GLN A 1 661 ? -37.478 12.565 31.404 1.00 82.94 661 GLN A O 1
ATOM 5025 N N . PRO A 1 662 ? -38.832 10.811 31.798 1.00 78.69 662 PRO A N 1
ATOM 5026 C CA . PRO A 1 662 ? -39.332 11.308 33.084 1.00 78.69 662 PRO A CA 1
ATOM 5027 C C . PRO A 1 662 ? -38.229 11.673 34.091 1.00 78.69 662 PRO A C 1
ATOM 5029 O O . PRO A 1 662 ? -38.425 12.547 34.937 1.00 78.69 662 PRO A O 1
ATOM 5032 N N . THR A 1 663 ? -37.056 11.037 33.995 1.00 81.19 663 THR A N 1
ATOM 5033 C CA . THR A 1 663 ? -35.921 11.285 34.891 1.00 81.19 663 THR A CA 1
ATOM 5034 C C . THR A 1 663 ? -35.346 12.692 34.758 1.00 81.19 663 THR A C 1
ATOM 5036 O O . THR A 1 663 ? -35.011 13.293 35.776 1.00 81.19 663 THR A O 1
ATOM 5039 N N . ILE A 1 664 ? -35.318 13.261 33.546 1.00 81.19 664 ILE A N 1
ATOM 5040 C CA . ILE A 1 664 ? -34.871 14.648 33.329 1.00 81.19 664 ILE A CA 1
ATOM 5041 C C . ILE A 1 664 ? -35.786 15.606 34.099 1.00 81.19 664 ILE A C 1
ATOM 5043 O O . ILE A 1 664 ? -35.311 16.511 34.777 1.00 81.19 664 ILE A O 1
ATOM 5047 N N . GLY A 1 665 ? -37.103 15.370 34.070 1.00 76.44 665 GLY A N 1
ATOM 5048 C CA . GLY A 1 665 ? -38.069 16.172 34.825 1.00 76.44 665 GLY A CA 1
ATOM 5049 C C . GLY A 1 665 ? -37.870 16.094 36.345 1.00 76.44 665 GLY A C 1
ATOM 5050 O O . GLY A 1 665 ? -38.003 17.105 37.036 1.00 76.44 665 GLY A O 1
ATOM 5051 N N . MET A 1 666 ? -37.509 14.920 36.875 1.00 79.31 666 MET A N 1
ATOM 5052 C CA . MET A 1 666 ? -37.216 14.749 38.305 1.00 79.31 666 MET A CA 1
ATOM 5053 C C . MET A 1 666 ? -35.934 15.468 38.737 1.00 79.31 666 MET A C 1
ATOM 5055 O O . MET A 1 666 ? -35.930 16.123 39.781 1.00 79.31 666 MET A O 1
ATOM 5059 N N . GLU A 1 667 ? -34.858 15.365 37.955 1.00 80.44 667 GLU A N 1
ATOM 5060 C CA . GLU A 1 667 ? -33.606 16.071 38.254 1.00 80.44 667 GLU A CA 1
ATOM 5061 C C . GLU A 1 667 ? -33.782 17.586 38.140 1.00 80.44 667 GLU A C 1
ATOM 5063 O O . GLU A 1 667 ? -33.323 18.329 39.005 1.00 80.44 667 GLU A O 1
ATOM 5068 N N . LEU A 1 668 ? -34.572 18.052 37.172 1.00 76.00 668 LEU A N 1
ATOM 5069 C CA . LEU A 1 668 ? -34.888 19.468 37.014 1.00 76.00 668 LEU A CA 1
ATOM 5070 C C . LEU A 1 668 ? -35.586 20.054 38.254 1.00 76.00 668 LEU A C 1
ATOM 5072 O O . LEU A 1 668 ? -35.231 21.144 38.706 1.00 76.00 668 LEU A O 1
ATOM 5076 N N . LEU A 1 669 ? -36.516 19.313 38.871 1.00 72.62 669 LEU A N 1
ATOM 5077 C CA . LEU A 1 669 ? -37.146 19.701 40.143 1.00 72.62 669 LEU A CA 1
ATOM 5078 C C . LEU A 1 669 ? -36.135 19.784 41.298 1.00 72.62 669 LEU A C 1
ATOM 5080 O O . LEU A 1 669 ? -36.213 20.701 42.120 1.00 72.62 669 LEU A O 1
ATOM 5084 N N . LYS A 1 670 ? -35.164 18.865 41.359 1.00 75.25 670 LYS A N 1
ATOM 5085 C CA . LYS A 1 670 ? -34.101 18.886 42.378 1.00 75.25 670 LYS A CA 1
ATOM 5086 C C . LYS A 1 670 ? -33.159 20.071 42.181 1.00 75.25 670 LYS A C 1
ATOM 5088 O O . LYS A 1 670 ? -32.865 20.778 43.146 1.00 75.25 670 LYS A O 1
ATOM 5093 N N . THR A 1 671 ? -32.727 20.330 40.948 1.00 69.06 671 THR A N 1
ATOM 5094 C CA . THR A 1 671 ? -31.873 21.475 40.606 1.00 69.06 671 THR A CA 1
ATOM 5095 C C . THR A 1 671 ? -32.577 22.796 40.915 1.00 69.06 671 THR A C 1
ATOM 5097 O O . THR A 1 671 ? -31.971 23.690 41.507 1.00 69.06 671 THR A O 1
ATOM 5100 N N . LEU A 1 672 ? -33.872 22.905 40.603 1.00 67.62 672 LEU A N 1
ATOM 5101 C CA . LEU A 1 672 ? -34.704 24.057 40.954 1.00 67.62 672 LEU A CA 1
ATOM 5102 C C . LEU A 1 672 ? -34.798 24.272 42.463 1.00 67.62 672 LEU A C 1
ATOM 5104 O O . LEU A 1 672 ? -34.568 25.382 42.941 1.00 67.62 672 LEU A O 1
ATOM 5108 N N . SER A 1 673 ? -35.081 23.210 43.221 1.00 64.31 673 SER A N 1
ATOM 5109 C CA . SER A 1 673 ? -35.131 23.270 44.683 1.00 64.31 673 SER A CA 1
ATOM 5110 C C . SER A 1 673 ? -33.790 23.718 45.273 1.00 64.31 673 SER A C 1
ATOM 5112 O O . SER A 1 673 ? -33.764 24.545 46.184 1.00 64.31 673 SER A O 1
ATOM 5114 N N . LYS A 1 674 ? -32.666 23.223 44.739 1.00 66.31 674 LYS A N 1
ATOM 5115 C CA . LYS A 1 674 ? -31.306 23.593 45.166 1.00 66.31 674 LYS A CA 1
ATOM 5116 C C . LYS A 1 674 ? -31.007 25.072 44.893 1.00 66.31 674 LYS A C 1
ATOM 5118 O O . LYS A 1 674 ? -30.539 25.767 45.791 1.00 66.31 674 LYS A O 1
ATOM 5123 N N . ARG A 1 675 ? -31.353 25.576 43.702 1.00 66.12 675 ARG A N 1
ATOM 5124 C CA . ARG A 1 675 ? -31.164 26.988 43.317 1.00 66.12 675 ARG A CA 1
ATOM 5125 C C . ARG A 1 675 ? -32.055 27.946 44.112 1.00 66.12 675 ARG A C 1
ATOM 5127 O O . ARG A 1 675 ? -31.583 28.990 44.543 1.00 66.12 675 ARG A O 1
ATOM 5134 N N . LEU A 1 676 ? -33.310 27.573 44.372 1.00 55.84 676 LEU A N 1
ATOM 5135 C CA . LEU A 1 676 ? -34.216 28.339 45.239 1.00 55.84 676 LEU A CA 1
ATOM 5136 C C . LEU A 1 676 ? -33.699 28.415 46.679 1.00 55.84 676 LEU A C 1
ATOM 5138 O O . LEU A 1 676 ? -33.805 29.460 47.308 1.00 55.84 676 LEU A O 1
ATOM 5142 N N . THR A 1 677 ? -33.097 27.338 47.187 1.00 54.62 677 THR A N 1
ATOM 5143 C CA . THR A 1 677 ? -32.519 27.325 48.541 1.00 54.62 677 THR A CA 1
ATOM 5144 C C . THR A 1 677 ? -31.286 28.234 48.636 1.00 54.62 677 THR A C 1
ATOM 5146 O O . THR A 1 677 ? -31.118 28.909 49.643 1.00 54.62 677 THR A O 1
ATOM 5149 N N . GLN A 1 678 ? -30.470 28.306 47.576 1.00 52.38 678 GLN A N 1
ATOM 5150 C CA . GLN A 1 678 ? -29.294 29.187 47.488 1.00 52.38 678 GLN A CA 1
ATOM 5151 C C . GLN A 1 678 ? -29.630 30.677 47.310 1.00 52.38 678 GLN A C 1
ATOM 5153 O O . GLN A 1 678 ? -28.799 31.518 47.618 1.00 52.38 678 GLN A O 1
ATOM 5158 N N . LEU A 1 679 ? -30.824 31.011 46.812 1.00 43.84 679 LEU A N 1
ATOM 5159 C CA . LEU A 1 679 ? -31.296 32.398 46.675 1.00 43.84 679 LEU A CA 1
ATOM 5160 C C . LEU A 1 679 ? -31.918 32.957 47.968 1.00 43.84 679 LEU A C 1
ATOM 5162 O O . LEU A 1 679 ? -32.154 34.158 48.062 1.00 43.84 679 LEU A O 1
ATOM 5166 N N . VAL A 1 680 ? -32.230 32.091 48.940 1.00 39.66 680 VAL A N 1
ATOM 5167 C CA . VAL A 1 680 ? -32.874 32.449 50.221 1.00 39.66 680 VAL A CA 1
ATOM 5168 C C . VAL A 1 680 ? -31.877 32.406 51.397 1.00 39.66 680 VAL A C 1
ATOM 5170 O O . VAL A 1 680 ? -32.198 32.876 52.490 1.00 39.66 680 VAL A O 1
ATOM 5173 N N . SER A 1 681 ? -30.672 31.870 51.176 1.00 35.72 681 SER A N 1
ATOM 5174 C CA . SER A 1 681 ? -29.522 31.878 52.095 1.00 35.72 681 SER A CA 1
ATOM 5175 C C . SER A 1 681 ? -28.571 33.022 51.785 1.00 35.72 681 SER A C 1
ATOM 5177 O O . SER A 1 681 ? -28.077 33.646 52.750 1.00 35.72 681 SER A O 1
#

Secondary structure (DSSP, 8-state):
-BHHHHHHHHHHHTT--EEEE---GGGHHHHHHGGGSS-EEEE-SSHHHHHHHHHHHHHHHSSPEEEEE-TTHHHHHHHHHHHHHHHTT--EEEEEEE--TTTTTS--TT---HHHHHTTTSSEEEE---GGGHHHHHHHHHHHHHSSSP-EEEEEEETTGGGSB--PPPPPP-PPPPPPP-HHHHHHHHHHHHT-SSEEEEE-HHHHHTT-HHHHHHHHHHH---EEE-STTTTSS-TTSTTEEEE---SS--HHHHHHHH-SEEEEES--TTTS-HHHHS-SS--EEEEEESSPPP-BTTB--SEEEES-HHHHHHHHHHHH-S---S-GGGGHHHHHHHHHHHHHTTT---SSBPHHHHHHHHHHHS-TTPEEEE-SSHHHHHHHHH---SSTTSEEE--SS--TT-HHHHHHHHHHH-TTS-EEEEEEHHHHTTSTTHHHHHHHTT--EEEEEEE-SB-HHHHHHHHHHHSS--S-B-----HHHHHHHHTPEEEE--SGGGHHHHHHHHHH-SSEEEEEEEB-THHHHHHHHHHHHSPPHHHHHHHHHSTTTTTS-HHHHHHHHHTEEEEEE-TT-EEE-TT----EEEEEEEEEEEEE--SSS---EEEEPTT-EESHHHHHHT---SSEEEEEEEEEEEEEEEHHHHHHHHHH-HHHHHHHHHHHHHHHHHHH-

Foldseek 3Di:
DFLLLQLLQLCVLLVAAEEEEADDPLCVLVVVSCVPHNHYYQYAPFQCLRLLLQLLLQLLQLFGRHYEFEAARRLVRNQLSQLLSALLQGQYEYEYGAEAPVDQVDDDPRRDPSQVSCVVRWQEEDEDPASQCSQVVSQVQRCQCNQPSHGYYYYYYYSVRSGDDDPHHHDHDDDDAKDFWDLVLLLVVLVVLLVWDQEAEEFELQCLSLVQLVLVVLLCVLQVHAYEYFLNRFFSAALPDLSYLYYDQDLFFDLSLQSLLPTQEYEYAQDDCLRHPLVSRLHHDNHAYAYEGCDWDDDDPNDDHPGTIHIRRNNSSNSSDVSNDSDHSDDSVVCNVSSVVLVCQLVVCCPPWDPLAALSVLLSLVLVQFDLPAAEEEAAAPNSVSCSRRNHHRHHRRYHYSRNSRDQLSFLSSQSSVCVSPVPHEYEYEHEQVSCVVRVSCLLSCQVVLRQYEYEYAYPQFRLRQQLVCCVPPVGHDDTGHDHDPQQVSSVVSVFHEEEDPISVCSNVVSNVSRPDSTYYYYYRYYDSVVSVVVVVVSVLQARPLQLVLLCLALLNVPPDSVLSSVQRSQWDKDWWAAFAWPDAFQDDDQKKKAWADAKKWKFQDDPPPTPTDIDDHSDIDDLVCLVVVHGHRTTMTTHRHITMIIMHGNVVVVVSVVVPVSSVVSVVVVVVVVVVVVVD

Sequence (681 aa):
MKASDLFVRCLEQEGVEYIFGVPGEENADIMMSLLDSSIEFVVCRHEQGAAFIADVYGRLTGKPGVCLGTLGPGATNLLTGVADANMDRAPLIALTGQGSTTRLHKESHQAMDVVSMFRPIVKWTTTIANADTIPEIIRKAFHLAQVEKPGAVHIELPEDIAKHRSLISPLVPASSVQPEPNAGEIAKAATLLRGAEFPVILAGNGVLRAQATDQLINLSESTGIPVANTFMGKGAIPASHPNCLFTVGLQARDVVALAIEEADIVLAVGYDLVEYHPKLWNRGRPKQVINIDTTAAEVDAHFAPEVDIPGDITAALEALAEEIGDQVLVKREQYLSYRQTMQQEFEQYAEDTGFPVKPQRILSDVRKALGPDDILLSDVGAHKMWIGRYYQCEGPNTCLISNGFCSMGFALPGAIGAKLSCPGRRVLAISGDGGFMMNVQDLETAVRLKLPMVILIWTDSQYGLIRWKQEAQFGKNSHIDFQNPDFVKLAEAFGAIGKRIQSADQLPGVLSEALEADDVVVIDCPVDYDENMKLSRRLGEIPTTTRLNWLKQTDLFSGCGSDSLEVISSFMEERSYL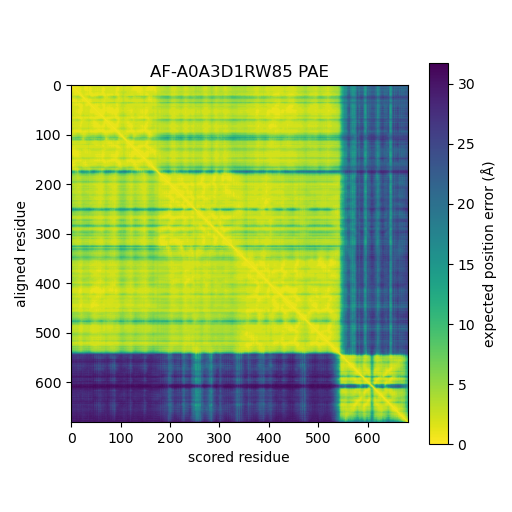ASELICEKGVDSSEVFLLVDGQAVVHASEDGQADRVSLEPGACFGEMAILADQPRSATVVAGKNGAQTLVLDGRVFREALLKQPTIGMELLKTLSKRLTQLVS

Solvent-accessible surface area (backbone atoms only — not comparable to full-atom values): 34446 Å² total; per-residue (Å²): 84,40,19,20,46,49,46,52,50,33,41,50,58,72,64,47,56,55,37,24,14,36,90,36,79,41,33,41,58,45,60,60,40,41,74,85,47,90,44,43,75,45,71,40,80,45,26,33,44,13,19,24,18,14,21,37,26,3,60,76,67,69,47,60,14,29,18,33,21,14,40,37,68,31,42,60,40,25,48,64,24,38,32,32,19,25,55,62,43,11,13,20,38,41,38,27,18,27,70,39,79,91,49,69,92,49,96,45,90,57,67,65,69,57,54,70,70,44,46,88,43,31,82,44,57,45,71,54,87,50,46,74,49,42,34,62,52,51,54,50,40,55,50,57,9,54,42,80,78,22,11,14,18,41,43,32,40,23,42,52,42,34,65,35,77,30,88,72,70,62,60,80,80,73,89,83,80,72,53,76,45,53,66,69,49,40,55,49,48,38,54,54,55,73,70,41,88,40,52,32,32,38,34,14,41,41,29,54,78,62,66,21,34,66,39,49,45,52,38,27,66,41,26,30,40,31,38,33,16,30,52,57,10,37,14,43,54,30,53,86,41,88,50,34,46,53,45,40,58,68,90,61,65,45,64,46,43,50,60,51,19,64,12,43,27,35,42,31,32,20,59,52,61,63,60,49,53,40,68,76,50,64,40,77,48,83,54,49,33,36,39,36,21,71,55,73,80,72,90,44,99,48,42,73,54,83,36,69,37,42,12,34,52,40,60,39,37,46,52,34,35,61,71,57,41,90,46,66,62,45,63,58,76,81,52,41,66,50,36,51,52,53,52,51,60,55,54,72,33,54,82,55,71,50,74,49,29,38,64,60,28,53,39,37,44,50,56,71,66,46,58,63,77,25,33,37,27,34,17,39,47,47,65,34,60,48,42,49,66,66,55,77,32,56,31,56,84,21,46,48,52,57,55,44,60,48,49,61,28,35,13,66,29,22,42,51,15,43,40,72,71,36,70,91,42,54,38,37,16,38,29,35,51,66,22,42,66,70,41,51,64,41,49,44,44,35,45,75,68,64,47,49,28,30,36,41,29,42,36,71,51,42,48,55,38,59,44,53,52,32,34,76,74,68,76,47,71,78,97,43,74,59,84,77,78,64,62,36,62,50,27,45,73,51,70,30,46,45,39,72,56,89,43,38,83,48,45,56,60,52,50,48,54,36,69,69,38,92,37,36,29,37,35,43,33,46,40,36,64,71,53,55,63,51,49,55,51,56,39,68,46,56,65,49,74,65,52,47,51,46,42,52,63,14,71,54,42,48,75,56,55,68,75,59,42,52,58,54,38,51,62,42,45,81,47,79,39,54,55,67,32,80,74,46,54,49,68,40,83,62,58,49,29,36,32,33,70,38,57,31,36,36,37,45,64,62,92,79,86,71,63,62,70,48,78,39,52,58,40,39,72,48,51,57,63,27,55,73,70,75,45,49,31,86,42,28,33,26,20,23,92,86,7,24,29,30,39,36,32,49,35,67,60,50,53,51,46,42,74,76,32,65,50,40,52,55,31,45,53,50,54,50,52,53,54,56,53,66,74,74,106